Protein AF-A0A9P3ML69-F1 (afdb_monomer)

Nearest PDB structures (foldseek):
  6h2x-assembly1_A  TM=3.711E-01  e=1.209E-04  Escherichia coli K-12
  6djl-assembly1_C  TM=3.469E-01  e=1.994E-03  Homo sapiens
  6ixf-assembly1_A  TM=2.761E-01  e=2.997E-03  Homo sapiens
  8tv0-assembly1_E  TM=2.646E-01  e=7.063E-02  Xenorhabdus nematophila
  7a0g-assembly1_HHH  TM=3.533E-01  e=6.998E-01  Serratia marcescens

pLDDT: mean 70.95, std 18.81, range [30.45, 94.0]

Solvent-accessible surface area (backbone atoms only — not comparable to full-atom values): 25280 Å² total; per-residue (Å²): 119,69,79,66,54,59,57,53,55,55,52,52,64,60,63,71,68,77,84,81,87,86,68,91,73,86,44,58,65,56,49,49,53,52,52,37,51,50,30,50,49,54,27,52,53,38,48,52,52,44,51,52,52,48,50,58,46,52,56,50,49,52,50,40,53,51,46,50,48,54,37,51,54,27,49,50,52,24,53,51,32,50,51,52,37,50,55,47,48,50,54,35,51,53,23,52,67,49,26,58,58,30,45,51,49,25,53,48,31,49,49,51,35,52,54,47,46,53,54,44,54,52,48,52,51,52,54,50,51,57,51,51,49,54,54,51,53,52,49,53,44,52,57,37,47,52,53,31,53,52,39,51,51,54,44,55,52,41,55,47,55,40,49,50,31,47,52,48,22,55,49,30,45,52,47,17,70,73,69,65,44,71,67,39,45,50,51,21,52,51,29,44,50,52,30,54,50,43,52,51,53,44,53,54,46,51,53,51,33,51,60,35,49,53,53,36,53,50,54,53,50,53,50,57,48,53,54,47,54,54,50,52,52,49,52,50,45,54,50,44,52,52,52,40,54,49,34,47,50,55,22,52,55,28,45,52,52,24,52,48,24,51,48,46,47,64,50,39,59,56,53,43,51,52,33,49,50,53,27,52,52,26,51,45,53,35,58,66,45,53,57,58,42,55,49,41,54,54,51,47,56,53,48,54,53,50,47,53,54,44,50,56,51,30,51,53,35,47,52,51,28,53,48,50,49,50,53,46,55,51,47,51,69,72,63,58,73,86,86,70,97,67,94,76,92,78,92,78,90,76,92,84,85,81,91,83,83,90,85,90,85,90,88,79,89,82,82,89,79,91,85,85,87,89,82,83,91,80,90,86,79,90,84,89,84,87,84,88,82,81,89,77,91,86,86,92,87,84,92,86,89,82,86,89,80,92,83,89,80,89,81,84,90,84,92,77,89,84,81,88,76,84,83,78,87,78,89,82,82,90,73,86,81,137

Radius of gyration: 67.6 Å; Cα contacts (8 Å, |Δi|>4): 191; chains: 1; bounding box: 136×62×213 Å

Secondary structure (DSSP, 8-state):
-THHHHHHHHHHHHHTTSS-SS--STTHHHHHHHHHHHHHHHHHHHHHHHHHHHHHHHHHHHHHHHHHHHHHHHHHHHHHHHHHHHHHHHHHHHHHHHHHHHHHHHHHHHHHHHHHHHHHHHHHHHHHHHHHHHHHHHHHHHHHHHHHHHHHHHHHHHHHHHHHHHHHHHHHHHHHHHH--HHHHHHHHHHHHHHHHHHHHHHHHHHHHHHHHHHHHHHHHHHHHHHHHHHHHHHHHHHHHHHHHHHHHHHHHHHHHHHHHHHHHHHHHHHHHHHHHHHHHHHHHHHHHHHHHHHHHHHHHHHHHHHHHHHHHHHHHHHHHHHHHHHHHHHHHHHS--------------------------------------------------------------------------------------------------

Structure (mmCIF, N/CA/C/O backbone):
data_AF-A0A9P3ML69-F1
#
_entry.id   AF-A0A9P3ML69-F1
#
loop_
_atom_site.group_PDB
_atom_site.id
_atom_site.type_symbol
_atom_site.label_atom_id
_atom_site.label_alt_id
_atom_site.label_comp_id
_atom_site.label_asym_id
_atom_site.label_entity_id
_atom_site.label_seq_id
_atom_site.pdbx_PDB_ins_code
_atom_site.Cartn_x
_atom_site.Cartn_y
_atom_site.Cartn_z
_atom_site.occupancy
_atom_site.B_iso_or_equiv
_atom_site.auth_seq_id
_atom_site.auth_comp_id
_atom_site.auth_asym_id
_atom_site.auth_atom_id
_atom_site.pdbx_PDB_model_num
ATOM 1 N N . MET A 1 1 ? 60.985 1.554 -56.947 1.00 46.16 1 MET A N 1
ATOM 2 C CA . MET A 1 1 ? 60.871 0.682 -58.143 1.00 46.16 1 MET A CA 1
ATOM 3 C C . MET A 1 1 ? 60.254 1.366 -59.368 1.00 46.16 1 MET A C 1
ATOM 5 O O . MET A 1 1 ? 60.600 0.967 -60.468 1.00 46.16 1 MET A O 1
ATOM 9 N N . THR A 1 2 ? 59.396 2.387 -59.243 1.00 47.28 2 THR A N 1
ATOM 10 C CA . THR A 1 2 ? 58.790 3.086 -60.402 1.00 47.28 2 THR A CA 1
ATOM 11 C C . THR A 1 2 ? 59.806 3.783 -61.320 1.00 47.28 2 THR A C 1
ATOM 13 O O . THR A 1 2 ? 59.795 3.512 -62.515 1.00 47.28 2 THR A O 1
ATOM 16 N N . GLN A 1 3 ? 60.763 4.552 -60.779 1.00 46.44 3 GLN A N 1
ATOM 17 C CA . GLN A 1 3 ? 61.800 5.246 -61.578 1.00 46.44 3 GLN A CA 1
ATOM 18 C C . GLN A 1 3 ? 62.678 4.332 -62.464 1.00 46.44 3 GLN A C 1
ATOM 20 O O . GLN A 1 3 ? 63.307 4.811 -63.404 1.00 46.44 3 GLN A O 1
ATOM 25 N N . LEU A 1 4 ? 62.727 3.021 -62.197 1.00 46.94 4 LEU A N 1
ATOM 26 C CA . LEU A 1 4 ? 63.491 2.062 -63.005 1.00 46.94 4 LEU A CA 1
ATOM 27 C C . LEU A 1 4 ? 62.713 1.527 -64.221 1.00 46.94 4 LEU A C 1
ATOM 29 O O . LEU A 1 4 ? 63.342 1.036 -65.153 1.00 46.94 4 LEU A O 1
ATOM 33 N N . ARG A 1 5 ? 61.373 1.643 -64.257 1.00 53.84 5 ARG A N 1
ATOM 34 C CA . ARG A 1 5 ? 60.573 1.250 -65.437 1.00 53.84 5 ARG A CA 1
ATOM 35 C C . ARG A 1 5 ? 60.522 2.356 -66.491 1.00 53.84 5 ARG A C 1
ATOM 37 O O . ARG A 1 5 ? 60.661 2.054 -67.673 1.00 53.84 5 ARG A O 1
ATOM 44 N N . ASP A 1 6 ? 60.398 3.614 -66.076 1.00 49.62 6 ASP A N 1
ATOM 45 C CA . ASP A 1 6 ? 60.282 4.741 -67.014 1.00 49.62 6 ASP A CA 1
ATOM 46 C C . ASP A 1 6 ? 61.586 4.963 -67.807 1.00 49.62 6 ASP A C 1
ATOM 48 O O . ASP A 1 6 ? 61.551 5.157 -69.023 1.00 49.62 6 ASP A O 1
ATOM 52 N N . SER A 1 7 ? 62.746 4.789 -67.160 1.00 53.75 7 SER A N 1
ATOM 53 C CA . SER A 1 7 ? 64.062 4.805 -67.822 1.00 53.75 7 SER A CA 1
ATOM 54 C C . SER A 1 7 ? 64.237 3.683 -68.858 1.00 53.75 7 SER A C 1
ATOM 56 O O . SER A 1 7 ? 64.913 3.876 -69.866 1.00 53.75 7 SER A O 1
ATOM 58 N N . PHE A 1 8 ? 63.610 2.519 -68.652 1.00 53.31 8 PHE A N 1
ATOM 59 C CA . PHE A 1 8 ? 63.706 1.387 -69.583 1.00 53.31 8 PHE A CA 1
ATOM 60 C C . PHE A 1 8 ? 62.854 1.596 -70.846 1.00 53.31 8 PHE A C 1
ATOM 62 O O . PHE A 1 8 ? 63.264 1.217 -71.941 1.00 53.31 8 PHE A O 1
ATOM 69 N N . ILE A 1 9 ? 61.694 2.250 -70.717 1.00 54.41 9 ILE A N 1
ATOM 70 C CA . ILE A 1 9 ? 60.827 2.592 -71.858 1.00 54.41 9 ILE A CA 1
ATOM 71 C C . ILE A 1 9 ? 61.471 3.693 -72.718 1.00 54.41 9 ILE A C 1
ATOM 73 O O . ILE A 1 9 ? 61.438 3.607 -73.947 1.00 54.41 9 ILE A O 1
ATOM 77 N N . ALA A 1 10 ? 62.121 4.681 -72.094 1.00 51.16 10 ALA A N 1
ATOM 78 C CA . ALA A 1 10 ? 62.884 5.703 -72.814 1.00 51.16 10 ALA A CA 1
ATOM 79 C C . ALA A 1 10 ? 64.051 5.102 -73.627 1.00 51.16 10 ALA A C 1
ATOM 81 O O . ALA A 1 10 ? 64.275 5.499 -74.770 1.00 51.16 10 ALA A O 1
ATOM 82 N N . LEU A 1 11 ? 64.757 4.104 -73.081 1.00 46.38 11 LEU A N 1
ATOM 83 C CA . LEU A 1 11 ? 65.900 3.473 -73.752 1.00 46.38 11 LEU A CA 1
ATOM 84 C C . LEU A 1 11 ? 65.496 2.646 -74.991 1.00 46.38 11 LEU A C 1
ATOM 86 O O . LEU A 1 11 ? 66.215 2.646 -75.994 1.00 46.38 11 LEU A O 1
ATOM 90 N N . ILE A 1 12 ? 64.332 1.986 -74.958 1.00 52.53 12 ILE A N 1
ATOM 91 C CA . ILE A 1 12 ? 63.802 1.206 -76.093 1.00 52.53 12 ILE A CA 1
ATOM 92 C C . ILE A 1 12 ? 63.329 2.126 -77.233 1.00 52.53 12 ILE A C 1
ATOM 94 O O . ILE A 1 12 ? 63.582 1.837 -78.402 1.00 52.53 12 ILE A O 1
ATOM 98 N N . LEU A 1 13 ? 62.706 3.269 -76.918 1.00 49.97 13 LEU A N 1
ATOM 99 C CA . LEU A 1 13 ? 62.273 4.238 -77.936 1.00 49.97 13 LEU A CA 1
ATOM 100 C C . LEU A 1 13 ? 63.442 4.922 -78.663 1.00 49.97 13 LEU A C 1
ATOM 102 O O . LEU A 1 13 ? 63.314 5.242 -79.842 1.00 49.97 13 LEU A O 1
ATOM 106 N N . VAL A 1 14 ? 64.584 5.117 -77.995 1.00 49.22 14 VAL A N 1
ATOM 107 C CA . VAL A 1 14 ? 65.777 5.730 -78.611 1.00 49.22 14 VAL A CA 1
ATOM 108 C C . VAL A 1 14 ? 66.589 4.719 -79.431 1.00 49.22 14 VAL A C 1
ATOM 110 O O . VAL A 1 14 ? 67.092 5.064 -80.498 1.00 49.22 14 VAL A O 1
ATOM 113 N N . THR A 1 15 ? 66.684 3.457 -78.999 1.00 47.66 15 THR A N 1
ATOM 114 C CA . THR A 1 15 ? 67.438 2.427 -79.745 1.00 47.66 15 THR A CA 1
ATOM 115 C C . THR A 1 15 ? 66.706 1.900 -80.983 1.00 47.66 15 THR A C 1
ATOM 117 O O . THR A 1 15 ? 67.360 1.521 -81.953 1.00 47.66 15 THR A O 1
ATOM 120 N N . GLY A 1 16 ? 65.370 1.959 -81.020 1.00 48.19 16 GLY A N 1
ATOM 121 C CA . GLY A 1 16 ? 64.585 1.600 -82.207 1.00 48.19 16 GLY A CA 1
ATOM 122 C C . GLY A 1 16 ? 64.703 2.568 -83.396 1.00 48.19 16 GLY A C 1
ATOM 123 O O . GLY A 1 16 ? 64.290 2.216 -84.499 1.00 48.19 16 GLY A O 1
ATOM 124 N N . LEU A 1 17 ? 65.257 3.775 -83.207 1.00 47.94 17 LEU A N 1
ATOM 125 C CA . LEU A 1 17 ? 65.237 4.837 -84.225 1.00 47.94 17 LEU A CA 1
ATOM 126 C C . LEU A 1 17 ? 66.494 4.912 -85.117 1.00 47.94 17 LEU A C 1
ATOM 128 O O . LEU A 1 17 ? 66.504 5.664 -86.087 1.00 47.94 17 LEU A O 1
ATOM 132 N N . VAL A 1 18 ? 67.563 4.169 -84.801 1.00 48.00 18 VAL A N 1
ATOM 133 C CA . VAL A 1 18 ? 68.909 4.395 -85.382 1.00 48.00 18 VAL A CA 1
ATOM 134 C C . VAL A 1 18 ? 69.277 3.401 -86.504 1.00 48.00 18 VAL A C 1
ATOM 136 O O . VAL A 1 18 ? 70.306 3.556 -87.152 1.00 48.00 18 VAL A O 1
ATOM 139 N N . PHE A 1 19 ? 68.434 2.402 -86.802 1.00 48.47 19 PHE A N 1
ATOM 140 C CA . PHE A 1 19 ? 68.786 1.281 -87.697 1.00 48.47 19 PHE A CA 1
ATOM 141 C C . PHE A 1 19 ? 67.966 1.195 -89.005 1.00 48.47 19 PHE A C 1
ATOM 143 O O . PHE A 1 19 ? 67.611 0.106 -89.456 1.00 48.47 19 PHE A O 1
ATOM 150 N N . SER A 1 20 ? 67.609 2.323 -89.634 1.00 48.47 20 SER A N 1
ATOM 151 C CA . SER A 1 20 ? 66.810 2.318 -90.882 1.00 48.47 20 SER A CA 1
ATOM 152 C C . SER A 1 20 ? 67.094 3.486 -91.836 1.00 48.47 20 SER A C 1
ATOM 154 O O . SER A 1 20 ? 66.243 4.340 -92.061 1.00 48.47 20 SER A O 1
ATOM 156 N N . THR A 1 21 ? 68.279 3.495 -92.455 1.00 49.25 21 THR A N 1
ATOM 157 C CA . THR A 1 21 ? 68.613 4.424 -93.560 1.00 49.25 21 THR A CA 1
ATOM 158 C C . THR A 1 21 ? 69.218 3.762 -94.807 1.00 49.25 21 THR A C 1
ATOM 160 O O . THR A 1 21 ? 69.564 4.472 -95.745 1.00 49.25 21 THR A O 1
ATOM 163 N N . LEU A 1 22 ? 69.307 2.422 -94.883 1.00 45.91 22 LEU A N 1
ATOM 164 C CA . LEU A 1 22 ? 69.960 1.720 -96.004 1.00 45.91 22 LEU A CA 1
ATOM 165 C C . LEU A 1 22 ? 69.154 0.516 -96.555 1.00 45.91 22 LEU A C 1
ATOM 167 O O . LEU A 1 22 ? 69.558 -0.632 -96.415 1.00 45.91 22 LEU A O 1
ATOM 171 N N . SER A 1 23 ? 67.990 0.784 -97.165 1.00 45.09 23 SER A N 1
ATOM 172 C CA . SER A 1 23 ? 67.295 -0.053 -98.179 1.00 45.09 23 SER A CA 1
ATOM 173 C C . SER A 1 23 ? 65.901 0.543 -98.435 1.00 45.09 23 SER A C 1
ATOM 175 O O . SER A 1 23 ? 64.986 0.355 -97.634 1.00 45.09 23 SER A O 1
ATOM 177 N N . ALA A 1 24 ? 65.750 1.322 -99.511 1.00 53.72 24 ALA A N 1
ATOM 178 C CA . ALA A 1 24 ? 64.659 2.301 -99.652 1.00 53.72 24 ALA A CA 1
ATOM 179 C C . ALA A 1 24 ? 63.490 1.897 -100.582 1.00 53.72 24 ALA A C 1
ATOM 181 O O . ALA A 1 24 ? 62.628 2.726 -100.848 1.00 53.72 24 ALA A O 1
ATOM 182 N N . GLY A 1 25 ? 63.454 0.658 -101.090 1.00 48.31 25 GLY A N 1
ATOM 183 C CA . GLY A 1 25 ? 62.413 0.192 -102.027 1.00 48.31 25 GLY A CA 1
ATOM 184 C C . GLY A 1 25 ? 61.399 -0.769 -101.400 1.00 48.31 25 GLY A C 1
ATOM 185 O O . GLY A 1 25 ? 60.231 -0.440 -101.237 1.00 48.31 25 GLY A O 1
ATOM 186 N N . ALA A 1 26 ? 61.854 -1.962 -101.007 1.00 49.50 26 ALA A N 1
ATOM 187 C CA . ALA A 1 26 ? 60.982 -3.049 -100.541 1.00 49.50 26 ALA A CA 1
ATOM 188 C C . ALA A 1 26 ? 60.635 -3.009 -99.035 1.00 49.50 26 ALA A C 1
ATOM 190 O O . ALA A 1 26 ? 59.900 -3.864 -98.552 1.00 49.50 26 ALA A O 1
ATOM 191 N N . ASN A 1 27 ? 61.164 -2.044 -98.272 1.00 54.62 27 ASN A N 1
ATOM 192 C CA . ASN A 1 27 ? 61.007 -1.989 -96.811 1.00 54.62 27 ASN A CA 1
ATOM 193 C C . ASN A 1 27 ? 59.915 -1.028 -96.309 1.00 54.62 27 ASN A C 1
ATOM 195 O O . ASN A 1 27 ? 59.600 -1.057 -95.120 1.00 54.62 27 ASN A O 1
ATOM 199 N N . ALA A 1 28 ? 59.321 -0.194 -97.170 1.00 59.56 28 ALA A N 1
ATOM 200 C CA . ALA A 1 28 ? 58.309 0.781 -96.750 1.00 59.56 28 ALA A CA 1
ATOM 201 C C . ALA A 1 28 ? 57.015 0.103 -96.255 1.00 59.56 28 ALA A C 1
ATOM 203 O O . ALA A 1 28 ? 56.563 0.384 -95.144 1.00 59.56 28 ALA A O 1
ATOM 204 N N . GLN A 1 29 ? 56.478 -0.859 -97.017 1.00 63.78 29 GLN A N 1
ATOM 205 C CA . GLN A 1 29 ? 55.334 -1.681 -96.591 1.00 63.78 29 GLN A CA 1
ATOM 206 C C . GLN A 1 29 ? 55.654 -2.491 -95.326 1.00 63.78 29 GLN A C 1
ATOM 208 O O . GLN A 1 29 ? 54.862 -2.503 -94.387 1.00 63.78 29 GLN A O 1
ATOM 213 N N . SER A 1 30 ? 56.843 -3.102 -95.253 1.00 69.56 30 SER A N 1
ATOM 214 C CA . SER A 1 30 ? 57.323 -3.833 -94.071 1.00 69.56 30 SER A CA 1
ATOM 215 C C . SER A 1 30 ? 57.299 -2.956 -92.815 1.00 69.56 30 SER A C 1
ATOM 217 O O . SER A 1 30 ? 56.811 -3.373 -91.765 1.00 69.56 30 SER A O 1
ATOM 219 N N . TYR A 1 31 ? 57.776 -1.714 -92.929 1.00 73.81 31 TYR A N 1
ATOM 220 C CA . TYR A 1 31 ? 57.803 -0.743 -91.839 1.00 73.81 31 TYR A CA 1
ATOM 221 C C . TYR A 1 31 ? 56.395 -0.286 -91.425 1.00 73.81 31 TYR A C 1
ATOM 223 O O . TYR A 1 31 ? 56.095 -0.247 -90.230 1.00 73.81 31 TYR A O 1
ATOM 231 N N . LEU A 1 32 ? 55.504 -0.003 -92.385 1.00 72.75 32 LEU A N 1
ATOM 232 C CA . LEU A 1 32 ? 54.105 0.353 -92.109 1.00 72.75 32 LEU A CA 1
ATOM 233 C C . LEU A 1 32 ? 53.346 -0.797 -91.427 1.00 72.75 32 LEU A C 1
ATOM 235 O O . LEU A 1 32 ? 52.686 -0.571 -90.413 1.00 72.75 32 LEU A O 1
ATOM 239 N N . ALA A 1 33 ? 53.516 -2.037 -91.894 1.00 73.81 33 ALA A N 1
ATOM 240 C CA . ALA A 1 33 ? 52.910 -3.221 -91.287 1.00 73.81 33 ALA A CA 1
ATOM 241 C C . ALA A 1 33 ? 53.426 -3.480 -89.857 1.00 73.81 33 ALA A C 1
ATOM 243 O O . ALA A 1 33 ? 52.638 -3.782 -88.956 1.00 73.81 33 ALA A O 1
ATOM 244 N N . ILE A 1 34 ? 54.732 -3.306 -89.612 1.00 77.38 34 ILE A N 1
ATOM 245 C CA . ILE A 1 34 ? 55.321 -3.385 -88.264 1.00 77.38 34 ILE A CA 1
ATOM 246 C C . ILE A 1 34 ? 54.756 -2.277 -87.363 1.00 77.38 34 ILE A C 1
ATOM 248 O O . ILE A 1 34 ? 54.361 -2.559 -86.230 1.00 77.38 34 ILE A O 1
ATOM 252 N N . LYS A 1 35 ? 54.646 -1.040 -87.863 1.00 77.25 35 LYS A N 1
ATOM 253 C CA . LYS A 1 35 ? 54.091 0.106 -87.125 1.00 77.25 35 LYS A CA 1
ATOM 254 C C . LYS A 1 35 ? 52.609 -0.096 -86.781 1.00 77.25 35 LYS A C 1
ATOM 256 O O . LYS A 1 35 ? 52.221 0.139 -85.638 1.00 77.25 35 LYS A O 1
ATOM 261 N N . ALA A 1 36 ? 51.803 -0.604 -87.713 1.00 75.00 36 ALA A N 1
ATOM 262 C CA . ALA A 1 36 ? 50.398 -0.942 -87.482 1.00 75.00 36 ALA A CA 1
ATOM 263 C C . ALA A 1 36 ? 50.239 -2.093 -86.471 1.00 75.00 36 ALA A C 1
ATOM 265 O O . ALA A 1 36 ? 49.416 -2.010 -85.558 1.00 75.00 36 ALA A O 1
ATOM 266 N N . LYS A 1 37 ? 51.070 -3.143 -86.561 1.00 79.06 37 LYS A N 1
ATOM 267 C CA . LYS A 1 37 ? 51.081 -4.249 -85.589 1.00 79.06 37 LYS A CA 1
ATOM 268 C C . LYS A 1 37 ? 51.493 -3.779 -84.189 1.00 79.06 37 LYS A C 1
ATOM 270 O O . LYS A 1 37 ? 50.860 -4.175 -83.214 1.00 79.06 37 LYS A O 1
ATOM 275 N N . ALA A 1 38 ? 52.494 -2.904 -84.087 1.00 77.81 38 ALA A N 1
ATOM 276 C CA . ALA A 1 38 ? 52.909 -2.293 -82.826 1.00 77.81 38 ALA A CA 1
ATOM 277 C C . ALA A 1 38 ? 51.810 -1.395 -82.228 1.00 77.81 38 ALA A C 1
ATOM 279 O O . ALA A 1 38 ? 51.556 -1.467 -81.029 1.00 77.81 38 ALA A O 1
ATOM 280 N N . ALA A 1 39 ? 51.107 -0.610 -83.052 1.00 74.75 39 ALA A N 1
ATOM 281 C CA . ALA A 1 39 ? 49.980 0.213 -82.608 1.00 74.75 39 ALA A CA 1
ATOM 282 C C . ALA A 1 39 ? 48.794 -0.636 -82.110 1.00 74.75 39 ALA A C 1
ATOM 284 O O . ALA A 1 39 ? 48.222 -0.334 -81.064 1.00 74.75 39 ALA A O 1
ATOM 285 N N . ARG A 1 40 ? 48.470 -1.741 -82.799 1.00 77.38 40 ARG A N 1
ATOM 286 C CA . ARG A 1 40 ? 47.454 -2.714 -82.353 1.00 77.38 40 ARG A CA 1
ATOM 287 C C . ARG A 1 40 ? 47.843 -3.401 -81.043 1.00 77.38 40 ARG A C 1
ATOM 289 O O . ARG A 1 40 ? 47.002 -3.512 -80.157 1.00 77.38 40 ARG A O 1
ATOM 296 N N . GLN A 1 41 ? 49.104 -3.810 -80.885 1.00 82.81 41 GLN A N 1
ATOM 297 C CA . GLN A 1 41 ? 49.580 -4.381 -79.621 1.00 82.81 41 GLN A CA 1
ATOM 298 C C . GLN A 1 41 ? 49.499 -3.353 -78.484 1.00 82.81 41 GLN A C 1
ATOM 300 O O . GLN A 1 41 ? 48.954 -3.664 -77.433 1.00 82.81 41 GLN A O 1
ATOM 305 N N . ALA A 1 42 ? 49.939 -2.111 -78.714 1.00 76.81 42 ALA A N 1
ATOM 306 C CA . ALA A 1 42 ? 49.851 -1.039 -77.723 1.00 76.81 42 ALA A CA 1
ATOM 307 C C . ALA A 1 42 ? 48.400 -0.701 -77.327 1.00 76.81 42 ALA A C 1
ATOM 309 O O . ALA A 1 42 ? 48.145 -0.392 -76.164 1.00 76.81 42 ALA A O 1
ATOM 310 N N . ALA A 1 43 ? 47.446 -0.789 -78.262 1.00 74.25 43 ALA A N 1
ATOM 311 C CA . ALA A 1 43 ? 46.021 -0.646 -77.966 1.00 74.25 43 ALA A CA 1
ATOM 312 C C . ALA A 1 43 ? 45.495 -1.811 -77.105 1.00 74.25 43 ALA A C 1
ATOM 314 O O . ALA A 1 43 ? 44.865 -1.564 -76.079 1.00 74.25 43 ALA A O 1
ATOM 315 N N . ASN A 1 44 ? 45.824 -3.059 -77.458 1.00 81.56 44 ASN A N 1
ATOM 316 C CA . ASN A 1 44 ? 45.442 -4.246 -76.683 1.00 81.56 44 ASN A CA 1
ATOM 317 C C . ASN A 1 44 ? 46.044 -4.235 -75.265 1.00 81.56 44 ASN A C 1
ATOM 319 O O . ASN A 1 44 ? 45.350 -4.538 -74.296 1.00 81.56 44 ASN A O 1
ATOM 323 N N . ASP A 1 45 ? 47.314 -3.844 -75.126 1.00 81.81 45 ASP A N 1
ATOM 324 C CA . ASP A 1 45 ? 47.992 -3.716 -73.832 1.00 81.81 45 ASP A CA 1
ATOM 325 C C . ASP A 1 45 ? 47.363 -2.591 -72.987 1.00 81.81 45 ASP A C 1
ATOM 327 O O . ASP A 1 45 ? 47.190 -2.739 -71.775 1.00 81.81 45 ASP A O 1
ATOM 331 N N . ALA A 1 46 ? 46.968 -1.475 -73.615 1.00 76.00 46 ALA A N 1
ATOM 332 C CA . ALA A 1 46 ? 46.251 -0.388 -72.948 1.00 76.00 46 ALA A CA 1
ATOM 333 C C . ALA A 1 46 ? 44.846 -0.812 -72.486 1.00 76.00 46 ALA A C 1
ATOM 335 O O . ALA A 1 46 ? 44.455 -0.475 -71.367 1.00 76.00 46 ALA A O 1
ATOM 336 N N . ASP A 1 47 ? 44.116 -1.585 -73.293 1.00 78.31 47 ASP A N 1
ATOM 337 C CA . ASP A 1 47 ? 42.812 -2.151 -72.930 1.00 78.31 47 ASP A CA 1
ATOM 338 C C . ASP A 1 47 ? 42.926 -3.187 -71.802 1.00 78.31 47 ASP A C 1
ATOM 340 O O . ASP A 1 47 ? 42.134 -3.159 -70.858 1.00 78.31 47 ASP A O 1
ATOM 344 N N . ALA A 1 48 ? 43.947 -4.050 -71.828 1.00 81.88 48 ALA A N 1
ATOM 345 C CA . ALA A 1 48 ? 44.221 -5.001 -70.751 1.00 81.88 48 ALA A CA 1
ATOM 346 C C . ALA A 1 48 ? 44.547 -4.284 -69.427 1.00 81.88 48 ALA A C 1
ATOM 348 O O . ALA A 1 48 ? 43.998 -4.633 -68.378 1.00 81.88 48 ALA A O 1
ATOM 349 N N . LEU A 1 49 ? 45.375 -3.233 -69.470 1.00 79.88 49 LEU A N 1
ATOM 350 C CA . LEU A 1 49 ? 45.673 -2.386 -68.309 1.00 79.88 49 LEU A CA 1
ATOM 351 C C . LEU A 1 49 ? 44.438 -1.620 -67.811 1.00 79.88 49 LEU A C 1
ATOM 353 O O . LEU A 1 49 ? 44.237 -1.514 -66.600 1.00 79.88 49 LEU A O 1
ATOM 357 N N . ALA A 1 50 ? 43.592 -1.116 -68.713 1.00 76.81 50 ALA A N 1
ATOM 358 C CA . ALA A 1 50 ? 42.342 -0.454 -68.352 1.00 76.81 50 ALA A CA 1
ATOM 359 C C . ALA A 1 50 ? 41.342 -1.433 -67.711 1.00 76.81 50 ALA A C 1
ATOM 361 O O . ALA A 1 50 ? 40.728 -1.096 -66.700 1.00 76.81 50 ALA A O 1
ATOM 362 N N . SER A 1 51 ? 41.223 -2.654 -68.240 1.00 79.50 51 SER A N 1
ATOM 363 C CA . SER A 1 51 ? 40.376 -3.717 -67.688 1.00 79.50 51 SER A CA 1
ATOM 364 C C . SER A 1 51 ? 40.850 -4.157 -66.299 1.00 79.50 51 SER A C 1
ATOM 366 O O . SER A 1 51 ? 40.049 -4.225 -65.367 1.00 79.50 51 SER A O 1
ATOM 368 N N . ALA A 1 52 ? 42.157 -4.374 -66.116 1.00 80.38 52 ALA A N 1
ATOM 369 C CA . ALA A 1 52 ? 42.735 -4.696 -64.810 1.00 80.38 52 ALA A CA 1
ATOM 370 C C . ALA A 1 52 ? 42.515 -3.567 -63.783 1.00 80.38 52 ALA A C 1
ATOM 372 O O . ALA A 1 52 ? 42.170 -3.835 -62.633 1.00 80.38 52 ALA A O 1
ATOM 373 N N . ALA A 1 53 ? 42.636 -2.301 -64.203 1.00 75.50 53 ALA A N 1
ATOM 374 C CA . ALA A 1 53 ? 42.337 -1.148 -63.354 1.00 75.50 53 ALA A CA 1
ATOM 375 C C . ALA A 1 53 ? 40.840 -1.030 -62.994 1.00 75.50 53 ALA A C 1
ATOM 377 O O . ALA A 1 53 ? 40.514 -0.568 -61.904 1.00 75.50 53 ALA A O 1
ATOM 378 N N . ILE A 1 54 ? 39.929 -1.459 -63.877 1.00 77.50 54 ILE A N 1
ATOM 379 C CA . ILE A 1 54 ? 38.483 -1.520 -63.599 1.00 77.50 54 ILE A CA 1
ATOM 380 C C . ILE A 1 54 ? 38.154 -2.658 -62.619 1.00 77.50 54 ILE A C 1
ATOM 382 O O . ILE A 1 54 ? 37.312 -2.474 -61.743 1.00 77.50 54 ILE A O 1
ATOM 386 N N . ALA A 1 55 ? 38.828 -3.808 -62.711 1.00 79.31 55 ALA A N 1
ATOM 387 C CA . ALA A 1 55 ? 38.661 -4.903 -61.753 1.00 79.31 55 ALA A CA 1
ATOM 388 C C . ALA A 1 55 ? 39.123 -4.499 -60.337 1.00 79.31 55 ALA A C 1
ATOM 390 O O . ALA A 1 55 ? 38.343 -4.589 -59.390 1.00 79.31 55 ALA A O 1
ATOM 391 N N . ASP A 1 56 ? 40.336 -3.947 -60.214 1.00 78.00 56 ASP A N 1
ATOM 392 C CA . ASP A 1 56 ? 40.880 -3.402 -58.957 1.00 78.00 56 ASP A CA 1
ATOM 393 C C . ASP A 1 56 ? 39.989 -2.288 -58.368 1.00 78.00 56 ASP A C 1
ATOM 395 O O . ASP A 1 56 ? 39.768 -2.231 -57.157 1.00 78.00 56 ASP A O 1
ATOM 399 N N . TYR A 1 57 ? 39.409 -1.436 -59.221 1.00 76.88 57 TYR A N 1
ATOM 400 C CA . TYR A 1 57 ? 38.406 -0.447 -58.820 1.00 76.88 57 TYR A CA 1
ATOM 401 C C . TYR A 1 57 ? 37.127 -1.096 -58.263 1.00 76.88 57 TYR A C 1
ATOM 403 O O . TYR A 1 57 ? 36.655 -0.690 -57.202 1.00 76.88 57 TYR A O 1
ATOM 411 N N . ASN A 1 58 ? 36.577 -2.109 -58.939 1.00 78.94 58 ASN A N 1
ATOM 412 C CA . ASN A 1 58 ? 35.335 -2.770 -58.528 1.00 78.94 58 ASN A CA 1
ATOM 413 C C . ASN A 1 58 ? 35.473 -3.489 -57.179 1.00 78.94 58 ASN A C 1
ATOM 415 O O . ASN A 1 58 ? 34.548 -3.454 -56.368 1.00 78.94 58 ASN A O 1
ATOM 419 N N . ASP A 1 59 ? 36.618 -4.115 -56.907 1.00 79.50 59 ASP A N 1
ATOM 420 C CA . ASP A 1 59 ? 36.851 -4.774 -55.619 1.00 79.50 59 ASP A CA 1
ATOM 421 C C . ASP A 1 59 ? 37.083 -3.759 -54.487 1.00 79.50 59 ASP A C 1
ATOM 423 O O . ASP A 1 59 ? 36.569 -3.939 -53.380 1.00 79.50 59 ASP A O 1
ATOM 427 N N . LYS A 1 60 ? 37.730 -2.621 -54.774 1.00 76.31 60 LYS A N 1
ATOM 428 C CA . LYS A 1 60 ? 37.821 -1.488 -53.832 1.00 76.31 60 LYS A CA 1
ATOM 429 C C . LYS A 1 60 ? 36.468 -0.827 -53.565 1.00 76.31 60 LYS A C 1
ATOM 431 O O . LYS A 1 60 ? 36.202 -0.457 -52.426 1.00 76.31 60 LYS A O 1
ATOM 436 N N . PHE A 1 61 ? 35.594 -0.736 -54.565 1.00 78.12 61 PHE A N 1
ATOM 437 C CA . PHE A 1 61 ? 34.223 -0.244 -54.403 1.00 78.12 61 PHE A CA 1
ATOM 438 C C . PHE A 1 61 ? 33.386 -1.157 -53.490 1.00 78.12 61 PHE A C 1
ATOM 440 O O . PHE A 1 61 ? 32.682 -0.666 -52.610 1.00 78.12 61 PHE A O 1
ATOM 447 N N . LYS A 1 62 ? 33.515 -2.488 -53.617 1.00 83.06 62 LYS A N 1
ATOM 448 C CA . LYS A 1 62 ? 32.889 -3.436 -52.671 1.00 83.06 62 LYS A CA 1
ATOM 449 C C . LYS A 1 62 ? 33.410 -3.243 -51.242 1.00 83.06 62 LYS A C 1
ATOM 451 O O . LYS A 1 62 ? 32.622 -3.303 -50.303 1.00 83.06 62 LYS A O 1
ATOM 456 N N . ALA A 1 63 ? 34.712 -2.994 -51.073 1.00 78.31 63 ALA A N 1
ATOM 457 C CA . ALA A 1 63 ? 35.307 -2.729 -49.763 1.00 78.31 63 ALA A CA 1
ATOM 458 C C . ALA A 1 63 ? 34.830 -1.394 -49.153 1.00 78.31 63 ALA A C 1
ATOM 460 O O . ALA A 1 63 ? 34.515 -1.351 -47.966 1.00 78.31 63 ALA A O 1
ATOM 461 N N . GLU A 1 64 ? 34.709 -0.330 -49.955 1.00 79.31 64 GLU A N 1
ATOM 462 C CA . GLU A 1 64 ? 34.114 0.951 -49.537 1.00 79.31 64 GLU A CA 1
ATOM 463 C C . GLU A 1 64 ? 32.654 0.763 -49.090 1.00 79.31 64 GLU A C 1
ATOM 465 O O . GLU A 1 64 ? 32.289 1.191 -47.997 1.00 79.31 64 GLU A O 1
ATOM 470 N N . ALA A 1 65 ? 31.839 0.054 -49.878 1.00 82.50 65 ALA A N 1
ATOM 471 C CA . ALA A 1 65 ? 30.445 -0.235 -49.540 1.00 82.50 65 ALA A CA 1
ATOM 472 C C . ALA A 1 65 ? 30.304 -1.090 -48.264 1.00 82.50 65 ALA A C 1
ATOM 474 O O . ALA A 1 65 ? 29.409 -0.849 -47.453 1.00 82.50 65 ALA A O 1
ATOM 475 N N . ALA A 1 66 ? 31.202 -2.057 -48.047 1.00 82.75 66 ALA A N 1
ATOM 476 C CA . ALA A 1 66 ? 31.239 -2.849 -46.818 1.00 82.75 66 ALA A CA 1
ATOM 477 C C . ALA A 1 66 ? 31.615 -1.997 -45.590 1.00 82.75 66 ALA A C 1
ATOM 479 O O . ALA A 1 66 ? 30.964 -2.111 -44.553 1.00 82.75 66 ALA A O 1
ATOM 480 N N . LEU A 1 67 ? 32.611 -1.110 -45.710 1.00 79.56 67 LEU A N 1
ATOM 481 C CA . LEU A 1 67 ? 32.992 -0.171 -44.646 1.00 79.56 67 LEU A CA 1
ATOM 482 C C . LEU A 1 67 ? 31.877 0.835 -44.334 1.00 79.56 67 LEU A C 1
ATOM 484 O O . LEU A 1 67 ? 31.629 1.115 -43.162 1.00 79.56 67 LEU A O 1
ATOM 488 N N . GLN A 1 68 ? 31.182 1.341 -45.357 1.00 83.25 68 GLN A N 1
ATOM 489 C CA . GLN A 1 68 ? 30.022 2.217 -45.185 1.00 83.25 68 GLN A CA 1
ATOM 490 C C . GLN A 1 68 ? 28.912 1.497 -44.408 1.00 83.25 68 GLN A C 1
ATOM 492 O O . GLN A 1 68 ? 28.450 2.021 -43.400 1.00 83.25 68 GLN A O 1
ATOM 497 N N . LYS A 1 69 ? 28.568 0.258 -44.792 1.00 87.00 69 LYS A N 1
ATOM 498 C CA . LYS A 1 69 ? 27.575 -0.547 -44.067 1.00 87.00 69 LYS A CA 1
ATOM 499 C C . LYS A 1 69 ? 27.964 -0.764 -42.600 1.00 87.00 69 LYS A C 1
ATOM 501 O O . LYS A 1 69 ? 27.131 -0.578 -41.724 1.00 87.00 69 LYS A O 1
ATOM 506 N N . ILE A 1 70 ? 29.224 -1.113 -42.322 1.00 81.75 70 ILE A N 1
ATOM 507 C CA . ILE A 1 70 ? 29.729 -1.287 -40.946 1.00 81.75 70 ILE A CA 1
ATOM 508 C C . ILE A 1 70 ? 29.617 0.020 -40.144 1.00 81.75 70 ILE A C 1
ATOM 510 O O . ILE A 1 70 ? 29.280 -0.014 -38.961 1.00 81.75 70 ILE A O 1
ATOM 514 N N . LEU A 1 71 ? 29.883 1.171 -40.769 1.00 79.94 71 LEU A N 1
ATOM 515 C CA . LEU A 1 71 ? 29.745 2.478 -40.127 1.00 79.94 71 LEU A CA 1
ATOM 516 C C . LEU A 1 71 ? 28.275 2.817 -39.829 1.00 79.94 71 LEU A C 1
ATOM 518 O O . LEU A 1 71 ? 27.984 3.334 -38.752 1.00 79.94 71 LEU A O 1
ATOM 522 N N . ASP A 1 72 ? 27.359 2.512 -40.747 1.00 85.81 72 ASP A N 1
ATOM 523 C CA . ASP A 1 72 ? 25.920 2.741 -40.576 1.00 85.81 72 ASP A CA 1
ATOM 524 C C . ASP A 1 72 ? 25.319 1.821 -39.501 1.00 85.81 72 ASP A C 1
ATOM 526 O O . ASP A 1 72 ? 24.632 2.307 -38.600 1.00 85.81 72 ASP A O 1
ATOM 530 N N . ASP A 1 73 ? 25.666 0.528 -39.521 1.00 82.94 73 ASP A N 1
ATOM 531 C CA . ASP A 1 73 ? 25.296 -0.450 -38.489 1.00 82.94 73 ASP A CA 1
ATOM 532 C C . ASP A 1 73 ? 25.816 0.009 -37.102 1.00 82.94 73 ASP A C 1
ATOM 534 O O . ASP A 1 73 ? 25.061 0.055 -36.129 1.00 82.94 73 ASP A O 1
ATOM 538 N N . ALA A 1 74 ? 27.078 0.459 -37.008 1.00 76.69 74 ALA A N 1
ATOM 539 C CA . ALA A 1 74 ? 27.666 0.955 -35.757 1.00 76.69 74 ALA A CA 1
ATOM 540 C C . ALA A 1 74 ? 27.044 2.277 -35.258 1.00 76.69 74 ALA A C 1
ATOM 542 O O . ALA A 1 74 ? 26.943 2.497 -34.047 1.00 76.69 74 ALA A O 1
ATOM 543 N N . ASN A 1 75 ? 26.607 3.160 -36.164 1.00 78.12 75 ASN A N 1
ATOM 544 C CA . ASN A 1 75 ? 25.863 4.372 -35.808 1.00 78.12 75 ASN A CA 1
ATOM 545 C C . ASN A 1 75 ? 24.465 4.034 -35.265 1.00 78.12 75 ASN A C 1
ATOM 547 O O . ASN A 1 75 ? 24.027 4.649 -34.288 1.00 78.12 75 ASN A O 1
ATOM 551 N N . ALA A 1 76 ? 23.780 3.050 -35.857 1.00 84.38 76 ALA A N 1
ATOM 552 C CA . ALA A 1 76 ? 22.485 2.572 -35.377 1.00 84.38 76 ALA A CA 1
ATOM 553 C C . ALA A 1 76 ? 22.600 1.936 -33.979 1.00 84.38 76 ALA A C 1
ATOM 555 O O . ALA A 1 76 ? 21.838 2.295 -33.076 1.00 84.38 76 ALA A O 1
ATOM 556 N N . ASP A 1 77 ? 23.605 1.081 -33.763 1.00 79.31 77 ASP A N 1
ATOM 557 C CA . ASP A 1 77 ? 23.905 0.485 -32.454 1.00 79.31 77 ASP A CA 1
ATOM 558 C C . ASP A 1 77 ? 24.229 1.541 -31.386 1.00 79.31 77 ASP A C 1
ATOM 560 O O . ASP A 1 77 ? 23.773 1.435 -30.242 1.00 79.31 77 ASP A O 1
ATOM 564 N N . LEU A 1 78 ? 24.982 2.589 -31.746 1.00 83.94 78 LEU A N 1
ATOM 565 C CA . LEU A 1 78 ? 25.278 3.704 -30.847 1.00 83.94 78 LEU A CA 1
ATOM 566 C C . LEU A 1 78 ? 24.009 4.479 -30.462 1.00 83.94 78 LEU A C 1
ATOM 568 O O . LEU A 1 78 ? 23.815 4.777 -29.282 1.00 83.94 78 LEU A O 1
ATOM 572 N N . ALA A 1 79 ? 23.140 4.788 -31.427 1.00 83.94 79 ALA A N 1
ATOM 573 C CA . ALA A 1 79 ? 21.885 5.499 -31.180 1.00 83.94 79 ALA A CA 1
ATOM 574 C C . ALA A 1 79 ? 20.928 4.688 -30.284 1.00 83.94 79 ALA A C 1
ATOM 576 O O . ALA A 1 79 ? 20.353 5.228 -29.330 1.00 83.94 79 ALA A O 1
ATOM 577 N N . ALA A 1 80 ? 20.813 3.379 -30.531 1.00 83.31 80 ALA A N 1
ATOM 578 C CA . ALA A 1 80 ? 20.045 2.465 -29.688 1.00 83.31 80 ALA A CA 1
ATOM 579 C C . ALA A 1 80 ? 20.614 2.408 -28.258 1.00 83.31 80 ALA A C 1
ATOM 581 O O . ALA A 1 80 ? 19.883 2.629 -27.291 1.00 83.31 80 ALA A O 1
ATOM 582 N N . ALA A 1 81 ? 21.932 2.222 -28.109 1.00 75.88 81 ALA A N 1
ATOM 583 C CA . ALA A 1 81 ? 22.589 2.179 -26.801 1.00 75.88 81 ALA A CA 1
ATOM 584 C C . ALA A 1 81 ? 22.457 3.498 -26.014 1.00 75.88 81 ALA A C 1
ATOM 586 O O . ALA A 1 81 ? 22.310 3.471 -24.791 1.00 75.88 81 ALA A O 1
ATOM 587 N N . GLN A 1 82 ? 22.476 4.653 -26.689 1.00 83.50 82 GLN A N 1
ATOM 588 C CA . GLN A 1 82 ? 22.236 5.957 -26.060 1.00 83.50 82 GLN A CA 1
ATOM 589 C C . GLN A 1 82 ? 20.785 6.119 -25.588 1.00 83.50 82 GLN A C 1
ATOM 591 O O . GLN A 1 82 ? 20.561 6.615 -24.482 1.00 83.50 82 GLN A O 1
ATOM 596 N N . THR A 1 83 ? 19.814 5.658 -26.381 1.00 87.19 83 THR A N 1
ATOM 597 C CA . THR A 1 83 ? 18.387 5.676 -26.018 1.00 87.19 83 THR A CA 1
ATOM 598 C C . THR A 1 83 ? 18.114 4.785 -24.803 1.00 87.19 83 THR A C 1
ATOM 600 O O . THR A 1 83 ? 17.512 5.235 -23.826 1.00 87.19 83 THR A O 1
ATOM 603 N N . ASP A 1 84 ? 18.637 3.555 -24.800 1.00 80.62 84 ASP A N 1
ATOM 604 C CA . ASP A 1 84 ? 18.531 2.633 -23.662 1.00 80.62 84 ASP A CA 1
ATOM 605 C C . ASP A 1 84 ? 19.200 3.191 -22.402 1.00 80.62 84 ASP A C 1
ATOM 607 O O . ASP A 1 84 ? 18.637 3.117 -21.306 1.00 80.62 84 ASP A O 1
ATOM 611 N N . LEU A 1 85 ? 20.383 3.800 -22.544 1.00 83.06 85 LEU A N 1
ATOM 612 C CA . LEU A 1 85 ? 21.097 4.436 -21.439 1.00 83.06 85 LEU A CA 1
ATOM 613 C C . LEU A 1 85 ? 20.304 5.611 -20.847 1.00 83.06 85 LEU A C 1
ATOM 615 O O . LEU A 1 85 ? 20.259 5.752 -19.624 1.00 83.06 85 LEU A O 1
ATOM 619 N N . ALA A 1 86 ? 19.673 6.441 -21.683 1.00 86.38 86 ALA A N 1
ATOM 620 C CA . ALA A 1 86 ? 18.820 7.541 -21.235 1.00 86.38 86 ALA A CA 1
ATOM 621 C C . ALA A 1 86 ? 17.577 7.023 -20.492 1.00 86.38 86 ALA A C 1
ATOM 623 O O . ALA A 1 86 ? 17.300 7.461 -19.374 1.00 86.38 86 ALA A O 1
ATOM 624 N N . ASN A 1 87 ? 16.893 6.021 -21.054 1.00 87.19 87 ASN A N 1
ATOM 625 C CA . ASN A 1 87 ? 15.737 5.373 -20.432 1.00 87.19 87 ASN A CA 1
ATOM 626 C C . ASN A 1 87 ? 16.093 4.732 -19.079 1.00 87.19 87 ASN A C 1
ATOM 628 O O . ASN A 1 87 ? 15.361 4.898 -18.102 1.00 87.19 87 ASN A O 1
ATOM 632 N N . LYS A 1 88 ? 17.237 4.039 -18.982 1.00 84.06 88 LYS A N 1
ATOM 633 C CA . LYS A 1 88 ? 17.691 3.401 -17.734 1.00 84.06 88 LYS A CA 1
ATOM 634 C C . LYS A 1 88 ? 18.183 4.394 -16.684 1.00 84.06 88 LYS A C 1
ATOM 636 O O . LYS A 1 88 ? 17.962 4.151 -15.499 1.00 84.06 88 LYS A O 1
ATOM 641 N N . LYS A 1 89 ? 18.790 5.516 -17.086 1.00 84.12 89 LYS A N 1
ATOM 642 C CA . LYS A 1 89 ? 19.096 6.628 -16.169 1.00 84.12 89 LYS A CA 1
ATOM 643 C C . LYS A 1 89 ? 17.818 7.243 -15.608 1.00 84.12 89 LYS A C 1
ATOM 645 O O . LYS A 1 89 ? 17.696 7.321 -14.393 1.00 84.12 89 LYS A O 1
ATOM 650 N N . LYS A 1 90 ? 16.833 7.543 -16.463 1.00 89.31 90 LYS A N 1
ATOM 651 C CA . LYS A 1 90 ? 15.525 8.037 -16.015 1.00 89.31 90 LYS A CA 1
ATOM 652 C C . LYS A 1 90 ? 14.871 7.080 -15.009 1.00 89.31 90 LYS A C 1
ATOM 654 O O . LYS A 1 90 ? 14.485 7.519 -13.938 1.00 89.31 90 LYS A O 1
ATOM 659 N N . GLN A 1 91 ? 14.839 5.773 -15.293 1.00 81.75 91 GLN A N 1
ATOM 660 C CA . GLN A 1 91 ? 14.315 4.771 -14.348 1.00 81.75 91 GLN A CA 1
ATOM 661 C C . GLN A 1 91 ? 15.056 4.763 -12.999 1.00 81.75 91 GLN A C 1
ATOM 663 O O . GLN A 1 91 ? 14.428 4.563 -11.963 1.00 81.75 91 GLN A O 1
ATOM 668 N N . LEU A 1 92 ? 16.377 4.982 -12.990 1.00 84.00 92 LEU A N 1
ATOM 669 C CA . LEU A 1 92 ? 17.169 5.063 -11.758 1.00 84.00 92 LEU A CA 1
ATOM 670 C C . LEU A 1 92 ? 16.859 6.338 -10.963 1.00 84.00 92 LEU A C 1
ATOM 672 O O . LEU A 1 92 ? 16.760 6.281 -9.737 1.00 84.00 92 LEU A O 1
ATOM 676 N N . ASP A 1 93 ? 16.705 7.470 -11.642 1.00 85.19 93 ASP A N 1
ATOM 677 C CA . ASP A 1 93 ? 16.391 8.749 -11.006 1.00 85.19 93 ASP A CA 1
ATOM 678 C C . ASP A 1 93 ? 14.940 8.771 -10.492 1.00 85.19 93 ASP A C 1
ATOM 680 O O . ASP A 1 93 ? 14.717 9.158 -9.346 1.00 85.19 93 ASP A O 1
ATOM 684 N N . ASP A 1 94 ? 13.983 8.224 -11.252 1.00 82.62 94 ASP A N 1
ATOM 685 C CA . ASP A 1 94 ? 12.597 7.997 -10.819 1.00 82.62 94 ASP A CA 1
ATOM 686 C C . ASP A 1 94 ? 12.550 7.062 -9.589 1.00 82.62 94 ASP A C 1
ATOM 688 O O . ASP A 1 94 ? 11.864 7.353 -8.607 1.00 82.62 94 ASP A O 1
ATOM 692 N N . ALA A 1 95 ? 13.307 5.955 -9.582 1.00 79.06 95 ALA A N 1
ATOM 693 C CA . ALA A 1 95 ? 13.371 5.048 -8.429 1.00 79.06 95 ALA A CA 1
ATOM 694 C C . ALA A 1 95 ? 13.966 5.729 -7.183 1.00 79.06 95 ALA A C 1
ATOM 696 O O . ALA A 1 95 ? 13.467 5.537 -6.075 1.00 79.06 95 ALA A O 1
ATOM 697 N N . ARG A 1 96 ? 14.999 6.566 -7.349 1.00 84.38 96 ARG A N 1
ATOM 698 C CA . ARG A 1 96 ? 15.598 7.350 -6.255 1.00 84.38 96 ARG A CA 1
ATOM 699 C C . ARG A 1 96 ? 14.651 8.418 -5.714 1.00 84.38 96 ARG A C 1
ATOM 701 O O . ARG A 1 96 ? 14.545 8.554 -4.499 1.00 84.38 96 ARG A O 1
ATOM 708 N N . ALA A 1 97 ? 13.963 9.141 -6.595 1.00 85.19 97 ALA A N 1
ATOM 709 C CA . ALA A 1 97 ? 13.009 10.180 -6.220 1.00 85.19 97 ALA A CA 1
ATOM 710 C C . ALA A 1 97 ? 11.817 9.612 -5.433 1.00 85.19 97 ALA A C 1
ATOM 712 O O . ALA A 1 97 ? 11.366 10.238 -4.478 1.00 85.19 97 ALA A O 1
ATOM 713 N N . ASN A 1 98 ? 11.347 8.410 -5.788 1.00 84.44 98 ASN A N 1
ATOM 714 C CA . ASN A 1 98 ? 10.215 7.757 -5.125 1.00 84.44 98 ASN A CA 1
ATOM 715 C C . ASN A 1 98 ? 10.594 6.951 -3.865 1.00 84.44 98 ASN A C 1
ATOM 717 O O . ASN A 1 98 ? 9.728 6.699 -3.026 1.00 84.44 98 ASN A O 1
ATOM 721 N N . ALA A 1 99 ? 11.866 6.572 -3.686 1.00 80.00 99 ALA A N 1
ATOM 722 C CA . ALA A 1 99 ? 12.301 5.768 -2.541 1.00 80.00 99 ALA A CA 1
ATOM 723 C C . ALA A 1 99 ? 12.142 6.481 -1.184 1.00 80.00 99 ALA A C 1
ATOM 725 O O . ALA A 1 99 ? 11.688 5.858 -0.226 1.00 80.00 99 ALA A O 1
ATOM 726 N N . GLU A 1 100 ? 12.497 7.766 -1.074 1.00 83.94 100 GLU A N 1
ATOM 727 C CA . GLU A 1 100 ? 12.415 8.489 0.208 1.00 83.94 100 GLU A CA 1
ATOM 728 C C . GLU A 1 100 ? 10.966 8.852 0.609 1.00 83.94 100 GLU A C 1
ATOM 730 O O . GLU A 1 100 ? 10.621 8.620 1.768 1.00 83.94 100 GLU A O 1
ATOM 735 N N . PRO A 1 101 ? 10.064 9.301 -0.294 1.00 81.38 101 PRO A N 1
ATOM 736 C CA . PRO A 1 101 ? 8.634 9.400 0.009 1.00 81.38 101 PRO A CA 1
ATOM 737 C C . PRO A 1 101 ? 8.032 8.064 0.469 1.00 81.38 101 PRO A C 1
ATOM 739 O O . PRO A 1 101 ? 7.434 8.007 1.542 1.00 81.38 101 PRO A O 1
ATOM 742 N N . ALA A 1 102 ? 8.285 6.966 -0.259 1.00 77.38 102 ALA A N 1
ATOM 743 C CA . ALA A 1 102 ? 7.798 5.635 0.123 1.00 77.38 102 ALA A CA 1
ATOM 744 C C . ALA A 1 102 ? 8.327 5.185 1.499 1.00 77.38 102 ALA A C 1
ATOM 746 O O . ALA A 1 102 ? 7.604 4.562 2.276 1.00 77.38 102 ALA A O 1
ATOM 747 N N . ARG A 1 103 ? 9.571 5.545 1.842 1.00 83.75 103 ARG A N 1
ATOM 748 C CA . ARG A 1 103 ? 10.147 5.315 3.172 1.00 83.75 103 ARG A CA 1
ATOM 749 C C . ARG A 1 103 ? 9.438 6.122 4.259 1.00 83.75 103 ARG A C 1
ATOM 751 O O . ARG A 1 103 ? 9.191 5.585 5.337 1.00 83.75 103 ARG A O 1
ATOM 758 N N . GLN A 1 104 ? 9.128 7.395 4.007 1.00 86.00 104 GLN A N 1
ATOM 759 C CA . GLN A 1 104 ? 8.391 8.222 4.964 1.00 86.00 104 GLN A CA 1
ATOM 760 C C . GLN A 1 104 ? 6.976 7.693 5.183 1.00 86.00 104 GLN A C 1
ATOM 762 O O . GLN A 1 104 ? 6.528 7.644 6.325 1.00 86.00 104 GLN A O 1
ATOM 767 N N . ASP A 1 105 ? 6.298 7.253 4.127 1.00 76.38 105 ASP A N 1
ATOM 768 C CA . ASP A 1 105 ? 4.954 6.690 4.238 1.00 76.38 105 ASP A CA 1
ATOM 769 C C . ASP A 1 105 ? 4.972 5.337 4.963 1.00 76.38 105 ASP A C 1
ATOM 771 O O . ASP A 1 105 ? 4.190 5.146 5.887 1.00 76.38 105 ASP A O 1
ATOM 775 N N . MET A 1 106 ? 5.954 4.466 4.696 1.00 85.56 106 MET A N 1
ATOM 776 C CA . MET A 1 106 ? 6.200 3.256 5.497 1.00 85.56 106 MET A CA 1
ATOM 777 C C . MET A 1 106 ? 6.413 3.575 6.993 1.00 85.56 106 MET A C 1
ATOM 779 O O . MET A 1 106 ? 5.867 2.888 7.857 1.00 85.56 106 MET A O 1
ATOM 783 N N . ILE A 1 107 ? 7.182 4.622 7.325 1.00 85.62 107 ILE A N 1
ATOM 784 C CA . ILE A 1 107 ? 7.401 5.052 8.719 1.00 85.62 107 ILE A CA 1
ATOM 785 C C . ILE A 1 107 ? 6.099 5.569 9.353 1.00 85.62 107 ILE A C 1
ATOM 787 O O . ILE A 1 107 ? 5.801 5.202 10.490 1.00 85.62 107 ILE A O 1
ATOM 791 N N . LYS A 1 108 ? 5.310 6.379 8.631 1.00 83.75 108 LYS A N 1
ATOM 792 C CA . LYS A 1 108 ? 4.007 6.880 9.103 1.00 83.75 108 LYS A CA 1
ATOM 793 C C . LYS A 1 108 ? 3.028 5.731 9.336 1.00 83.75 108 LYS A C 1
ATOM 795 O O . LYS A 1 108 ? 2.529 5.608 10.448 1.00 83.75 108 LYS A O 1
ATOM 800 N N . SER A 1 109 ? 2.821 4.854 8.349 1.00 78.31 109 SER A N 1
ATOM 801 C CA . SER A 1 109 ? 1.913 3.706 8.464 1.00 78.31 109 SER A CA 1
ATOM 802 C C . SER A 1 109 ? 2.312 2.782 9.613 1.00 78.31 109 SER A C 1
ATOM 804 O O . SER A 1 109 ? 1.451 2.343 10.368 1.00 78.31 109 SER A O 1
ATOM 806 N N . ARG A 1 110 ? 3.616 2.547 9.829 1.00 81.56 110 ARG A N 1
ATOM 807 C CA . ARG A 1 110 ? 4.096 1.768 10.982 1.00 81.56 110 ARG A CA 1
ATOM 808 C C . ARG A 1 110 ? 3.846 2.466 12.325 1.00 81.56 110 ARG A C 1
ATOM 810 O O . ARG A 1 110 ? 3.541 1.781 13.297 1.00 81.56 110 ARG A O 1
ATOM 817 N N . LYS A 1 111 ? 3.957 3.798 12.394 1.00 88.94 111 LYS A N 1
ATOM 818 C CA . LYS A 1 111 ? 3.619 4.574 13.601 1.00 88.94 111 LYS A CA 1
ATOM 819 C C . LYS A 1 111 ? 2.119 4.515 13.891 1.00 88.94 111 LYS A C 1
ATOM 821 O O . LYS A 1 111 ? 1.748 4.202 15.012 1.00 88.94 111 LYS A O 1
ATOM 826 N N . THR A 1 112 ? 1.273 4.722 12.883 1.00 81.00 112 THR A N 1
ATOM 827 C CA . THR A 1 112 ? -0.187 4.600 13.019 1.00 81.00 112 THR A CA 1
ATOM 828 C C . THR A 1 112 ? -0.602 3.182 13.408 1.00 81.00 112 THR A C 1
ATOM 830 O O . THR A 1 112 ? -1.444 3.023 14.282 1.00 81.00 112 THR A O 1
ATOM 833 N N . LEU A 1 113 ? 0.030 2.146 12.843 1.00 82.19 113 LEU A N 1
ATOM 834 C CA . LEU A 1 113 ? -0.183 0.758 13.260 1.00 82.19 113 LEU A CA 1
ATOM 835 C C . LEU A 1 113 ? 0.141 0.555 14.749 1.00 82.19 113 LEU A C 1
ATOM 837 O O . LEU A 1 113 ? -0.633 -0.083 15.450 1.00 82.19 113 LEU A O 1
ATOM 841 N N . GLN A 1 114 ? 1.249 1.122 15.240 1.00 88.81 114 GLN A N 1
ATOM 842 C CA . GLN A 1 114 ? 1.623 1.052 16.655 1.00 88.81 114 GLN A CA 1
ATOM 843 C C . GLN A 1 114 ? 0.642 1.819 17.561 1.00 88.81 114 GLN A C 1
ATOM 845 O O . GLN A 1 114 ? 0.317 1.338 18.640 1.00 88.81 114 GLN A O 1
ATOM 850 N N . GLU A 1 115 ? 0.158 2.987 17.133 1.00 86.38 115 GLU A N 1
ATOM 851 C CA . GLU A 1 115 ? -0.827 3.788 17.879 1.00 86.38 115 GLU A CA 1
ATOM 852 C C . GLU A 1 115 ? -2.187 3.083 17.977 1.00 86.38 115 GLU A C 1
ATOM 854 O O . GLU A 1 115 ? -2.754 3.004 19.064 1.00 86.38 115 GLU A O 1
ATOM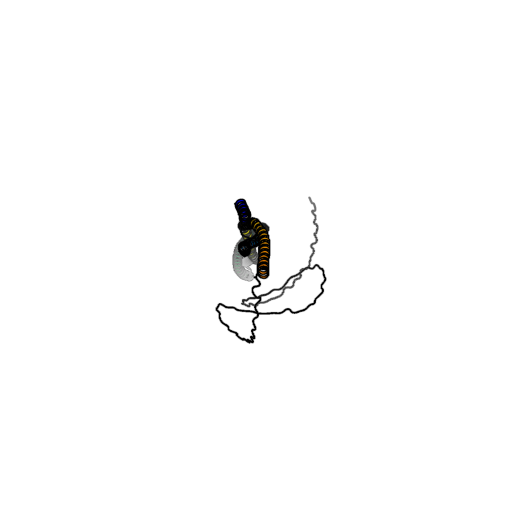 859 N N . VAL A 1 116 ? -2.677 2.514 16.871 1.00 81.88 116 VAL A N 1
ATOM 860 C CA . VAL A 1 116 ? -3.917 1.718 16.853 1.00 81.88 116 VAL A CA 1
ATOM 861 C C . VAL A 1 116 ? -3.755 0.430 17.661 1.00 81.88 116 VAL A C 1
ATOM 863 O O . VAL A 1 116 ? -4.696 0.018 18.332 1.00 81.88 116 VAL A O 1
ATOM 866 N N . GLN A 1 117 ? -2.574 -0.198 17.641 1.00 83.00 117 GLN A N 1
ATOM 867 C CA . GLN A 1 117 ? -2.320 -1.395 18.443 1.00 83.00 117 GLN A CA 1
ATOM 868 C C . GLN A 1 117 ? -2.376 -1.089 19.944 1.00 83.00 117 GLN A C 1
ATOM 870 O O . GLN A 1 117 ? -3.111 -1.764 20.649 1.00 83.00 117 GLN A O 1
ATOM 875 N N . LEU A 1 118 ? -1.693 -0.037 20.412 1.00 89.62 118 LEU A N 1
ATOM 876 C CA . LEU A 1 118 ? -1.757 0.382 21.819 1.00 89.62 118 LEU A CA 1
ATOM 877 C C . LEU A 1 118 ? -3.198 0.682 22.259 1.00 89.62 118 LEU A C 1
ATOM 879 O O . LEU A 1 118 ? -3.630 0.204 23.298 1.00 89.62 118 LEU A O 1
ATOM 883 N N . PHE A 1 119 ? -3.966 1.401 21.434 1.00 85.38 119 PHE A N 1
ATOM 884 C CA . PHE A 1 119 ? -5.369 1.698 21.733 1.00 85.38 119 PHE A CA 1
ATOM 885 C C . PHE A 1 119 ? -6.268 0.445 21.738 1.00 85.38 119 PHE A C 1
ATOM 887 O O . PHE A 1 119 ? -7.207 0.358 22.525 1.00 85.38 119 PHE A O 1
ATOM 894 N N . SER A 1 120 ? -5.981 -0.542 20.882 1.00 80.56 120 SER A N 1
ATOM 895 C CA . SER A 1 120 ? -6.678 -1.833 20.886 1.00 80.56 120 SER A CA 1
ATOM 896 C C . SER A 1 120 ? -6.341 -2.669 22.123 1.00 80.56 120 SER A C 1
ATOM 898 O O . SER A 1 120 ? -7.233 -3.333 22.645 1.00 80.56 120 SER A O 1
ATOM 900 N N . ASP A 1 121 ? -5.083 -2.653 22.570 1.00 82.75 121 ASP A N 1
ATOM 901 C CA . ASP A 1 121 ? -4.624 -3.380 23.758 1.00 82.75 121 ASP A CA 1
ATOM 902 C C . ASP A 1 121 ? -5.240 -2.759 25.037 1.00 82.75 121 ASP A C 1
ATOM 904 O O . ASP A 1 121 ? -5.742 -3.488 25.896 1.00 82.75 121 ASP A O 1
ATOM 908 N N . ASP A 1 122 ? -5.298 -1.421 25.125 1.00 89.00 122 ASP A N 1
ATOM 909 C CA . ASP A 1 122 ? -5.955 -0.688 26.222 1.00 89.00 122 ASP A CA 1
ATOM 910 C C . ASP A 1 122 ? -7.466 -1.002 26.305 1.00 89.00 122 ASP A C 1
ATOM 912 O O . ASP A 1 122 ? -7.978 -1.308 27.384 1.00 89.00 122 ASP A O 1
ATOM 916 N N . LEU A 1 123 ? -8.182 -0.999 25.168 1.00 82.38 123 LEU A N 1
ATOM 917 C CA . LEU A 1 123 ? -9.610 -1.356 25.115 1.00 82.38 123 LEU A CA 1
ATOM 918 C C . LEU A 1 123 ? -9.882 -2.822 25.485 1.00 82.38 123 LEU A C 1
ATOM 920 O O . LEU A 1 123 ? -10.928 -3.126 26.059 1.00 82.38 123 LEU A O 1
ATOM 924 N N . GLU A 1 124 ? -8.982 -3.748 25.138 1.00 83.38 124 GLU A N 1
ATOM 925 C CA . GLU A 1 124 ? -9.132 -5.163 25.494 1.00 83.38 124 GLU A CA 1
ATOM 926 C C . GLU A 1 124 ? -8.955 -5.363 27.009 1.00 83.38 124 GLU A C 1
ATOM 928 O O . GLU A 1 124 ? -9.769 -6.049 27.628 1.00 83.38 124 GLU A O 1
ATOM 933 N N . MET A 1 125 ? -7.993 -4.665 27.626 1.00 89.50 125 MET A N 1
ATOM 934 C CA . MET A 1 125 ? -7.805 -4.624 29.082 1.00 89.50 125 MET A CA 1
ATOM 935 C C . MET A 1 125 ? -9.020 -4.030 29.819 1.00 89.50 125 MET A C 1
ATOM 937 O O . MET A 1 125 ? -9.524 -4.638 30.764 1.00 89.50 125 MET A O 1
ATOM 941 N N . GLU A 1 126 ? -9.543 -2.884 29.373 1.00 85.50 126 GLU A N 1
ATOM 942 C CA . GLU A 1 126 ? -10.715 -2.241 29.992 1.00 85.50 126 GLU A CA 1
ATOM 943 C C . GLU A 1 126 ? -11.994 -3.099 29.817 1.00 85.50 126 GLU A C 1
ATOM 945 O O . GLU A 1 126 ? -12.839 -3.188 30.713 1.00 85.50 126 GLU A O 1
ATOM 950 N N . ALA A 1 127 ? -12.115 -3.836 28.704 1.00 80.31 127 ALA A N 1
ATOM 951 C CA . ALA A 1 127 ? -13.193 -4.806 28.493 1.00 80.31 127 ALA A CA 1
ATOM 952 C C . ALA A 1 127 ? -13.070 -6.080 29.360 1.00 80.31 127 ALA A C 1
ATOM 954 O O . ALA A 1 127 ? -14.097 -6.704 29.670 1.00 80.31 127 ALA A O 1
ATOM 955 N N . GLU A 1 128 ? -11.854 -6.480 29.755 1.00 85.69 128 GLU A N 1
ATOM 956 C CA . GLU A 1 128 ? -11.615 -7.542 30.743 1.00 85.69 128 GLU A CA 1
ATOM 957 C C . GLU A 1 128 ? -11.946 -7.080 32.171 1.00 85.69 128 GLU A C 1
ATOM 959 O O . GLU A 1 128 ? -12.622 -7.814 32.899 1.00 85.69 128 GLU A O 1
ATOM 964 N N . GLU A 1 129 ? -11.570 -5.855 32.553 1.00 88.12 129 GLU A N 1
ATOM 965 C CA . GLU A 1 129 ? -11.922 -5.253 33.849 1.00 88.12 129 GLU A CA 1
ATOM 966 C C . GLU A 1 129 ? -13.450 -5.161 34.012 1.00 88.12 129 GLU A C 1
ATOM 968 O O . GLU A 1 129 ? -14.018 -5.763 34.928 1.00 88.12 129 GLU A O 1
ATOM 973 N N . ALA A 1 130 ? -14.151 -4.593 33.022 1.00 80.25 130 ALA A N 1
ATOM 974 C CA . ALA A 1 130 ? -15.616 -4.570 32.982 1.00 80.25 130 ALA A CA 1
ATOM 975 C C . ALA A 1 130 ? -16.259 -5.978 32.994 1.00 80.25 130 ALA A C 1
ATOM 977 O O . ALA A 1 130 ? -17.426 -6.151 33.364 1.00 80.25 130 ALA A O 1
ATOM 978 N N . ALA A 1 131 ? -15.529 -7.025 32.586 1.00 80.31 131 ALA A N 1
ATOM 979 C CA . ALA A 1 131 ? -15.988 -8.408 32.697 1.00 80.31 131 ALA A CA 1
ATOM 980 C C . ALA A 1 131 ? -15.790 -9.028 34.084 1.00 80.31 131 ALA A C 1
ATOM 982 O O . ALA A 1 131 ? -16.592 -9.890 34.463 1.00 80.31 131 ALA A O 1
ATOM 983 N N . SER A 1 132 ? -14.786 -8.581 34.836 1.00 88.25 132 SER A N 1
ATOM 984 C CA . SER A 1 132 ? -14.638 -8.895 36.257 1.00 88.25 132 SER A CA 1
ATOM 985 C C . SER A 1 132 ? -15.760 -8.242 37.071 1.00 88.25 132 SER A C 1
ATOM 987 O O . SER A 1 132 ? -16.471 -8.934 37.805 1.00 88.25 132 SER A O 1
ATOM 989 N N . ASP A 1 133 ? -16.009 -6.952 36.845 1.00 82.62 133 ASP A N 1
ATOM 990 C CA . ASP A 1 133 ? -17.026 -6.176 37.562 1.00 82.62 133 ASP A CA 1
ATOM 991 C C . ASP A 1 133 ? -18.444 -6.721 37.351 1.00 82.62 133 ASP A C 1
ATOM 993 O O . ASP A 1 133 ? -19.205 -6.877 38.309 1.00 82.62 133 ASP A O 1
ATOM 997 N N . GLU A 1 134 ? -18.803 -7.115 36.119 1.00 82.31 134 GLU A N 1
ATOM 998 C CA . GLU A 1 134 ? -20.101 -7.749 35.834 1.00 82.31 134 GLU A CA 1
ATOM 999 C C . GLU A 1 134 ? -20.314 -9.019 36.684 1.00 82.31 134 GLU A C 1
ATOM 1001 O O . GLU A 1 134 ? -21.432 -9.304 37.130 1.00 82.31 134 GLU A O 1
ATOM 1006 N N . LYS A 1 135 ? -19.243 -9.789 36.914 1.00 87.62 135 LYS A N 1
ATOM 1007 C CA . LYS A 1 135 ? -19.265 -11.047 37.669 1.00 87.62 135 LYS A CA 1
ATOM 1008 C C . LYS A 1 135 ? -19.380 -10.801 39.175 1.00 87.62 135 LYS A C 1
ATOM 1010 O O . LYS A 1 135 ? -20.104 -11.541 39.846 1.00 87.62 135 LYS A O 1
ATOM 1015 N N . GLU A 1 136 ? -18.716 -9.774 39.702 1.00 87.25 136 GLU A N 1
ATOM 1016 C CA . GLU A 1 136 ? -18.858 -9.365 41.103 1.00 87.25 136 GLU A CA 1
ATOM 1017 C C . GLU A 1 136 ? -20.246 -8.762 41.373 1.00 87.25 136 GLU A C 1
ATOM 1019 O O . GLU A 1 136 ? -20.940 -9.199 42.293 1.00 87.25 136 GLU A O 1
ATOM 1024 N N . ALA A 1 137 ? -20.731 -7.874 40.502 1.00 80.50 137 ALA A N 1
ATOM 1025 C CA . ALA A 1 137 ? -22.079 -7.316 40.586 1.00 80.50 137 ALA A CA 1
ATOM 1026 C C . ALA A 1 137 ? -23.173 -8.400 40.517 1.00 80.50 137 ALA A C 1
ATOM 1028 O O . ALA A 1 137 ? -24.126 -8.365 41.300 1.00 80.50 137 ALA A O 1
ATOM 1029 N N . ALA A 1 138 ? -23.029 -9.402 39.641 1.00 82.25 138 ALA A N 1
ATOM 1030 C CA . ALA A 1 138 ? -23.961 -10.530 39.561 1.00 82.25 138 ALA A CA 1
ATOM 1031 C C . ALA A 1 138 ? -23.986 -11.373 40.851 1.00 82.25 138 ALA A C 1
ATOM 1033 O O . ALA A 1 138 ? -25.059 -11.788 41.297 1.00 82.25 138 ALA A O 1
ATOM 1034 N N . LYS A 1 139 ? -22.822 -11.594 41.478 1.00 89.38 139 LYS A N 1
ATOM 1035 C CA . LYS A 1 139 ? -22.715 -12.278 42.775 1.00 89.38 139 LYS A CA 1
ATOM 1036 C C . LYS A 1 139 ? -23.396 -11.472 43.885 1.00 89.38 139 LYS A C 1
ATOM 1038 O O . LYS A 1 139 ? -24.199 -12.026 44.631 1.00 89.38 139 LYS A O 1
ATOM 1043 N N . ASP A 1 140 ? -23.142 -10.169 43.954 1.00 81.69 140 ASP A N 1
ATOM 1044 C CA . ASP A 1 140 ? -23.750 -9.286 44.953 1.00 81.69 140 ASP A CA 1
ATOM 1045 C C . ASP A 1 140 ? -25.278 -9.184 44.809 1.00 81.69 140 ASP A C 1
ATOM 1047 O O . ASP A 1 140 ? -25.992 -9.100 45.812 1.00 81.69 140 ASP A O 1
ATOM 1051 N N . ILE A 1 141 ? -25.803 -9.226 43.578 1.00 81.12 141 ILE A N 1
ATOM 1052 C CA . ILE A 1 141 ? -27.249 -9.319 43.323 1.00 81.12 141 ILE A CA 1
ATOM 1053 C C . ILE A 1 141 ? -27.801 -10.648 43.855 1.00 81.12 141 ILE A C 1
ATOM 1055 O O . ILE A 1 141 ? -28.826 -10.634 44.539 1.00 81.12 141 ILE A O 1
ATOM 1059 N N . ALA A 1 142 ? -27.129 -11.776 43.605 1.00 86.56 142 ALA A N 1
ATOM 1060 C CA . ALA A 1 142 ? -27.554 -13.084 44.108 1.00 86.56 142 ALA A CA 1
ATOM 1061 C C . ALA A 1 142 ? -27.554 -13.143 45.651 1.00 86.56 142 ALA A C 1
ATOM 1063 O O . ALA A 1 142 ? -28.545 -13.566 46.255 1.00 86.56 142 ALA A O 1
ATOM 1064 N N . ASP A 1 143 ? -26.504 -12.633 46.302 1.00 84.69 143 ASP A N 1
ATOM 1065 C CA . ASP A 1 143 ? -26.414 -12.544 47.766 1.00 84.69 143 ASP A CA 1
ATOM 1066 C C . ASP A 1 143 ? -27.501 -11.619 48.351 1.00 84.69 143 ASP A C 1
ATOM 1068 O O . ASP A 1 143 ? -28.095 -11.912 49.397 1.00 84.69 143 ASP A O 1
ATOM 1072 N N . ALA A 1 144 ? -27.812 -10.506 47.680 1.00 79.06 144 ALA A N 1
ATOM 1073 C CA . ALA A 1 144 ? -28.873 -9.592 48.097 1.00 79.06 144 ALA A CA 1
ATOM 1074 C C . ALA A 1 144 ? -30.281 -10.192 47.901 1.00 79.06 144 ALA A C 1
ATOM 1076 O O . ALA A 1 144 ? -31.144 -10.024 48.769 1.00 79.06 144 ALA A O 1
ATOM 1077 N N . GLN A 1 145 ? -30.506 -10.953 46.824 1.00 82.81 145 GLN A N 1
ATOM 1078 C CA . GLN A 1 145 ? -31.735 -11.720 46.596 1.00 82.81 145 GLN A CA 1
ATOM 1079 C C . GLN A 1 145 ? -31.922 -12.813 47.660 1.00 82.81 145 GLN A C 1
ATOM 1081 O O . GLN A 1 145 ? -33.008 -12.917 48.231 1.00 82.81 145 GLN A O 1
ATOM 1086 N N . ALA A 1 146 ? -30.868 -13.556 48.015 1.00 87.69 146 ALA A N 1
ATOM 1087 C CA . ALA A 1 146 ? -30.912 -14.554 49.087 1.00 87.69 146 ALA A CA 1
ATOM 1088 C C . ALA A 1 146 ? -31.284 -13.929 50.448 1.00 87.69 146 ALA A C 1
ATOM 1090 O O . ALA A 1 146 ? -32.154 -14.437 51.160 1.00 87.69 146 ALA A O 1
ATOM 1091 N N . ARG A 1 147 ? -30.705 -12.766 50.786 1.00 83.19 147 ARG A N 1
ATOM 1092 C CA . ARG A 1 147 ? -31.073 -11.999 51.996 1.00 83.19 147 ARG A CA 1
ATOM 1093 C C . ARG A 1 147 ? -32.513 -11.480 51.953 1.00 83.19 147 ARG A C 1
ATOM 1095 O O . ARG A 1 147 ? -33.179 -11.451 52.989 1.00 83.19 147 ARG A O 1
ATOM 1102 N N . SER A 1 148 ? -33.008 -11.078 50.780 1.00 81.25 148 SER A N 1
ATOM 1103 C CA . SER A 1 148 ? -34.404 -10.662 50.595 1.00 81.25 148 SER A CA 1
ATOM 1104 C C . SER A 1 148 ? -35.373 -11.833 50.805 1.00 81.25 148 SER A C 1
ATOM 1106 O O . SER A 1 148 ? -36.344 -11.688 51.548 1.00 81.25 148 SER A O 1
ATOM 1108 N N . A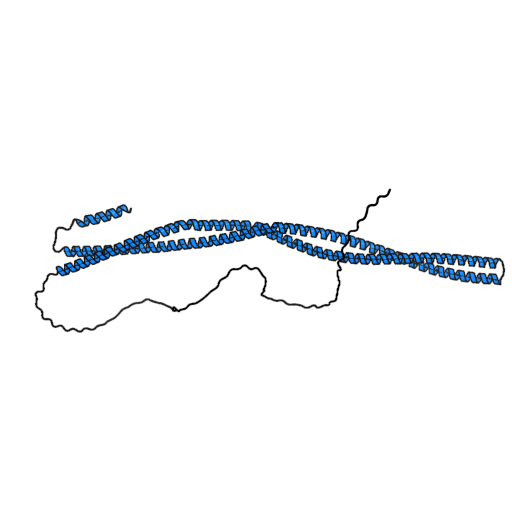LA A 1 149 ? -35.062 -13.015 50.261 1.00 84.56 149 ALA A N 1
ATOM 1109 C CA . ALA A 1 149 ? -35.844 -14.236 50.460 1.00 84.56 149 ALA A CA 1
ATOM 1110 C C . ALA A 1 149 ? -35.900 -14.662 51.940 1.00 84.56 149 ALA A C 1
ATOM 1112 O O . ALA A 1 149 ? -36.985 -14.931 52.457 1.00 84.56 149 ALA A O 1
ATOM 1113 N N . LEU A 1 150 ? -34.765 -14.630 52.650 1.00 89.12 150 LEU A N 1
ATOM 1114 C CA . LEU A 1 150 ? -34.715 -14.889 54.096 1.00 89.12 150 LEU A CA 1
ATOM 1115 C C . LEU A 1 150 ? -35.555 -13.870 54.889 1.00 89.12 150 LEU A C 1
ATOM 1117 O O . LEU A 1 150 ? -36.294 -14.239 55.799 1.00 89.12 150 LEU A O 1
ATOM 1121 N N . SER A 1 151 ? -35.499 -12.589 54.512 1.00 82.62 151 SER A N 1
ATOM 1122 C CA . SER A 1 151 ? -36.311 -11.535 55.143 1.00 82.62 151 SER A CA 1
ATOM 1123 C C . SER A 1 151 ? -37.814 -11.750 54.918 1.00 82.62 151 SER A C 1
ATOM 1125 O O . SER A 1 151 ? -38.618 -11.473 55.807 1.00 82.62 151 SER A O 1
ATOM 1127 N N . ALA A 1 152 ? -38.207 -12.273 53.751 1.00 81.00 152 ALA A N 1
ATOM 1128 C CA . ALA A 1 152 ? -39.593 -12.615 53.441 1.00 81.00 152 ALA A CA 1
ATOM 1129 C C . ALA A 1 152 ? -40.089 -13.846 54.225 1.00 81.00 152 ALA A C 1
ATOM 1131 O O . ALA A 1 152 ? -41.228 -13.842 54.694 1.00 81.00 152 ALA A O 1
ATOM 1132 N N . GLN A 1 153 ? -39.239 -14.861 54.427 1.00 89.62 153 GLN A N 1
ATOM 1133 C CA . GLN A 1 153 ? -39.536 -15.997 55.312 1.00 89.62 153 GLN A CA 1
ATOM 1134 C C . GLN A 1 153 ? -39.746 -15.530 56.757 1.00 89.62 153 GLN A C 1
ATOM 1136 O O . GLN A 1 153 ? -40.789 -15.804 57.347 1.00 89.62 153 GLN A O 1
ATOM 1141 N N . LEU A 1 154 ? -38.820 -14.727 57.288 1.00 88.12 154 LEU A N 1
ATOM 1142 C CA . LEU A 1 154 ? -38.901 -14.205 58.654 1.00 88.12 154 LEU A CA 1
ATOM 1143 C C . LEU A 1 154 ? -40.125 -13.289 58.850 1.00 88.12 154 LEU A C 1
ATOM 1145 O O . LEU A 1 154 ? -40.754 -13.299 59.907 1.00 88.12 154 LEU A O 1
ATOM 1149 N N . LEU A 1 155 ? -40.542 -12.553 57.813 1.00 86.38 155 LEU A N 1
ATOM 1150 C CA . LEU A 1 155 ? -41.807 -11.813 57.822 1.00 86.38 155 LEU A CA 1
ATOM 1151 C C . LEU A 1 155 ? -43.036 -12.742 57.858 1.00 86.38 155 LEU A C 1
ATOM 1153 O O . LEU A 1 155 ? -44.006 -12.434 58.548 1.00 86.38 155 LEU A O 1
ATOM 1157 N N . ALA A 1 156 ? -43.019 -13.873 57.146 1.00 87.38 156 ALA A N 1
ATOM 1158 C CA . ALA A 1 156 ? -44.103 -14.858 57.180 1.00 87.38 156 ALA A CA 1
ATOM 1159 C C . ALA A 1 156 ? -44.228 -15.548 58.555 1.00 87.38 156 ALA A C 1
ATOM 1161 O O . ALA A 1 156 ? -45.343 -15.753 59.044 1.00 87.38 156 ALA A O 1
ATOM 1162 N N . GLU A 1 157 ? -43.103 -15.821 59.218 1.00 91.06 157 GLU A N 1
ATOM 1163 C CA . GLU A 1 157 ? -43.064 -16.297 60.606 1.00 91.06 157 GLU A CA 1
ATOM 1164 C C . GLU A 1 157 ? -43.630 -15.244 61.573 1.00 91.06 157 GLU A C 1
ATOM 1166 O O . GLU A 1 157 ? -44.565 -15.532 62.323 1.00 91.06 157 GLU A O 1
ATOM 1171 N N . GLN A 1 158 ? -43.173 -13.988 61.491 1.00 88.06 158 GLN A N 1
ATOM 1172 C CA . GLN A 1 158 ? -43.700 -12.888 62.317 1.00 88.06 158 GLN A CA 1
ATOM 1173 C C . GLN A 1 158 ? -45.198 -12.632 62.082 1.00 88.06 158 GLN A C 1
ATOM 1175 O O . GLN A 1 158 ? -45.940 -12.389 63.033 1.00 88.06 158 GLN A O 1
ATOM 1180 N N . ASN A 1 159 ? -45.688 -12.759 60.844 1.00 88.00 159 ASN A N 1
ATOM 1181 C CA . ASN A 1 159 ? -47.122 -12.698 60.538 1.00 88.00 159 ASN A CA 1
ATOM 1182 C C . ASN A 1 159 ? -47.927 -13.789 61.268 1.00 88.00 159 ASN A C 1
ATOM 1184 O O . ASN A 1 159 ? -49.106 -13.583 61.559 1.00 88.00 159 ASN A O 1
ATOM 1188 N N . THR A 1 160 ? -47.318 -14.944 61.543 1.00 93.00 160 THR A N 1
ATOM 1189 C CA . THR A 1 160 ? -47.943 -16.053 62.276 1.00 93.00 160 THR A CA 1
ATOM 1190 C C . THR A 1 160 ? -47.964 -15.750 63.775 1.00 93.00 160 THR A C 1
ATOM 1192 O O . THR A 1 160 ? -49.042 -15.737 64.368 1.00 93.00 160 THR A O 1
ATOM 1195 N N . ILE A 1 161 ? -46.830 -15.323 64.343 1.00 89.19 161 ILE A N 1
ATOM 1196 C CA . ILE A 1 161 ? -46.718 -14.880 65.747 1.00 89.19 161 ILE A CA 1
ATOM 1197 C C . ILE A 1 161 ? -47.709 -13.742 66.061 1.00 89.19 161 ILE A C 1
ATOM 1199 O O . ILE A 1 161 ? -48.393 -13.762 67.083 1.00 89.19 161 ILE A O 1
ATOM 1203 N N . VAL A 1 162 ? -47.854 -12.753 65.170 1.00 88.88 162 VAL A N 1
ATOM 1204 C CA . VAL A 1 162 ? -48.806 -11.638 65.349 1.00 88.88 162 VAL A CA 1
ATOM 1205 C C . VAL A 1 162 ? -50.266 -12.107 65.295 1.00 88.88 162 VAL A C 1
ATOM 1207 O O . VAL A 1 162 ? -51.106 -11.557 66.017 1.00 88.88 162 VAL A O 1
ATOM 1210 N N . LYS A 1 163 ? -50.598 -13.122 64.482 1.00 91.56 163 LYS A N 1
ATOM 1211 C CA . LYS A 1 163 ? -51.941 -13.733 64.465 1.00 91.56 163 LYS A CA 1
ATOM 1212 C C . LYS A 1 163 ? -52.229 -14.461 65.777 1.00 91.56 163 LYS A C 1
ATOM 1214 O O . LYS A 1 163 ? -53.286 -14.226 66.358 1.00 91.56 163 LYS A O 1
ATOM 1219 N N . GLU A 1 164 ? -51.287 -15.265 66.262 1.00 92.38 164 GLU A N 1
ATOM 1220 C CA . GLU A 1 164 ? -51.389 -15.997 67.532 1.00 92.38 164 GLU A CA 1
ATOM 1221 C C . GLU A 1 164 ? -51.534 -15.032 68.717 1.00 92.38 164 GLU A C 1
ATOM 1223 O O . GLU A 1 164 ? -52.543 -15.068 69.418 1.00 92.38 164 GLU A O 1
ATOM 1228 N N . ALA A 1 165 ? -50.637 -14.049 68.853 1.00 86.75 165 ALA A N 1
ATOM 1229 C CA . ALA A 1 165 ? -50.725 -13.018 69.892 1.00 86.75 165 ALA A CA 1
ATOM 1230 C C . ALA A 1 165 ? -52.022 -12.181 69.809 1.00 86.75 165 ALA A C 1
ATOM 1232 O O . ALA A 1 165 ? -52.522 -11.680 70.819 1.00 86.75 165 ALA A O 1
ATOM 1233 N N . THR A 1 166 ? -52.605 -12.023 68.614 1.00 89.38 166 THR A N 1
ATOM 1234 C CA . THR A 1 166 ? -53.919 -11.381 68.437 1.00 89.38 166 THR A CA 1
ATOM 1235 C C . THR A 1 166 ? -55.069 -12.280 68.907 1.00 89.38 166 THR A C 1
ATOM 1237 O O . THR A 1 166 ? -56.003 -11.787 69.552 1.00 89.38 166 THR A O 1
ATOM 1240 N N . ALA A 1 167 ? -55.011 -13.584 68.627 1.00 91.44 167 ALA A N 1
ATOM 1241 C CA . ALA A 1 167 ? -55.978 -14.561 69.122 1.00 91.44 167 ALA A CA 1
ATOM 1242 C C . ALA A 1 167 ? -55.932 -14.653 70.658 1.00 91.44 167 ALA A C 1
ATOM 1244 O O . ALA A 1 167 ? -56.967 -14.499 71.309 1.00 91.44 167 ALA A O 1
ATOM 1245 N N . ASP A 1 168 ? -54.740 -14.753 71.246 1.00 88.50 168 ASP A N 1
ATOM 1246 C CA . ASP A 1 168 ? -54.547 -14.777 72.699 1.00 88.50 168 ASP A CA 1
ATOM 1247 C C . ASP A 1 168 ? -55.018 -13.480 73.363 1.00 88.50 168 ASP A C 1
ATOM 1249 O O . ASP A 1 168 ? -55.797 -13.511 74.316 1.00 88.50 168 ASP A O 1
ATOM 1253 N N . SER A 1 169 ? -54.625 -12.317 72.831 1.00 91.12 169 SER A N 1
ATOM 1254 C CA . SER A 1 169 ? -55.070 -11.015 73.346 1.00 91.12 169 SER A CA 1
ATOM 1255 C C . SER A 1 169 ? -56.599 -10.885 73.345 1.00 91.12 169 SER A C 1
ATOM 1257 O O . SER A 1 169 ? -57.182 -10.410 74.323 1.00 91.12 169 SER A O 1
ATOM 1259 N N . THR A 1 170 ? -57.276 -11.361 72.293 1.00 90.50 170 THR A N 1
ATOM 1260 C CA . THR A 1 170 ? -58.748 -11.342 72.237 1.00 90.50 170 THR A CA 1
ATOM 1261 C C . THR A 1 170 ? -59.401 -12.396 73.138 1.00 90.50 170 THR A C 1
ATOM 1263 O O . THR A 1 170 ? -60.459 -12.119 73.710 1.00 90.50 170 THR A O 1
ATOM 1266 N N . PHE A 1 171 ? -58.776 -13.558 73.346 1.00 94.00 171 PHE A N 1
ATOM 1267 C CA . PHE A 1 171 ? -59.219 -14.560 74.319 1.00 94.00 171 PHE A CA 1
ATOM 1268 C C . PHE A 1 171 ? -59.112 -14.045 75.764 1.00 94.00 171 PHE A C 1
ATOM 1270 O O . PHE A 1 171 ? -60.106 -14.055 76.498 1.00 94.00 171 PHE A O 1
ATOM 1277 N N . TYR A 1 172 ? -57.949 -13.522 76.166 1.00 88.44 172 TYR A N 1
ATOM 1278 C CA . TYR A 1 172 ? -57.735 -12.998 77.518 1.00 88.44 172 TYR A CA 1
ATOM 1279 C C . TYR A 1 172 ? -58.589 -11.759 77.810 1.00 88.44 172 TYR A C 1
ATOM 1281 O O . TYR A 1 172 ? -59.132 -11.651 78.909 1.00 88.44 172 TYR A O 1
ATOM 1289 N N . ALA A 1 173 ? -58.821 -10.879 76.830 1.00 87.06 173 ALA A N 1
ATOM 1290 C CA . ALA A 1 173 ? -59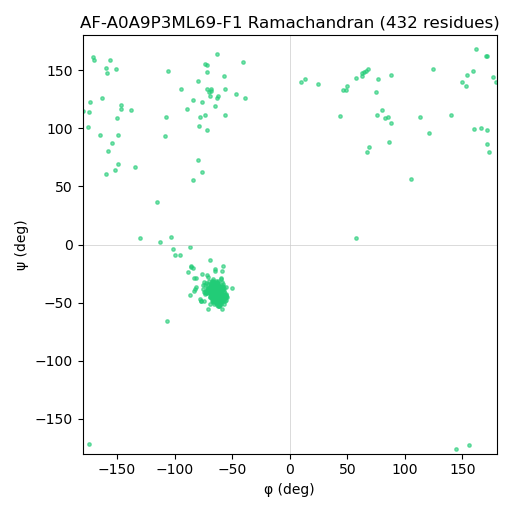.763 -9.767 76.984 1.00 87.06 173 ALA A CA 1
ATOM 1291 C C . ALA A 1 173 ? -61.202 -10.247 77.275 1.00 87.06 173 ALA A C 1
ATOM 1293 O O . ALA A 1 173 ? -61.877 -9.698 78.150 1.00 87.06 173 ALA A O 1
ATOM 1294 N N . ARG A 1 174 ? -61.668 -11.313 76.601 1.00 91.19 174 ARG A N 1
ATOM 1295 C CA . ARG A 1 174 ? -62.983 -11.930 76.871 1.00 91.19 174 ARG A CA 1
ATOM 1296 C C . ARG A 1 174 ? -63.036 -12.593 78.253 1.00 91.19 174 ARG A C 1
ATOM 1298 O O . ARG A 1 174 ? -64.027 -12.421 78.962 1.00 91.19 174 ARG A O 1
ATOM 1305 N N . GLN A 1 175 ? -61.978 -13.301 78.659 1.00 88.75 175 GLN A N 1
ATOM 1306 C CA . GLN A 1 175 ? -61.844 -13.869 80.011 1.00 88.75 175 GLN A CA 1
ATOM 1307 C C . GLN A 1 175 ? -61.911 -12.781 81.093 1.00 88.75 175 GLN A C 1
ATOM 1309 O O . GLN A 1 175 ? -62.686 -12.908 82.041 1.00 88.75 175 GLN A O 1
ATOM 1314 N N . ALA A 1 176 ? -61.169 -11.681 80.931 1.00 88.69 176 ALA A N 1
ATOM 1315 C CA . ALA A 1 176 ? -61.161 -10.553 81.864 1.00 88.69 176 ALA A CA 1
ATOM 1316 C C . ALA A 1 176 ? -62.548 -9.914 82.024 1.00 88.69 176 ALA A C 1
ATOM 1318 O O . ALA A 1 176 ? -62.983 -9.649 83.147 1.00 88.69 176 ALA A O 1
ATOM 1319 N N . ALA A 1 177 ? -63.271 -9.724 80.915 1.00 87.50 177 ALA A N 1
ATOM 1320 C CA . ALA A 1 177 ? -64.638 -9.207 80.930 1.00 87.50 177 ALA A CA 1
ATOM 1321 C C . ALA A 1 177 ? -65.628 -10.156 81.636 1.00 87.50 177 ALA A C 1
ATOM 1323 O O . ALA A 1 177 ? -66.529 -9.691 82.338 1.00 87.50 177 ALA A O 1
ATOM 1324 N N . LYS A 1 178 ? -65.450 -11.478 81.478 1.00 92.25 178 LYS A N 1
ATOM 1325 C CA . LYS A 1 178 ? -66.321 -12.510 82.062 1.00 92.25 178 LYS A CA 1
ATOM 1326 C C . LYS A 1 178 ? -66.067 -12.733 83.557 1.00 92.25 178 LYS A C 1
ATOM 1328 O O . LYS A 1 178 ? -67.020 -12.759 84.329 1.00 92.25 178 LYS A O 1
ATOM 1333 N N . LEU A 1 179 ? -64.805 -12.898 83.959 1.00 89.06 179 LEU A N 1
ATOM 1334 C CA . LEU A 1 179 ? -64.414 -13.233 85.336 1.00 89.06 179 LEU A CA 1
ATOM 1335 C C . LEU A 1 179 ? -64.335 -12.010 86.257 1.00 89.06 179 LEU A C 1
ATOM 1337 O O . LEU A 1 179 ? -64.526 -12.144 87.461 1.00 89.06 179 LEU A O 1
ATOM 1341 N N . LYS A 1 180 ? -64.035 -10.824 85.709 1.00 88.75 180 LYS A N 1
ATOM 1342 C CA . LYS A 1 180 ? -63.857 -9.551 86.436 1.00 88.75 180 LYS A CA 1
ATOM 1343 C C . LYS A 1 180 ? -62.774 -9.547 87.536 1.00 88.75 180 LYS A C 1
ATOM 1345 O O . LYS A 1 180 ? -62.621 -8.517 88.194 1.00 88.75 180 LYS A O 1
ATOM 1350 N N . THR A 1 181 ? -61.995 -10.619 87.704 1.00 88.75 181 THR A N 1
ATOM 1351 C CA . THR A 1 181 ? -60.903 -10.705 88.690 1.00 88.75 181 THR A CA 1
ATOM 1352 C C . THR A 1 181 ? -59.696 -9.835 88.299 1.00 88.75 181 THR A C 1
ATOM 1354 O O . THR A 1 181 ? -59.489 -9.579 87.107 1.00 88.75 181 THR A O 1
ATOM 1357 N N . PRO A 1 182 ? -58.868 -9.385 89.266 1.00 87.81 182 PRO A N 1
ATOM 1358 C CA . PRO A 1 182 ? -57.654 -8.617 88.974 1.00 87.81 182 PRO A CA 1
ATOM 1359 C C . PRO A 1 182 ? -56.675 -9.380 88.073 1.00 87.81 182 PRO A C 1
ATOM 1361 O O . PRO A 1 182 ? -56.214 -8.844 87.073 1.00 87.81 182 PRO A O 1
ATOM 1364 N N . GLU A 1 183 ? -56.437 -10.659 88.364 1.00 88.25 183 GLU A N 1
ATOM 1365 C CA . GLU A 1 183 ? -55.498 -11.526 87.634 1.00 88.25 183 GLU A CA 1
ATOM 1366 C C . GLU A 1 183 ? -55.871 -11.678 86.154 1.00 88.25 183 GLU A C 1
ATOM 1368 O O . GLU A 1 183 ? -55.005 -11.654 85.280 1.00 88.25 183 GLU A O 1
ATOM 1373 N N . ALA A 1 184 ? -57.171 -11.798 85.855 1.00 84.12 184 ALA A N 1
ATOM 1374 C CA . ALA A 1 184 ? -57.648 -11.881 84.482 1.00 84.12 184 ALA A CA 1
ATOM 1375 C C . ALA A 1 184 ? -57.432 -10.557 83.728 1.00 84.12 184 ALA A C 1
ATOM 1377 O O . ALA A 1 184 ? -57.106 -10.584 82.542 1.00 84.12 184 ALA A O 1
ATOM 1378 N N . ARG A 1 185 ? -57.543 -9.403 84.411 1.00 87.44 185 ARG A N 1
ATOM 1379 C CA . ARG A 1 185 ? -57.185 -8.096 83.830 1.00 87.44 185 ARG A CA 1
ATOM 1380 C C . ARG A 1 185 ? -55.685 -7.992 83.563 1.00 87.44 185 ARG A C 1
ATOM 1382 O O . ARG A 1 185 ? -55.327 -7.566 82.471 1.00 87.44 185 ARG A O 1
ATOM 1389 N N . THR A 1 186 ? -54.829 -8.419 84.496 1.00 90.75 186 THR A N 1
ATOM 1390 C CA . THR A 1 186 ? -53.367 -8.421 84.304 1.00 90.75 186 THR A CA 1
ATOM 1391 C C . THR A 1 186 ? -52.981 -9.238 83.072 1.00 90.75 186 THR A C 1
ATOM 1393 O O . THR A 1 186 ? -52.388 -8.687 82.150 1.00 90.75 186 THR A O 1
ATOM 1396 N N . ARG A 1 187 ? -53.459 -10.488 82.956 1.00 88.81 187 ARG A N 1
ATOM 1397 C CA . ARG A 1 187 ? -53.196 -11.335 81.774 1.00 88.81 187 ARG A CA 1
ATOM 1398 C C . ARG A 1 187 ? -53.675 -10.713 80.457 1.00 88.81 187 ARG A C 1
ATOM 1400 O O . ARG A 1 187 ? -53.039 -10.901 79.425 1.00 88.81 187 ARG A O 1
ATOM 1407 N N . ALA A 1 188 ? -54.782 -9.965 80.469 1.00 84.31 188 ALA A N 1
ATOM 1408 C CA . ALA A 1 188 ? -55.255 -9.253 79.282 1.00 84.31 188 ALA A CA 1
ATOM 1409 C C . ALA A 1 188 ? -54.339 -8.076 78.888 1.00 84.31 188 ALA A C 1
ATOM 1411 O O . ALA A 1 188 ? -54.128 -7.853 77.694 1.00 84.31 188 ALA A O 1
ATOM 1412 N N . VAL A 1 189 ? -53.768 -7.357 79.862 1.00 91.19 189 VAL A N 1
ATOM 1413 C CA . VAL A 1 189 ? -52.777 -6.287 79.634 1.00 91.19 189 VAL A CA 1
ATOM 1414 C C . VAL A 1 189 ? -51.442 -6.861 79.150 1.00 91.19 189 VAL A C 1
ATOM 1416 O O . VAL A 1 189 ? -50.869 -6.340 78.191 1.00 91.19 189 VAL A O 1
ATOM 1419 N N . ASP A 1 190 ? -50.982 -7.970 79.731 1.00 89.69 190 ASP A N 1
ATOM 1420 C CA . ASP A 1 190 ? -49.761 -8.661 79.298 1.00 89.69 190 ASP A CA 1
ATOM 1421 C C . ASP A 1 190 ? -49.898 -9.139 77.844 1.00 89.69 190 ASP A C 1
ATOM 1423 O O . ASP A 1 190 ? -49.056 -8.834 77.000 1.00 89.69 190 ASP A O 1
ATOM 1427 N N . ALA A 1 191 ? -51.018 -9.788 77.502 1.00 85.94 191 ALA A N 1
ATOM 1428 C CA . ALA A 1 191 ? -51.294 -10.238 76.137 1.00 85.94 191 ALA A CA 1
ATOM 1429 C C . ALA A 1 191 ? -51.433 -9.071 75.134 1.00 85.94 191 ALA A C 1
ATOM 1431 O O . ALA A 1 191 ? -50.991 -9.184 73.989 1.00 85.94 191 ALA A O 1
ATOM 1432 N N . GLN A 1 192 ? -51.998 -7.924 75.539 1.00 86.50 192 GLN A N 1
ATOM 1433 C CA . GLN A 1 192 ? -51.971 -6.704 74.717 1.00 86.50 192 GLN A CA 1
ATOM 1434 C C . GLN A 1 192 ? -50.548 -6.162 74.521 1.00 86.50 192 GLN A C 1
ATOM 1436 O O . GLN A 1 192 ? -50.216 -5.714 73.423 1.00 86.50 192 GLN A O 1
ATOM 1441 N N . THR A 1 193 ? -49.702 -6.230 75.550 1.00 91.44 193 THR A N 1
ATOM 1442 C CA . THR A 1 193 ? -48.307 -5.768 75.496 1.00 91.44 193 THR A CA 1
ATOM 1443 C C . THR A 1 193 ? -47.469 -6.644 74.564 1.00 91.44 193 THR A C 1
ATOM 1445 O O . THR A 1 193 ? -46.784 -6.113 73.690 1.00 91.44 193 THR A O 1
ATOM 1448 N N . ILE A 1 194 ? -47.600 -7.972 74.667 1.00 89.44 194 ILE A N 1
ATOM 1449 C CA . ILE A 1 194 ? -46.972 -8.946 73.757 1.00 89.44 194 ILE A CA 1
ATOM 1450 C C . ILE A 1 194 ? -47.413 -8.685 72.311 1.00 89.44 194 ILE A C 1
ATOM 1452 O O . ILE A 1 194 ? -46.576 -8.563 71.417 1.00 89.44 194 ILE A O 1
ATOM 1456 N N . ARG A 1 195 ? -48.720 -8.501 72.071 1.00 88.06 195 ARG A N 1
ATOM 1457 C CA . ARG A 1 195 ? -49.250 -8.167 70.740 1.00 88.06 195 ARG A CA 1
ATOM 1458 C C . ARG A 1 195 ? -48.664 -6.859 70.193 1.00 88.06 195 ARG A C 1
ATOM 1460 O O . ARG A 1 195 ? -48.296 -6.799 69.022 1.00 88.06 195 ARG A O 1
ATOM 1467 N N . ALA A 1 196 ? -48.552 -5.819 71.020 1.00 88.94 196 ALA A N 1
ATOM 1468 C CA . ALA A 1 196 ? -47.972 -4.538 70.617 1.00 88.94 196 ALA A CA 1
ATOM 1469 C C . ALA A 1 196 ? -46.468 -4.644 70.299 1.00 88.94 196 ALA A C 1
ATOM 1471 O O . ALA A 1 196 ? -45.997 -3.997 69.363 1.00 88.94 196 ALA A O 1
ATOM 1472 N N . GLN A 1 197 ? -45.719 -5.471 71.035 1.00 91.38 197 GLN A N 1
ATOM 1473 C CA . GLN A 1 197 ? -44.315 -5.773 70.736 1.00 91.38 197 GLN A CA 1
ATOM 1474 C C . GLN A 1 197 ? -44.173 -6.546 69.418 1.00 91.38 197 GLN A C 1
ATOM 1476 O O . GLN A 1 197 ? -43.384 -6.137 68.569 1.00 91.38 197 GLN A O 1
ATOM 1481 N N . ALA A 1 198 ? -44.981 -7.588 69.201 1.00 84.88 198 ALA A N 1
ATOM 1482 C CA . ALA A 1 198 ? -44.963 -8.378 67.969 1.00 84.88 198 ALA A CA 1
ATOM 1483 C C . ALA A 1 198 ? -45.246 -7.515 66.722 1.00 84.88 198 ALA A C 1
ATOM 1485 O O . ALA A 1 198 ? -44.526 -7.607 65.731 1.00 84.88 198 ALA A O 1
ATOM 1486 N N . VAL A 1 199 ? -46.218 -6.594 66.790 1.00 88.62 199 VAL A N 1
ATOM 1487 C CA . VAL A 1 199 ? -46.512 -5.646 65.693 1.00 88.62 199 VAL A CA 1
ATOM 1488 C C . VAL A 1 199 ? -45.352 -4.671 65.433 1.00 88.62 199 VAL A C 1
ATOM 1490 O O . VAL A 1 199 ? -45.089 -4.335 64.279 1.00 88.62 199 VAL A O 1
ATOM 1493 N N . ARG A 1 200 ? -44.618 -4.229 66.467 1.00 90.44 200 ARG A N 1
ATOM 1494 C CA . ARG A 1 200 ? -43.415 -3.390 66.282 1.00 90.44 200 ARG A CA 1
ATOM 1495 C C . ARG A 1 200 ? -42.295 -4.161 65.582 1.00 90.44 200 ARG A C 1
ATOM 1497 O O . ARG A 1 200 ? -41.756 -3.667 64.598 1.00 90.44 200 ARG A O 1
ATOM 1504 N N . ILE A 1 201 ? -42.008 -5.384 66.037 1.00 86.25 201 ILE A N 1
ATOM 1505 C CA . ILE A 1 201 ? -41.004 -6.270 65.424 1.00 86.25 201 ILE A CA 1
ATOM 1506 C C . ILE A 1 201 ? -41.361 -6.538 63.955 1.00 86.25 201 ILE A C 1
ATOM 1508 O O . ILE A 1 201 ? -40.517 -6.380 63.076 1.00 86.25 201 ILE A O 1
ATOM 1512 N N . GLN A 1 202 ? -42.626 -6.859 63.669 1.00 84.06 202 GLN A N 1
ATOM 1513 C CA . GLN A 1 202 ? -43.134 -7.042 62.309 1.00 84.06 202 GLN A CA 1
ATOM 1514 C C . GLN A 1 202 ? -42.900 -5.795 61.434 1.00 84.06 202 GLN A C 1
ATOM 1516 O O . GLN A 1 202 ? -42.417 -5.923 60.310 1.00 84.06 202 GLN A O 1
ATOM 1521 N N . ALA A 1 203 ? -43.192 -4.591 61.939 1.00 85.00 203 ALA A N 1
ATOM 1522 C CA . ALA A 1 203 ? -42.982 -3.343 61.203 1.00 85.00 203 ALA A CA 1
ATOM 1523 C C . ALA A 1 203 ? -41.495 -3.075 60.891 1.00 85.00 203 ALA A C 1
ATOM 1525 O O . ALA A 1 203 ? -41.166 -2.664 59.774 1.00 85.00 203 ALA A O 1
ATOM 1526 N N . ASP A 1 204 ? -40.592 -3.356 61.834 1.00 87.69 204 ASP A N 1
ATOM 1527 C CA . ASP A 1 204 ? -39.148 -3.239 61.608 1.00 87.69 204 ASP A CA 1
ATOM 1528 C C . ASP A 1 204 ? -38.641 -4.268 60.583 1.00 87.69 204 ASP A C 1
ATOM 1530 O O . ASP A 1 204 ? -37.849 -3.914 59.707 1.00 87.69 204 ASP A O 1
ATOM 1534 N N . VAL A 1 205 ? -39.149 -5.508 60.611 1.00 82.81 205 VAL A N 1
ATOM 1535 C CA . VAL A 1 205 ? -38.833 -6.544 59.607 1.00 82.81 205 VAL A CA 1
ATOM 1536 C C . VAL A 1 205 ? -39.320 -6.137 58.211 1.00 82.81 205 VAL A C 1
ATOM 1538 O O . VAL A 1 205 ? -38.547 -6.231 57.257 1.00 82.81 205 VAL A O 1
ATOM 1541 N N . VAL A 1 206 ? -40.542 -5.601 58.068 1.00 83.38 206 VAL A N 1
ATOM 1542 C CA . VAL A 1 206 ? -41.035 -5.053 56.784 1.00 83.38 206 VAL A CA 1
ATOM 1543 C C . VAL A 1 206 ? -40.103 -3.954 56.268 1.00 83.38 206 VAL A C 1
ATOM 1545 O O . VAL A 1 206 ? -39.710 -3.969 55.101 1.00 83.38 206 VAL A O 1
ATOM 1548 N N . LYS A 1 207 ? -39.697 -3.023 57.136 1.00 88.19 207 LYS A N 1
ATOM 1549 C CA . LYS A 1 207 ? -38.814 -1.905 56.776 1.00 88.19 207 LYS A CA 1
ATOM 1550 C C . LYS A 1 207 ? -37.409 -2.369 56.375 1.00 88.19 207 LYS A C 1
ATOM 1552 O O . LYS A 1 207 ? -36.802 -1.786 55.474 1.00 88.19 207 LYS A O 1
ATOM 1557 N N . GLN A 1 208 ? -36.884 -3.417 57.012 1.00 81.62 208 GLN A N 1
ATOM 1558 C CA . GLN A 1 208 ? -35.624 -4.051 56.613 1.00 81.62 208 GLN A CA 1
ATOM 1559 C C . GLN A 1 208 ? -35.752 -4.771 55.262 1.00 81.62 208 GLN A C 1
ATOM 1561 O O . GLN A 1 208 ? -34.883 -4.593 54.407 1.00 81.62 208 GLN A O 1
ATOM 1566 N N . ALA A 1 209 ? -36.846 -5.505 55.033 1.00 78.81 209 ALA A N 1
ATOM 1567 C CA . ALA A 1 209 ? -37.116 -6.193 53.772 1.00 78.81 209 ALA A CA 1
ATOM 1568 C C . ALA A 1 209 ? -37.257 -5.210 52.593 1.00 78.81 209 ALA A C 1
ATOM 1570 O O . ALA A 1 209 ? -36.634 -5.416 51.552 1.00 78.81 209 ALA A O 1
ATOM 1571 N N . GLN A 1 210 ? -37.979 -4.097 52.774 1.00 86.44 210 GLN A N 1
ATOM 1572 C CA . GLN A 1 210 ? -38.094 -3.025 51.772 1.00 86.44 210 GLN A CA 1
ATOM 1573 C C . GLN A 1 210 ? -36.719 -2.449 51.396 1.00 86.44 210 GLN A C 1
ATOM 1575 O O . GLN A 1 210 ? -36.368 -2.413 50.219 1.00 86.44 210 GLN A O 1
ATOM 1580 N N . ARG A 1 211 ? -35.887 -2.105 52.389 1.00 86.06 211 ARG A N 1
ATOM 1581 C CA . ARG A 1 211 ? -34.501 -1.637 52.176 1.00 86.06 211 ARG A CA 1
ATOM 1582 C C . ARG A 1 211 ? -33.574 -2.693 51.566 1.00 86.06 211 ARG A C 1
ATOM 1584 O O . ARG A 1 211 ? -32.502 -2.355 51.065 1.00 86.06 211 ARG A O 1
ATOM 1591 N N . ALA A 1 212 ? -33.901 -3.980 51.671 1.00 78.81 212 ALA A N 1
ATOM 1592 C CA . ALA A 1 212 ? -33.177 -5.039 50.971 1.00 78.81 212 ALA A CA 1
ATOM 1593 C C . ALA A 1 212 ? -33.594 -5.091 49.492 1.00 78.81 212 ALA A C 1
ATOM 1595 O O . ALA A 1 212 ? -32.723 -5.083 48.628 1.00 78.81 212 ALA A O 1
ATOM 1596 N N . MET A 1 213 ? -34.899 -5.053 49.204 1.00 79.88 213 MET A N 1
ATOM 1597 C CA . MET A 1 213 ? -35.436 -5.034 47.836 1.00 79.88 213 MET A CA 1
ATOM 1598 C C . MET A 1 213 ? -34.992 -3.797 47.045 1.00 79.88 213 MET A C 1
ATOM 1600 O O . MET A 1 213 ? -34.584 -3.930 45.897 1.00 79.88 213 MET A O 1
ATOM 1604 N N . GLU A 1 214 ? -34.986 -2.614 47.663 1.00 88.12 214 GLU A N 1
ATOM 1605 C CA . GLU A 1 214 ? -34.497 -1.370 47.050 1.00 88.12 214 GLU A CA 1
ATOM 1606 C C . GLU A 1 214 ? -33.015 -1.471 46.643 1.00 88.12 214 GLU A C 1
ATOM 1608 O O . GLU A 1 214 ? -32.636 -1.090 45.538 1.00 88.12 214 GLU A O 1
ATOM 1613 N N . ARG A 1 215 ? -32.172 -2.085 47.488 1.00 81.81 215 ARG A N 1
ATOM 1614 C CA . ARG A 1 215 ? -30.756 -2.335 47.161 1.00 81.81 215 ARG A CA 1
ATOM 1615 C C . ARG A 1 215 ? -30.567 -3.365 46.045 1.00 81.81 215 ARG A C 1
ATOM 1617 O O . ARG A 1 215 ? -29.639 -3.205 45.258 1.00 81.81 215 ARG A O 1
ATOM 1624 N N . VAL A 1 216 ? -31.427 -4.386 45.957 1.00 81.25 216 VAL A N 1
ATOM 1625 C CA . VAL A 1 216 ? -31.443 -5.322 44.815 1.00 81.25 216 VAL A CA 1
ATOM 1626 C C . VAL A 1 216 ? -31.819 -4.578 43.534 1.00 81.25 216 VAL A C 1
ATOM 1628 O O . VAL A 1 216 ? -31.109 -4.701 42.543 1.00 81.25 216 VAL A O 1
ATOM 1631 N N . ALA A 1 217 ? -32.888 -3.776 43.561 1.00 84.44 217 ALA A N 1
ATOM 1632 C CA . ALA A 1 217 ? -33.371 -3.034 42.398 1.00 84.44 217 ALA A CA 1
ATOM 1633 C C . ALA A 1 217 ? -32.322 -2.048 41.857 1.00 84.44 217 ALA A C 1
ATOM 1635 O O . ALA A 1 217 ? -32.059 -2.047 40.655 1.00 84.44 217 ALA A O 1
ATOM 1636 N N . ASN A 1 218 ? -31.672 -1.279 42.738 1.00 85.50 218 ASN A N 1
ATOM 1637 C CA . ASN A 1 218 ? -30.625 -0.335 42.343 1.00 85.50 218 ASN A CA 1
ATOM 1638 C C . ASN A 1 218 ? -29.419 -1.067 41.729 1.00 85.50 218 ASN A C 1
ATOM 1640 O O . ASN A 1 218 ? -29.081 -0.803 40.580 1.00 85.50 218 ASN A O 1
ATOM 1644 N N . ARG A 1 219 ? -28.861 -2.085 42.409 1.00 82.00 219 ARG A N 1
ATOM 1645 C CA . ARG A 1 219 ? -27.748 -2.885 41.855 1.00 82.00 219 ARG A CA 1
ATOM 1646 C C . ARG A 1 219 ? -28.098 -3.560 40.528 1.00 82.00 219 ARG A C 1
ATOM 1648 O O . ARG A 1 219 ? -27.241 -3.687 39.661 1.00 82.00 219 ARG A O 1
ATOM 1655 N N . GLN A 1 220 ? -29.341 -4.009 40.363 1.00 84.88 220 GLN A N 1
ATOM 1656 C CA . GLN A 1 220 ? -29.793 -4.632 39.123 1.00 84.88 220 GLN A CA 1
ATOM 1657 C C . GLN A 1 220 ? -29.930 -3.606 37.986 1.00 84.88 220 GLN A C 1
ATOM 1659 O O . GLN A 1 220 ? -29.613 -3.940 36.846 1.00 84.88 220 GLN A O 1
ATOM 1664 N N . SER A 1 221 ? -30.315 -2.360 38.287 1.00 86.19 221 SER A N 1
ATOM 1665 C CA . SER A 1 221 ? -30.237 -1.239 37.342 1.00 86.19 221 SER A CA 1
ATOM 1666 C C . SER A 1 221 ? -28.788 -0.982 36.917 1.00 86.19 221 SER A C 1
ATOM 1668 O O . SER A 1 221 ? -28.496 -1.027 35.720 1.00 86.19 221 SER A O 1
ATOM 1670 N N . ASP A 1 222 ? -27.876 -0.816 37.879 1.00 82.81 222 ASP A N 1
ATOM 1671 C CA . ASP A 1 222 ? -26.451 -0.544 37.634 1.00 82.81 222 ASP A CA 1
ATOM 1672 C C . ASP A 1 222 ? -25.801 -1.650 36.778 1.00 82.81 222 ASP A C 1
ATOM 1674 O O . ASP A 1 222 ? -25.127 -1.373 35.787 1.00 82.81 222 ASP A O 1
ATOM 1678 N N . TRP A 1 223 ? -26.098 -2.919 37.077 1.00 82.06 223 TRP A N 1
ATOM 1679 C CA . TRP A 1 223 ? -25.648 -4.069 36.284 1.00 82.06 223 TRP A CA 1
ATOM 1680 C C . TRP A 1 223 ? -26.194 -4.065 34.848 1.00 82.06 223 TRP A C 1
ATOM 1682 O O . TRP A 1 223 ? -25.478 -4.425 33.914 1.00 82.06 223 TRP A O 1
ATOM 1692 N N . THR A 1 224 ? -27.445 -3.636 34.629 1.00 83.94 224 THR A N 1
ATOM 1693 C CA . THR A 1 224 ? -27.974 -3.495 33.258 1.00 83.94 224 THR A CA 1
ATOM 1694 C C . THR A 1 224 ? -27.382 -2.315 32.488 1.00 83.94 224 THR A C 1
ATOM 1696 O O . THR A 1 224 ? -27.345 -2.387 31.260 1.00 83.94 224 THR A O 1
ATOM 1699 N N . ALA A 1 225 ? -26.911 -1.266 33.171 1.00 82.94 225 ALA A N 1
ATOM 1700 C CA . ALA A 1 225 ? -26.160 -0.176 32.548 1.00 82.94 225 ALA A CA 1
ATOM 1701 C C . ALA A 1 225 ? -24.762 -0.660 32.132 1.00 82.94 225 ALA A C 1
ATOM 1703 O O . ALA A 1 225 ? -24.479 -0.701 30.938 1.00 82.94 225 ALA A O 1
ATOM 1704 N N . SER A 1 226 ? -23.990 -1.205 33.080 1.00 80.81 226 SER A N 1
ATOM 1705 C CA . SER A 1 226 ? -22.664 -1.805 32.844 1.00 80.81 226 SER A CA 1
ATOM 1706 C C . SER A 1 226 ? -22.664 -2.828 31.694 1.00 80.81 226 SER A C 1
ATOM 1708 O O . SER A 1 226 ? -21.749 -2.862 30.871 1.00 80.81 226 SER A O 1
ATOM 1710 N N . LYS A 1 227 ? -23.735 -3.624 31.556 1.00 80.00 227 LYS A N 1
ATOM 1711 C CA . LYS A 1 227 ? -23.908 -4.546 30.421 1.00 80.00 227 LYS A CA 1
ATOM 1712 C C . LYS A 1 227 ? -24.024 -3.888 29.048 1.00 80.00 227 LYS A C 1
ATOM 1714 O O . LYS A 1 227 ? -23.629 -4.520 28.069 1.00 80.00 227 LYS A O 1
ATOM 1719 N N . ARG A 1 228 ? -24.611 -2.692 28.953 1.00 85.12 228 ARG A N 1
ATOM 1720 C CA . ARG A 1 228 ? -24.674 -1.929 27.696 1.00 85.12 228 ARG A CA 1
ATOM 1721 C C . ARG A 1 228 ? -23.316 -1.331 27.387 1.00 85.12 228 ARG A C 1
ATOM 1723 O O . ARG A 1 228 ? -22.804 -1.586 26.306 1.00 85.12 228 ARG A O 1
ATOM 1730 N N . ASP A 1 229 ? -22.705 -0.681 28.371 1.00 81.19 229 ASP A N 1
ATOM 1731 C CA . ASP A 1 229 ? -21.386 -0.060 28.232 1.00 81.19 229 ASP A CA 1
ATOM 1732 C C . ASP A 1 229 ? -20.356 -1.099 27.746 1.00 81.19 229 ASP A C 1
ATOM 1734 O O . ASP A 1 229 ? -19.646 -0.880 26.771 1.00 81.19 229 ASP A O 1
ATOM 1738 N N . LYS A 1 230 ? -20.379 -2.313 28.313 1.00 79.69 230 LYS A N 1
ATOM 1739 C CA . LYS A 1 230 ? -19.562 -3.455 27.869 1.00 79.69 230 LYS A CA 1
ATOM 1740 C C . LYS A 1 230 ? -19.870 -3.957 26.449 1.00 79.69 230 LYS A C 1
ATOM 1742 O O . LYS A 1 230 ? -18.982 -4.493 25.784 1.00 79.69 230 LYS A O 1
ATOM 1747 N N . ALA A 1 231 ? -21.115 -3.859 25.986 1.00 81.25 231 ALA A N 1
ATOM 1748 C CA . ALA A 1 231 ? -21.476 -4.226 24.616 1.00 81.25 231 ALA A CA 1
ATOM 1749 C C . ALA A 1 231 ? -20.956 -3.183 23.613 1.00 81.25 231 ALA A C 1
ATOM 1751 O O . ALA A 1 231 ? -20.385 -3.563 22.590 1.00 81.25 231 ALA A O 1
ATOM 1752 N N . ASP A 1 232 ? -21.070 -1.899 23.953 1.00 83.88 232 ASP A N 1
ATOM 1753 C CA . ASP A 1 232 ? -20.564 -0.787 23.148 1.00 83.88 232 ASP A CA 1
ATOM 1754 C C . ASP A 1 232 ? -19.024 -0.806 23.095 1.00 83.88 232 ASP A C 1
ATOM 1756 O O . ASP A 1 232 ? -18.442 -0.724 22.014 1.00 83.88 232 ASP A O 1
ATOM 1760 N N . MET A 1 233 ? -18.358 -1.057 24.228 1.00 78.38 233 MET A N 1
ATOM 1761 C CA . MET A 1 233 ? -16.908 -1.290 24.331 1.00 78.38 233 MET A CA 1
ATOM 1762 C C . MET A 1 233 ? -16.421 -2.416 23.409 1.00 78.38 233 MET A C 1
ATOM 1764 O O . MET A 1 233 ? -15.425 -2.268 22.703 1.00 78.38 233 MET A O 1
ATOM 1768 N N . ARG A 1 234 ? -17.143 -3.545 23.366 1.00 80.44 234 ARG A N 1
ATOM 1769 C CA . ARG A 1 234 ? -16.824 -4.659 22.457 1.00 80.44 234 ARG A CA 1
ATOM 1770 C C . ARG A 1 234 ? -16.996 -4.276 20.991 1.00 80.44 234 ARG A C 1
ATOM 1772 O O . ARG A 1 234 ? -16.144 -4.632 20.185 1.00 80.44 234 ARG A O 1
ATOM 1779 N N . ALA A 1 235 ? -18.048 -3.531 20.654 1.00 84.12 235 ALA A N 1
ATOM 1780 C CA . ALA A 1 235 ? -18.245 -3.032 19.297 1.00 84.12 235 ALA A CA 1
ATOM 1781 C C . ALA A 1 235 ? -17.112 -2.077 18.872 1.00 84.12 235 ALA A C 1
ATOM 1783 O O . ALA A 1 235 ? -16.604 -2.201 17.759 1.00 84.12 235 ALA A O 1
ATOM 1784 N N . MET A 1 236 ? -16.656 -1.195 19.771 1.00 79.00 236 MET A N 1
ATOM 1785 C CA . MET A 1 236 ? -15.483 -0.344 19.529 1.00 79.00 236 MET A CA 1
ATOM 1786 C C . MET A 1 236 ? -14.203 -1.171 19.355 1.00 79.00 236 MET A C 1
ATOM 1788 O O . MET A 1 236 ? -13.440 -0.909 18.428 1.00 79.00 236 MET A O 1
ATOM 1792 N N . ALA A 1 237 ? -13.971 -2.193 20.184 1.00 78.56 237 ALA A N 1
ATOM 1793 C CA . ALA A 1 237 ? -12.806 -3.072 20.056 1.00 78.56 237 ALA A CA 1
ATOM 1794 C C . ALA A 1 237 ? -12.800 -3.856 18.726 1.00 78.56 237 ALA A C 1
ATOM 1796 O O . ALA A 1 237 ? -11.755 -3.972 18.084 1.00 78.56 237 ALA A O 1
ATOM 1797 N N . ASP A 1 238 ? -13.955 -4.348 18.268 1.00 81.44 238 ASP A N 1
ATOM 1798 C CA . ASP A 1 238 ? -14.084 -5.019 16.967 1.00 81.44 238 ASP A CA 1
ATOM 1799 C C . ASP A 1 238 ? -13.874 -4.043 15.789 1.00 81.44 238 ASP A C 1
ATOM 1801 O O . ASP A 1 238 ? -13.213 -4.391 14.803 1.00 81.44 238 ASP A O 1
ATOM 1805 N N . GLU A 1 239 ? -14.349 -2.795 15.898 1.00 82.81 239 GLU A N 1
ATOM 1806 C CA . GLU A 1 239 ? -14.053 -1.735 14.924 1.00 82.81 239 GLU A CA 1
ATOM 1807 C C . GLU A 1 239 ? -12.548 -1.406 14.892 1.00 82.81 239 GLU A C 1
ATOM 1809 O O . GLU A 1 239 ? -11.953 -1.348 13.813 1.00 82.81 239 GLU A O 1
ATOM 1814 N N . GLN A 1 240 ? -11.889 -1.288 16.051 1.00 81.38 240 GLN A N 1
ATOM 1815 C CA . GLN A 1 240 ? -10.438 -1.076 16.120 1.00 81.38 240 GLN A CA 1
ATOM 1816 C C . GLN A 1 240 ? -9.645 -2.260 15.555 1.00 81.38 240 GLN A C 1
ATOM 1818 O O . GLN A 1 240 ? -8.664 -2.042 14.846 1.00 81.38 240 GLN A O 1
ATOM 1823 N N . LYS A 1 241 ? -10.091 -3.509 15.751 1.00 81.56 241 LYS A N 1
ATOM 1824 C CA . LYS A 1 241 ? -9.483 -4.694 15.113 1.00 81.56 241 LYS A CA 1
ATOM 1825 C C . LYS A 1 241 ? -9.569 -4.627 13.580 1.00 81.56 241 LYS A C 1
ATOM 1827 O O . LYS A 1 241 ? -8.607 -4.996 12.895 1.00 81.56 241 LYS A O 1
ATOM 1832 N N . LEU A 1 242 ? -10.658 -4.092 13.020 1.00 87.62 242 LEU A N 1
ATOM 1833 C CA . LEU A 1 242 ? -10.779 -3.833 11.579 1.00 87.62 242 LEU A CA 1
ATOM 1834 C C . LEU A 1 242 ? -9.841 -2.702 11.111 1.00 87.62 242 LEU A C 1
ATOM 1836 O O . LEU A 1 242 ? -9.165 -2.850 10.088 1.00 87.62 242 LEU A O 1
ATOM 1840 N N . VAL A 1 243 ? -9.752 -1.601 11.867 1.00 82.94 243 VAL A N 1
ATOM 1841 C CA . VAL A 1 243 ? -8.819 -0.490 11.593 1.00 82.94 243 VAL A CA 1
ATOM 1842 C C . VAL A 1 243 ? -7.365 -0.973 11.639 1.00 82.94 243 VAL A C 1
ATOM 1844 O O . VAL A 1 243 ? -6.599 -0.668 10.725 1.00 82.94 243 VAL A O 1
ATOM 1847 N N . LEU A 1 244 ? -6.997 -1.793 12.628 1.00 81.12 244 LEU A N 1
ATOM 1848 C CA . LEU A 1 244 ? -5.673 -2.401 12.774 1.00 81.12 244 LEU A CA 1
ATOM 1849 C C . LEU A 1 244 ? -5.334 -3.313 11.587 1.00 81.12 244 LEU A C 1
ATOM 1851 O O . LEU A 1 244 ? -4.235 -3.235 11.036 1.00 81.12 244 LEU A O 1
ATOM 1855 N N . SER A 1 245 ? -6.286 -4.145 11.149 1.00 87.62 245 SER A N 1
ATOM 1856 C CA . SER A 1 245 ? -6.129 -5.009 9.971 1.00 87.62 245 SER A CA 1
ATOM 1857 C C . SER A 1 245 ? -5.838 -4.196 8.704 1.00 87.62 245 SER A C 1
ATOM 1859 O O . SER A 1 245 ? -4.911 -4.514 7.952 1.00 87.62 245 SER A O 1
ATOM 1861 N N . LYS A 1 246 ? -6.573 -3.094 8.504 1.00 84.75 246 LYS A N 1
ATOM 1862 C CA . LYS A 1 246 ? -6.355 -2.174 7.384 1.00 84.75 246 LYS A CA 1
ATOM 1863 C C . LYS A 1 246 ? -5.006 -1.454 7.487 1.00 84.75 246 LYS A C 1
ATOM 1865 O O . LYS A 1 246 ? -4.237 -1.496 6.534 1.00 84.75 246 LYS A O 1
ATOM 1870 N N . ALA A 1 247 ? -4.684 -0.872 8.643 1.00 77.56 247 ALA A N 1
ATOM 1871 C CA . ALA A 1 247 ? -3.416 -0.178 8.880 1.00 77.56 247 ALA A CA 1
ATOM 1872 C C . ALA A 1 247 ? -2.202 -1.100 8.678 1.00 77.56 247 ALA A C 1
ATOM 1874 O O . ALA A 1 247 ? -1.177 -0.671 8.146 1.00 77.56 247 ALA A O 1
ATOM 1875 N N . LYS A 1 248 ? -2.325 -2.383 9.045 1.00 85.88 248 LYS A N 1
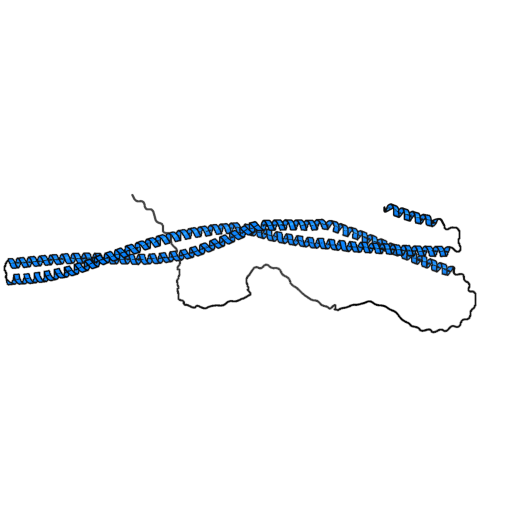ATOM 1876 C CA . LYS A 1 248 ? -1.296 -3.396 8.793 1.00 85.88 248 LYS A CA 1
ATOM 1877 C C . LYS A 1 248 ? -1.094 -3.624 7.297 1.00 85.88 248 LYS A C 1
ATOM 1879 O O . LYS A 1 248 ? 0.042 -3.580 6.838 1.00 85.88 248 LYS A O 1
ATOM 1884 N N . LYS A 1 249 ? -2.180 -3.802 6.537 1.00 89.38 249 LYS A N 1
ATOM 1885 C CA . LYS A 1 249 ? -2.107 -3.940 5.078 1.00 89.38 249 LYS A CA 1
ATOM 1886 C C . LYS A 1 249 ? -1.479 -2.704 4.425 1.00 89.38 249 LYS A C 1
ATOM 1888 O O . LYS A 1 249 ? -0.566 -2.848 3.621 1.00 89.38 249 LYS A O 1
ATOM 1893 N N . ASP A 1 250 ? -1.913 -1.507 4.813 1.00 76.88 250 ASP A N 1
ATOM 1894 C CA . ASP A 1 250 ? -1.383 -0.246 4.281 1.00 76.88 250 ASP A CA 1
ATOM 1895 C C . ASP A 1 250 ? 0.125 -0.084 4.606 1.00 76.88 250 ASP A C 1
ATOM 1897 O O . ASP A 1 250 ? 0.890 0.456 3.802 1.00 76.88 250 ASP A O 1
ATOM 1901 N N . ALA A 1 251 ? 0.588 -0.591 5.758 1.00 76.31 251 ALA A N 1
ATOM 1902 C CA . ALA A 1 251 ? 2.007 -0.647 6.115 1.00 76.31 251 ALA A CA 1
ATOM 1903 C C . ALA A 1 251 ? 2.796 -1.709 5.320 1.00 76.31 251 ALA A C 1
ATOM 1905 O O . ALA A 1 251 ? 3.926 -1.434 4.903 1.00 76.31 251 ALA A O 1
ATOM 1906 N N . ASP A 1 252 ? 2.224 -2.892 5.081 1.00 85.38 252 ASP A N 1
ATOM 1907 C CA . ASP A 1 252 ? 2.826 -3.956 4.265 1.00 85.38 252 ASP A CA 1
ATOM 1908 C C . ASP A 1 252 ? 2.961 -3.516 2.789 1.00 85.38 252 ASP A C 1
ATOM 1910 O O . ASP A 1 252 ? 4.037 -3.657 2.198 1.00 85.38 252 ASP A O 1
ATOM 1914 N N . ASP A 1 253 ? 1.928 -2.885 2.217 1.00 83.19 253 ASP A N 1
ATOM 1915 C CA . ASP A 1 253 ? 1.930 -2.344 0.848 1.00 83.19 253 ASP A CA 1
ATOM 1916 C C . ASP A 1 253 ? 2.979 -1.216 0.693 1.00 83.19 253 ASP A C 1
ATOM 1918 O O . ASP A 1 253 ? 3.780 -1.224 -0.252 1.00 83.19 253 ASP A O 1
ATOM 1922 N N . ALA A 1 254 ? 3.063 -0.286 1.656 1.00 78.06 254 ALA A N 1
ATOM 1923 C CA . ALA A 1 254 ? 4.099 0.757 1.679 1.00 78.06 254 ALA A CA 1
ATOM 1924 C C . ALA A 1 254 ? 5.524 0.176 1.805 1.00 78.06 254 ALA A C 1
ATOM 1926 O O . ALA A 1 254 ? 6.453 0.622 1.122 1.00 78.06 254 ALA A O 1
ATOM 1927 N N . THR A 1 255 ? 5.694 -0.862 2.629 1.00 81.06 255 THR A N 1
ATOM 1928 C CA . THR A 1 255 ? 6.961 -1.592 2.786 1.00 81.06 255 THR A CA 1
ATOM 1929 C C . THR A 1 255 ? 7.374 -2.275 1.476 1.00 81.06 255 THR A C 1
ATOM 1931 O O . THR A 1 255 ? 8.535 -2.179 1.068 1.00 81.06 255 THR A O 1
ATOM 1934 N N . GLY A 1 256 ? 6.431 -2.911 0.772 1.00 85.88 256 GLY A N 1
ATOM 1935 C CA . GLY A 1 256 ? 6.666 -3.535 -0.532 1.00 85.88 256 GLY A CA 1
ATOM 1936 C C . GLY A 1 256 ? 7.101 -2.534 -1.608 1.00 85.88 256 GLY A C 1
ATOM 1937 O O . GLY A 1 256 ? 8.073 -2.784 -2.329 1.00 85.88 256 GLY A O 1
ATOM 1938 N N . LEU A 1 257 ? 6.447 -1.369 -1.679 1.00 79.94 257 LEU A N 1
ATOM 1939 C CA . LEU A 1 257 ? 6.833 -0.284 -2.591 1.00 79.94 257 LEU A CA 1
ATOM 1940 C C . LEU A 1 257 ? 8.241 0.248 -2.296 1.00 79.94 257 LEU A C 1
ATOM 1942 O O . LEU A 1 257 ? 9.047 0.387 -3.219 1.00 79.94 257 LEU A O 1
ATOM 1946 N N . TYR A 1 258 ? 8.572 0.489 -1.023 1.00 84.81 258 TYR A N 1
ATOM 1947 C CA . TYR A 1 258 ? 9.913 0.923 -0.627 1.00 84.81 258 TYR A CA 1
ATOM 1948 C C . TYR A 1 258 ? 10.990 -0.098 -1.032 1.00 84.81 258 TYR A C 1
ATOM 1950 O O . TYR A 1 258 ? 11.981 0.269 -1.670 1.00 84.81 258 TYR A O 1
ATOM 1958 N N . PHE A 1 259 ? 10.788 -1.389 -0.740 1.00 85.69 259 PHE A N 1
ATOM 1959 C CA . PHE A 1 259 ? 11.747 -2.429 -1.126 1.00 85.69 259 PHE A CA 1
ATOM 1960 C C . PHE A 1 259 ? 11.916 -2.556 -2.641 1.00 85.69 259 PHE A C 1
ATOM 1962 O O . PHE A 1 259 ? 13.046 -2.746 -3.097 1.00 85.69 259 PHE A O 1
ATOM 1969 N N . LYS A 1 260 ? 10.839 -2.395 -3.421 1.00 88.12 260 LYS A N 1
ATOM 1970 C CA . LYS A 1 260 ? 10.910 -2.353 -4.885 1.00 88.12 260 LYS A CA 1
ATOM 1971 C C . LYS A 1 260 ? 11.823 -1.219 -5.361 1.00 88.12 260 LYS A C 1
ATOM 1973 O O . LYS A 1 260 ? 12.814 -1.497 -6.033 1.00 88.12 260 LYS A O 1
ATOM 1978 N N . TYR A 1 261 ? 11.564 0.026 -4.949 1.00 81.62 261 TYR A N 1
ATOM 1979 C CA . TYR A 1 261 ? 12.381 1.175 -5.363 1.00 81.62 261 TYR A CA 1
ATOM 1980 C C . TYR A 1 261 ? 13.844 1.060 -4.914 1.00 81.62 261 TYR A C 1
ATOM 1982 O O . TYR A 1 261 ? 14.750 1.391 -5.677 1.00 81.62 261 TYR A O 1
ATOM 1990 N N . VAL A 1 262 ? 14.104 0.535 -3.711 1.00 81.44 262 VAL A N 1
ATOM 1991 C CA . VAL A 1 262 ? 15.473 0.275 -3.233 1.00 81.44 262 VAL A CA 1
ATOM 1992 C C . VAL A 1 262 ? 16.169 -0.813 -4.056 1.00 81.44 262 VAL A C 1
ATOM 1994 O O . VAL A 1 262 ? 17.366 -0.699 -4.320 1.00 81.44 262 VAL A O 1
ATOM 1997 N N . ASN A 1 263 ? 15.461 -1.866 -4.470 1.00 85.88 263 ASN A N 1
ATOM 1998 C CA . ASN A 1 263 ? 16.038 -2.926 -5.295 1.00 85.88 263 ASN A CA 1
ATOM 1999 C C . ASN A 1 263 ? 16.309 -2.453 -6.733 1.00 85.88 263 ASN A C 1
ATOM 2001 O O . ASN A 1 263 ? 17.388 -2.705 -7.274 1.00 85.88 263 ASN A O 1
ATOM 2005 N N . ASP A 1 264 ? 15.389 -1.685 -7.317 1.00 77.69 264 ASP A N 1
ATOM 2006 C CA . ASP A 1 264 ? 15.581 -1.026 -8.611 1.00 77.69 264 ASP A CA 1
ATOM 2007 C C . ASP A 1 264 ? 16.798 -0.080 -8.545 1.00 77.69 264 ASP A C 1
ATOM 2009 O O . ASP A 1 264 ? 17.723 -0.185 -9.353 1.00 77.69 264 ASP A O 1
ATOM 2013 N N . ALA A 1 265 ? 16.896 0.756 -7.504 1.00 76.94 265 ALA A N 1
ATOM 2014 C CA . ALA A 1 265 ? 18.030 1.658 -7.291 1.00 76.94 265 ALA A CA 1
ATOM 2015 C C . ALA A 1 265 ? 19.374 0.946 -7.016 1.00 76.94 265 ALA A C 1
ATOM 2017 O O . ALA A 1 265 ? 20.430 1.536 -7.259 1.00 76.94 265 ALA A O 1
ATOM 2018 N N . LYS A 1 266 ? 19.364 -0.309 -6.539 1.00 84.50 266 LYS A N 1
ATOM 2019 C CA . LYS A 1 266 ? 20.564 -1.158 -6.380 1.00 84.50 266 LYS A CA 1
ATOM 2020 C C . LYS A 1 266 ? 20.983 -1.851 -7.677 1.00 84.50 266 LYS A C 1
ATOM 2022 O O . LYS A 1 266 ? 22.177 -1.986 -7.933 1.00 84.50 266 LYS A O 1
ATOM 2027 N N . THR A 1 267 ? 20.027 -2.301 -8.486 1.00 82.50 267 THR A N 1
ATOM 2028 C CA . THR A 1 267 ? 20.290 -3.111 -9.689 1.00 82.50 267 THR A CA 1
ATOM 2029 C C . THR A 1 267 ? 20.571 -2.252 -10.924 1.00 82.50 267 THR A C 1
ATOM 2031 O O . THR A 1 267 ? 21.545 -2.507 -11.644 1.00 82.50 267 THR A O 1
ATOM 2034 N N . LEU A 1 268 ? 19.798 -1.180 -11.136 1.00 81.19 268 LEU A N 1
ATOM 2035 C CA . LEU A 1 268 ? 19.910 -0.279 -12.291 1.00 81.19 268 LEU A CA 1
ATOM 2036 C C . LEU A 1 268 ? 21.306 0.346 -12.497 1.00 81.19 268 LEU A C 1
ATOM 2038 O O . LEU A 1 268 ? 21.716 0.429 -13.656 1.00 81.19 268 LEU A O 1
ATOM 2042 N N . PRO A 1 269 ? 22.096 0.728 -11.468 1.00 81.62 269 PRO A N 1
ATOM 2043 C CA . PRO A 1 269 ? 23.450 1.250 -11.676 1.00 81.62 269 PRO A CA 1
ATOM 2044 C C . PRO A 1 269 ? 24.385 0.279 -12.409 1.00 81.62 269 PRO A C 1
ATOM 2046 O O . PRO A 1 269 ? 25.239 0.718 -13.180 1.00 81.62 269 PRO A O 1
ATOM 2049 N N . SER A 1 270 ? 24.216 -1.035 -12.219 1.00 83.62 270 SER A N 1
ATOM 2050 C CA . SER A 1 270 ? 25.024 -2.037 -12.927 1.00 83.62 270 SER A CA 1
ATOM 2051 C C . SER A 1 270 ? 24.648 -2.124 -14.412 1.00 83.62 270 SER A C 1
ATOM 2053 O O . SER A 1 270 ? 25.535 -2.115 -15.266 1.00 83.62 270 SER A O 1
ATOM 2055 N N . ALA A 1 271 ? 23.349 -2.075 -14.730 1.00 79.31 271 ALA A N 1
ATOM 2056 C CA . ALA A 1 271 ? 22.843 -2.001 -16.101 1.00 79.31 271 ALA A CA 1
ATOM 2057 C C . ALA A 1 271 ? 23.260 -0.693 -16.802 1.00 79.31 271 ALA A C 1
ATOM 2059 O O . ALA A 1 271 ? 23.732 -0.722 -17.936 1.00 79.31 271 ALA A O 1
ATOM 2060 N N . VAL A 1 272 ? 23.181 0.452 -16.111 1.00 82.25 272 VAL A N 1
ATOM 2061 C CA . VAL A 1 272 ? 23.675 1.750 -16.609 1.00 82.25 272 VAL A CA 1
ATOM 2062 C C . VAL A 1 272 ? 25.178 1.688 -16.903 1.00 82.25 272 VAL A C 1
ATOM 2064 O O . VAL A 1 272 ? 25.617 2.204 -17.931 1.00 82.25 272 VAL A O 1
ATOM 2067 N N . LYS A 1 273 ? 25.978 1.019 -16.059 1.00 85.12 273 LYS A N 1
ATOM 2068 C CA . LYS A 1 273 ? 27.416 0.818 -16.304 1.00 85.12 273 LYS A CA 1
ATOM 2069 C C . LYS A 1 273 ? 27.669 -0.047 -17.546 1.00 85.12 273 LYS A C 1
ATOM 2071 O O . LYS A 1 273 ? 28.482 0.344 -18.377 1.00 85.12 273 LYS A O 1
ATOM 2076 N N . GLN A 1 274 ? 26.956 -1.164 -17.709 1.00 82.12 274 GLN A N 1
ATOM 2077 C CA . GLN A 1 274 ? 27.068 -2.030 -18.895 1.00 82.12 274 GLN A CA 1
ATOM 2078 C C . GLN A 1 274 ? 26.671 -1.299 -20.188 1.00 82.12 274 GLN A C 1
ATOM 2080 O O . GLN A 1 274 ? 27.418 -1.329 -21.163 1.00 82.12 274 GLN A O 1
ATOM 2085 N N . LEU A 1 275 ? 25.549 -0.570 -20.183 1.00 80.56 275 LEU A N 1
ATOM 2086 C CA . LEU A 1 275 ? 25.112 0.241 -21.326 1.00 80.56 275 LEU A CA 1
ATOM 2087 C C . LEU A 1 275 ? 26.084 1.385 -21.641 1.00 80.56 275 LEU A C 1
ATOM 2089 O O . LEU A 1 275 ? 26.303 1.692 -22.808 1.00 80.56 275 LEU A O 1
ATOM 2093 N N . THR A 1 276 ? 26.714 1.979 -20.622 1.00 81.38 276 THR A N 1
ATOM 2094 C CA . THR A 1 276 ? 27.770 2.984 -20.825 1.00 81.38 276 THR A CA 1
ATOM 2095 C C . THR A 1 276 ? 28.973 2.372 -21.544 1.00 81.38 276 THR A C 1
ATOM 2097 O O . THR A 1 276 ? 29.457 2.971 -22.500 1.00 81.38 276 THR A O 1
ATOM 2100 N N . VAL A 1 277 ? 29.415 1.169 -21.150 1.00 87.38 277 VAL A N 1
ATOM 2101 C CA . VAL A 1 277 ? 30.495 0.444 -21.847 1.00 87.38 277 VAL A CA 1
ATOM 2102 C C . VAL A 1 277 ? 30.102 0.159 -23.301 1.00 87.38 277 VAL A C 1
ATOM 2104 O O . VAL A 1 277 ? 30.816 0.601 -24.201 1.00 87.38 277 VAL A O 1
ATOM 2107 N N . LYS A 1 278 ? 28.924 -0.439 -23.544 1.00 77.44 278 LYS A N 1
ATOM 2108 C CA . LYS A 1 278 ? 28.420 -0.722 -24.903 1.00 77.44 278 LYS A CA 1
ATOM 2109 C C . LYS A 1 278 ? 28.370 0.541 -25.777 1.00 77.44 278 LYS A C 1
ATOM 2111 O O . LYS A 1 278 ? 28.816 0.521 -26.920 1.00 77.44 278 LYS A O 1
ATOM 2116 N N . ALA A 1 279 ? 27.884 1.661 -25.236 1.00 78.19 279 ALA A N 1
ATOM 2117 C CA . ALA A 1 279 ? 27.854 2.937 -25.949 1.00 78.19 279 ALA A CA 1
ATOM 2118 C C . ALA A 1 279 ? 29.268 3.475 -26.252 1.00 78.19 279 ALA A C 1
ATOM 2120 O O . ALA A 1 279 ? 29.498 4.004 -27.339 1.00 78.19 279 ALA A O 1
ATOM 2121 N N . THR A 1 280 ? 30.237 3.321 -25.339 1.00 82.88 280 THR A N 1
ATOM 2122 C CA . THR A 1 280 ? 31.634 3.710 -25.615 1.00 82.88 280 THR A CA 1
ATOM 2123 C C . THR A 1 280 ? 32.317 2.811 -26.646 1.00 82.88 280 THR A C 1
ATOM 2125 O O . THR A 1 280 ? 33.100 3.313 -27.451 1.00 82.88 280 THR A O 1
ATOM 2128 N N . GLU A 1 281 ? 31.998 1.516 -26.677 1.00 83.69 281 GLU A N 1
ATOM 2129 C CA . GLU A 1 281 ? 32.510 0.565 -27.671 1.00 83.69 281 GLU A CA 1
ATOM 2130 C C . GLU A 1 281 ? 31.936 0.850 -29.066 1.00 83.69 281 GLU A C 1
ATOM 2132 O O . GLU A 1 281 ? 32.702 0.960 -30.024 1.00 83.69 281 GLU A O 1
ATOM 2137 N N . ALA A 1 282 ? 30.625 1.093 -29.177 1.00 76.00 282 ALA A N 1
ATOM 2138 C CA . ALA A 1 282 ? 29.991 1.505 -30.432 1.00 76.00 282 ALA A CA 1
ATOM 2139 C C . ALA A 1 282 ? 30.544 2.854 -30.937 1.00 76.00 282 ALA A C 1
ATOM 2141 O O . ALA A 1 282 ? 30.928 2.979 -32.100 1.00 76.00 282 ALA A O 1
ATOM 2142 N N . ALA A 1 283 ? 30.698 3.852 -30.056 1.00 78.62 283 ALA A N 1
ATOM 2143 C CA . ALA A 1 283 ? 31.307 5.137 -30.413 1.00 78.62 283 ALA A CA 1
ATOM 2144 C C . ALA A 1 283 ? 32.773 5.002 -30.863 1.00 78.62 283 ALA A C 1
ATOM 2146 O O . ALA A 1 283 ? 33.223 5.738 -31.748 1.00 78.62 283 ALA A O 1
ATOM 2147 N N . LYS A 1 284 ? 33.521 4.051 -30.288 1.00 83.81 284 LYS A N 1
ATOM 2148 C CA . LYS A 1 284 ? 34.867 3.704 -30.749 1.00 83.81 284 LYS A CA 1
ATOM 2149 C C . LYS A 1 284 ? 34.823 3.063 -32.141 1.00 83.81 284 LYS A C 1
ATOM 2151 O O . LYS A 1 284 ? 35.553 3.519 -33.012 1.00 83.81 284 LYS A O 1
ATOM 2156 N N . ALA A 1 285 ? 33.936 2.099 -32.388 1.00 77.62 285 ALA A N 1
ATOM 2157 C CA . ALA A 1 285 ? 33.779 1.475 -33.706 1.00 77.62 285 ALA A CA 1
ATOM 2158 C C . ALA A 1 285 ? 33.425 2.498 -34.806 1.00 77.62 285 ALA A C 1
ATOM 2160 O O . ALA A 1 285 ? 33.992 2.449 -35.898 1.00 77.62 285 ALA A O 1
ATOM 2161 N N . VAL A 1 286 ? 32.561 3.476 -34.509 1.00 80.00 286 VAL A N 1
ATOM 2162 C CA . VAL A 1 286 ? 32.251 4.597 -35.418 1.00 80.00 286 VAL A CA 1
ATOM 2163 C C . VAL A 1 286 ? 33.494 5.451 -35.705 1.00 80.00 286 VAL A C 1
ATOM 2165 O O . VAL A 1 286 ? 33.763 5.791 -36.859 1.00 80.00 286 VAL A O 1
ATOM 2168 N N . ARG A 1 287 ? 34.290 5.789 -34.678 1.00 83.31 287 ARG A N 1
ATOM 2169 C CA . ARG A 1 287 ? 35.545 6.545 -34.847 1.00 83.31 287 ARG A CA 1
ATOM 2170 C C . ARG A 1 287 ? 36.559 5.777 -35.698 1.00 83.31 287 ARG A C 1
ATOM 2172 O O . ARG A 1 287 ? 37.123 6.360 -36.624 1.00 83.31 287 ARG A O 1
ATOM 2179 N N . ASP A 1 288 ? 36.771 4.503 -35.388 1.00 82.06 288 ASP A N 1
ATOM 2180 C CA . ASP A 1 288 ? 37.820 3.678 -35.988 1.00 82.06 288 ASP A CA 1
ATOM 2181 C C . ASP A 1 288 ? 37.521 3.365 -37.470 1.00 82.06 288 ASP A C 1
ATOM 2183 O O . ASP A 1 288 ? 38.448 3.327 -38.276 1.00 82.06 288 ASP A O 1
ATOM 2187 N N . ASN A 1 289 ? 36.244 3.250 -37.869 1.00 78.62 289 ASN A N 1
ATOM 2188 C CA . ASN A 1 289 ? 35.844 3.026 -39.269 1.00 78.62 289 ASN A CA 1
ATOM 2189 C C . ASN A 1 289 ? 35.752 4.307 -40.125 1.00 78.62 289 ASN A C 1
ATOM 2191 O O . ASN A 1 289 ? 35.854 4.242 -41.352 1.00 78.62 289 ASN A O 1
ATOM 2195 N N . LYS A 1 290 ? 35.616 5.494 -39.518 1.00 81.81 290 LYS A N 1
ATOM 2196 C CA . LYS A 1 290 ? 35.475 6.758 -40.267 1.00 81.81 290 LYS A CA 1
ATOM 2197 C C . LYS A 1 290 ? 36.735 7.147 -41.053 1.00 81.81 290 LYS A C 1
ATOM 2199 O O . LYS A 1 290 ? 36.634 7.678 -42.158 1.00 81.81 290 LYS A O 1
ATOM 2204 N N . ALA A 1 291 ? 37.920 6.882 -40.502 1.00 82.12 291 ALA A N 1
ATOM 2205 C CA . ALA A 1 291 ? 39.197 7.157 -41.163 1.00 82.12 291 ALA A CA 1
ATOM 2206 C C . ALA A 1 291 ? 39.480 6.253 -42.388 1.00 82.12 291 ALA A C 1
ATOM 2208 O O . ALA A 1 291 ? 39.772 6.807 -43.452 1.00 82.12 291 ALA A O 1
ATOM 2209 N N . PRO A 1 292 ? 39.379 4.906 -42.313 1.00 79.62 292 PRO A N 1
ATOM 2210 C CA . PRO A 1 292 ? 39.586 4.043 -43.476 1.00 79.62 292 PRO A CA 1
ATOM 2211 C C . PRO A 1 292 ? 38.528 4.257 -44.565 1.00 79.62 292 PRO A C 1
ATOM 2213 O O . PRO A 1 292 ? 38.879 4.205 -45.739 1.00 79.62 292 PRO A O 1
ATOM 2216 N N . LEU A 1 293 ? 37.277 4.589 -44.217 1.00 78.38 293 LEU A N 1
ATOM 2217 C CA . LEU A 1 293 ? 36.259 4.970 -45.204 1.00 78.38 293 LEU A CA 1
ATOM 2218 C C . LEU A 1 293 ? 36.667 6.229 -45.994 1.00 78.38 293 LEU A C 1
ATOM 2220 O O . LEU A 1 293 ? 36.628 6.230 -47.223 1.00 78.38 293 LEU A O 1
ATOM 2224 N N . ALA A 1 294 ? 37.132 7.281 -45.310 1.00 80.44 294 ALA A N 1
ATOM 2225 C CA . ALA A 1 294 ? 37.617 8.495 -45.973 1.00 80.44 294 ALA A CA 1
ATOM 2226 C C . ALA A 1 294 ? 38.843 8.229 -46.871 1.00 80.44 294 ALA A C 1
ATOM 2228 O O . ALA A 1 294 ? 38.970 8.819 -47.945 1.00 80.44 294 ALA A O 1
ATOM 2229 N N . GLN A 1 295 ? 39.728 7.310 -46.466 1.00 82.06 295 GLN A N 1
ATOM 2230 C CA . GLN A 1 295 ? 40.844 6.863 -47.304 1.00 82.06 295 GLN A CA 1
ATOM 2231 C C . GLN A 1 295 ? 40.364 6.056 -48.519 1.00 82.06 295 GLN A C 1
ATOM 2233 O O . GLN A 1 295 ? 40.854 6.295 -49.621 1.00 82.06 295 GLN A O 1
ATOM 2238 N N . ALA A 1 296 ? 39.395 5.150 -48.356 1.00 76.50 296 ALA A N 1
ATOM 2239 C CA . ALA A 1 296 ? 38.813 4.372 -49.450 1.00 76.50 296 ALA A CA 1
ATOM 2240 C C . ALA A 1 296 ? 38.173 5.284 -50.512 1.00 76.50 296 ALA A C 1
ATOM 2242 O O . ALA A 1 296 ? 38.497 5.155 -51.694 1.00 76.50 296 ALA A O 1
ATOM 2243 N N . ALA A 1 297 ? 37.385 6.278 -50.091 1.00 78.31 297 ALA A N 1
ATOM 2244 C CA . ALA A 1 297 ? 36.800 7.286 -50.976 1.00 78.31 297 ALA A CA 1
ATOM 2245 C C . ALA A 1 297 ? 37.871 8.116 -51.719 1.00 78.31 297 ALA A C 1
ATOM 2247 O O . ALA A 1 297 ? 37.766 8.358 -52.925 1.00 78.31 297 ALA A O 1
ATOM 2248 N N . ALA A 1 298 ? 38.957 8.504 -51.038 1.00 82.50 298 ALA A N 1
ATOM 2249 C CA . ALA A 1 298 ? 40.075 9.210 -51.669 1.00 82.50 298 ALA A CA 1
ATOM 2250 C C . ALA A 1 298 ? 40.830 8.332 -52.689 1.00 82.50 298 ALA A C 1
ATOM 2252 O O . ALA A 1 298 ? 41.165 8.795 -53.784 1.00 82.50 298 ALA A O 1
ATOM 2253 N N . PHE A 1 299 ? 41.062 7.052 -52.375 1.00 78.00 299 PHE A N 1
ATOM 2254 C CA . PHE A 1 299 ? 41.641 6.084 -53.312 1.00 78.00 299 PHE A CA 1
ATOM 2255 C C . PHE A 1 299 ? 40.740 5.851 -54.524 1.00 78.00 299 PHE A C 1
ATOM 2257 O O . PHE A 1 299 ? 41.239 5.783 -55.649 1.00 78.00 299 PHE A O 1
ATOM 2264 N N . ARG A 1 300 ? 39.423 5.783 -54.315 1.00 76.69 300 ARG A N 1
ATOM 2265 C CA . ARG A 1 300 ? 38.430 5.668 -55.380 1.00 76.69 300 ARG A CA 1
ATOM 2266 C C . ARG A 1 300 ? 38.495 6.859 -56.333 1.00 76.69 300 ARG A C 1
ATOM 2268 O O . ARG A 1 300 ? 38.640 6.650 -57.534 1.00 76.69 300 ARG A O 1
ATOM 2275 N N . ALA A 1 301 ? 38.500 8.090 -55.819 1.00 80.69 301 ALA A N 1
ATOM 2276 C CA . ALA A 1 301 ? 38.637 9.294 -56.644 1.00 80.69 301 ALA A CA 1
ATOM 2277 C C . ALA A 1 301 ? 39.927 9.281 -57.497 1.00 80.69 301 ALA A C 1
ATOM 2279 O O . ALA A 1 301 ? 39.899 9.618 -58.683 1.00 80.69 301 ALA A O 1
ATOM 2280 N N . GLN A 1 302 ? 41.053 8.817 -56.935 1.00 82.56 302 GLN A N 1
ATOM 2281 C CA . GLN A 1 302 ? 42.298 8.634 -57.695 1.00 82.56 302 GLN A CA 1
ATOM 2282 C C . GLN A 1 302 ? 42.206 7.518 -58.751 1.00 82.56 302 GLN A C 1
ATOM 2284 O O . GLN A 1 302 ? 42.776 7.656 -59.836 1.00 82.56 302 GLN A O 1
ATOM 2289 N N . ALA A 1 303 ? 41.519 6.413 -58.454 1.00 75.81 303 ALA A N 1
ATOM 2290 C CA . ALA A 1 303 ? 41.329 5.302 -59.384 1.00 75.81 303 ALA A CA 1
ATOM 2291 C C . ALA A 1 303 ? 40.421 5.691 -60.565 1.00 75.81 303 ALA A C 1
ATOM 2293 O O . ALA A 1 303 ? 40.765 5.409 -61.713 1.00 75.81 303 ALA A O 1
ATOM 2294 N N . GLU A 1 304 ? 39.329 6.424 -60.318 1.00 80.06 304 GLU A N 1
ATOM 2295 C CA . GLU A 1 304 ? 38.458 6.965 -61.372 1.00 80.06 304 GLU A CA 1
ATOM 2296 C C . GLU A 1 304 ? 39.214 7.942 -62.280 1.00 80.06 304 GLU A C 1
ATOM 2298 O O . GLU A 1 304 ? 39.106 7.856 -63.505 1.00 80.06 304 GLU A O 1
ATOM 2303 N N . ALA A 1 305 ? 40.030 8.831 -61.701 1.00 83.81 305 ALA A N 1
ATOM 2304 C CA . ALA A 1 305 ? 40.880 9.742 -62.466 1.00 83.81 305 ALA A CA 1
ATOM 2305 C C . ALA A 1 305 ? 41.883 8.981 -63.355 1.00 83.81 305 ALA A C 1
ATOM 2307 O O . ALA A 1 305 ? 41.989 9.266 -64.549 1.00 83.81 305 ALA A O 1
ATOM 2308 N N . LYS A 1 306 ? 42.567 7.962 -62.815 1.00 81.69 306 LYS A N 1
ATOM 2309 C CA . LYS A 1 306 ? 43.489 7.108 -63.587 1.00 81.69 306 LYS A CA 1
ATOM 2310 C C . LYS A 1 306 ? 42.776 6.328 -64.694 1.00 81.69 306 LYS A C 1
ATOM 2312 O O . LYS A 1 306 ? 43.286 6.280 -65.809 1.00 81.69 306 LYS A O 1
ATOM 2317 N N . SER A 1 307 ? 41.596 5.765 -64.423 1.00 78.06 307 SER A N 1
ATOM 2318 C CA . SER A 1 307 ? 40.800 5.042 -65.425 1.00 78.06 307 SER A CA 1
ATOM 2319 C C . SER A 1 307 ? 40.394 5.954 -66.588 1.00 78.06 307 SER A C 1
ATOM 2321 O O . SER A 1 307 ? 40.561 5.574 -67.746 1.00 78.06 307 SER A O 1
ATOM 2323 N N . LYS A 1 308 ? 39.953 7.190 -66.304 1.00 82.62 308 LYS A N 1
ATOM 2324 C CA . LYS A 1 308 ? 39.637 8.199 -67.333 1.00 82.62 308 LYS A CA 1
ATOM 2325 C C . LYS A 1 308 ? 40.851 8.527 -68.212 1.00 82.62 308 LYS A C 1
ATOM 2327 O O . LYS A 1 308 ? 40.726 8.523 -69.433 1.00 82.62 308 LYS A O 1
ATOM 2332 N N . VAL A 1 309 ? 42.029 8.735 -67.614 1.00 86.19 309 VAL A N 1
ATOM 2333 C CA . VAL A 1 309 ? 43.278 8.996 -68.359 1.00 86.19 309 VAL A CA 1
ATOM 2334 C C . VAL A 1 309 ? 43.698 7.795 -69.216 1.00 86.19 309 VAL A C 1
ATOM 2336 O O . VAL A 1 309 ? 44.092 7.977 -70.366 1.00 86.19 309 VAL A O 1
ATOM 2339 N N . LEU A 1 310 ? 43.591 6.566 -68.696 1.00 79.12 310 LEU A N 1
ATOM 2340 C CA . LEU A 1 310 ? 43.917 5.354 -69.458 1.00 79.12 310 LEU A CA 1
ATOM 2341 C C . LEU A 1 310 ? 42.962 5.134 -70.638 1.00 79.12 310 LEU A C 1
ATOM 2343 O O . LEU A 1 310 ? 43.435 4.820 -71.726 1.00 79.12 310 LEU A O 1
ATOM 2347 N N . LYS A 1 311 ? 41.652 5.360 -70.459 1.00 79.12 311 LYS A N 1
ATOM 2348 C CA . LYS A 1 311 ? 40.661 5.277 -71.547 1.00 79.12 311 LYS A CA 1
ATOM 2349 C C . LYS A 1 311 ? 40.936 6.299 -72.649 1.00 79.12 311 LYS A C 1
ATOM 2351 O O . LYS A 1 311 ? 41.076 5.905 -73.802 1.00 79.12 311 LYS A O 1
ATOM 2356 N N . ALA A 1 312 ? 41.142 7.568 -72.289 1.00 83.62 312 ALA A N 1
ATOM 2357 C CA . ALA A 1 312 ? 41.503 8.610 -73.252 1.00 83.62 312 ALA A CA 1
ATOM 2358 C C . ALA A 1 312 ? 42.808 8.279 -74.008 1.00 83.62 312 ALA A C 1
ATOM 2360 O O . ALA A 1 312 ? 42.923 8.524 -75.206 1.00 83.62 312 ALA A O 1
ATOM 2361 N N . ARG A 1 313 ? 43.795 7.666 -73.336 1.00 80.94 313 ARG A N 1
ATOM 2362 C CA . ARG A 1 313 ? 45.038 7.212 -73.980 1.00 80.94 313 ARG A CA 1
ATOM 2363 C C . ARG A 1 313 ? 44.829 6.002 -74.902 1.00 80.94 313 ARG A C 1
ATOM 2365 O O . ARG A 1 313 ? 45.459 5.929 -75.952 1.00 80.94 313 ARG A O 1
ATOM 2372 N N . ALA A 1 314 ? 43.962 5.059 -74.541 1.00 76.38 314 ALA A N 1
ATOM 2373 C CA . ALA A 1 314 ? 43.602 3.943 -75.417 1.00 76.38 314 ALA A CA 1
ATOM 2374 C C . ALA A 1 314 ? 42.870 4.442 -76.678 1.00 76.38 314 ALA A C 1
ATOM 2376 O O . ALA A 1 314 ? 43.160 3.986 -77.782 1.00 76.38 314 ALA A O 1
ATOM 2377 N N . GLU A 1 315 ? 41.985 5.433 -76.538 1.00 83.00 315 GLU A N 1
ATOM 2378 C CA . GLU A 1 315 ? 41.309 6.099 -77.658 1.00 83.00 315 GLU A CA 1
ATOM 2379 C C . GLU A 1 315 ? 42.299 6.798 -78.604 1.00 83.00 315 GLU A C 1
ATOM 2381 O O . GLU A 1 315 ? 42.208 6.597 -79.816 1.00 83.00 315 GLU A O 1
ATOM 2386 N N . THR A 1 316 ? 43.302 7.528 -78.093 1.00 81.00 316 THR A N 1
ATOM 2387 C CA . THR A 1 316 ? 44.329 8.136 -78.964 1.00 81.00 316 THR A CA 1
ATOM 2388 C C . THR A 1 316 ? 45.196 7.098 -79.677 1.00 81.00 316 THR A C 1
ATOM 2390 O O . THR A 1 316 ? 45.522 7.293 -80.849 1.00 81.00 316 THR A O 1
ATOM 2393 N N . PHE A 1 317 ? 45.520 5.965 -79.041 1.00 77.31 317 PHE A N 1
ATOM 2394 C CA . PHE A 1 317 ? 46.217 4.866 -79.720 1.00 77.31 317 PHE A CA 1
ATOM 2395 C C . PHE A 1 317 ? 45.357 4.180 -80.788 1.00 77.31 317 PHE A C 1
ATOM 2397 O O . PHE A 1 317 ? 45.877 3.867 -81.859 1.00 77.31 317 PHE A O 1
ATOM 2404 N N . ARG A 1 318 ? 44.051 3.991 -80.555 1.00 78.50 318 ARG A N 1
ATOM 2405 C CA . ARG A 1 318 ? 43.125 3.472 -81.578 1.00 78.50 318 ARG A CA 1
ATOM 2406 C C . ARG A 1 318 ? 43.013 4.419 -82.770 1.00 78.50 318 ARG A C 1
ATOM 2408 O O . ARG A 1 318 ? 43.110 3.953 -83.900 1.00 78.50 318 ARG A O 1
ATOM 2415 N N . ALA A 1 319 ? 42.886 5.725 -82.533 1.00 81.31 319 ALA A N 1
ATOM 2416 C CA . ALA A 1 319 ? 42.863 6.728 -83.597 1.00 81.31 319 ALA A CA 1
ATOM 2417 C C . ALA A 1 319 ? 44.171 6.723 -84.413 1.00 81.31 319 ALA A C 1
ATOM 2419 O O . ALA A 1 319 ? 44.134 6.692 -85.640 1.00 81.31 319 ALA A O 1
ATOM 2420 N N . ALA A 1 320 ? 45.330 6.654 -83.748 1.00 77.38 320 ALA A N 1
ATOM 2421 C CA . ALA A 1 320 ? 46.628 6.555 -84.420 1.00 77.38 320 ALA A CA 1
ATOM 2422 C C . ALA A 1 320 ? 46.804 5.240 -85.207 1.00 77.38 320 ALA A C 1
ATOM 2424 O O . ALA A 1 320 ? 47.413 5.244 -86.276 1.00 77.38 320 ALA A O 1
ATOM 2425 N N . ALA A 1 321 ? 46.264 4.121 -84.710 1.00 75.25 321 ALA A N 1
ATOM 2426 C CA . ALA A 1 321 ? 46.264 2.843 -85.422 1.00 75.25 321 ALA A CA 1
ATOM 2427 C C . ALA A 1 321 ? 45.366 2.886 -86.670 1.00 75.25 321 ALA A C 1
ATOM 2429 O O . ALA A 1 321 ? 45.801 2.469 -87.740 1.00 75.25 321 ALA A O 1
ATOM 2430 N N . GLN A 1 322 ? 44.155 3.446 -86.551 1.00 82.38 322 GLN A N 1
ATOM 2431 C CA . GLN A 1 322 ? 43.237 3.662 -87.675 1.00 82.38 322 GLN A CA 1
ATOM 2432 C C . GLN A 1 322 ? 43.846 4.586 -88.735 1.00 82.38 322 GLN A C 1
ATOM 2434 O O . GLN A 1 322 ? 43.739 4.300 -89.924 1.00 82.38 322 GLN A O 1
ATOM 2439 N N . GLN A 1 323 ? 44.529 5.657 -88.318 1.00 80.81 323 GLN A N 1
ATOM 2440 C CA . GLN A 1 323 ? 45.223 6.553 -89.240 1.00 80.81 323 GLN A CA 1
ATOM 2441 C C . GLN A 1 323 ? 46.389 5.848 -89.948 1.00 80.81 323 GLN A C 1
ATOM 2443 O O . GLN A 1 323 ? 46.481 5.925 -91.165 1.00 80.81 323 GLN A O 1
ATOM 2448 N N . ALA A 1 324 ? 47.226 5.090 -89.230 1.00 75.31 324 ALA A N 1
ATOM 2449 C CA . ALA A 1 324 ? 48.318 4.331 -89.848 1.00 75.31 324 ALA A CA 1
ATOM 2450 C C . ALA A 1 324 ? 47.821 3.244 -90.825 1.00 75.31 324 ALA A C 1
ATOM 2452 O O . ALA A 1 324 ? 48.482 2.959 -91.823 1.00 75.31 324 ALA A O 1
ATOM 2453 N N . GLU A 1 325 ? 46.662 2.642 -90.553 1.00 76.25 325 GLU A N 1
ATOM 2454 C CA . GLU A 1 325 ? 46.010 1.680 -91.445 1.00 76.25 325 GLU A CA 1
ATOM 2455 C C . GLU A 1 325 ? 45.408 2.363 -92.686 1.00 76.25 325 GLU A C 1
ATOM 2457 O O . GLU A 1 325 ? 45.580 1.865 -93.798 1.00 76.25 325 GLU A O 1
ATOM 2462 N N . ALA A 1 326 ? 44.803 3.546 -92.526 1.00 79.50 326 ALA A N 1
ATOM 2463 C CA . ALA A 1 326 ? 44.345 4.377 -93.639 1.00 79.50 326 ALA A CA 1
ATOM 2464 C C . ALA A 1 326 ? 45.511 4.875 -94.516 1.00 79.50 326 ALA A C 1
ATOM 2466 O O . ALA A 1 326 ? 45.419 4.804 -95.741 1.00 79.50 326 ALA A O 1
ATOM 2467 N N . ASP A 1 327 ? 46.621 5.306 -93.910 1.00 78.06 327 ASP A N 1
ATOM 2468 C CA . ASP A 1 327 ? 47.840 5.729 -94.609 1.00 78.06 327 ASP A CA 1
ATOM 2469 C C . ASP A 1 327 ? 48.472 4.557 -95.385 1.00 78.06 327 ASP A C 1
ATOM 2471 O O . ASP A 1 327 ? 48.903 4.734 -96.524 1.00 78.06 327 ASP A O 1
ATOM 2475 N N . SER A 1 328 ? 48.482 3.343 -94.814 1.00 74.12 328 SER A N 1
ATOM 2476 C CA . SER A 1 328 ? 48.946 2.133 -95.512 1.00 74.12 328 SER A CA 1
ATOM 2477 C C . SER A 1 328 ? 48.043 1.781 -96.695 1.00 74.12 328 SER A C 1
ATOM 2479 O O . SER A 1 328 ? 48.542 1.555 -97.794 1.00 74.12 328 SER A O 1
ATOM 2481 N N . ALA A 1 329 ? 46.719 1.805 -96.513 1.00 77.25 329 ALA A N 1
ATOM 2482 C CA . ALA A 1 329 ? 45.769 1.548 -97.595 1.00 77.25 329 ALA A CA 1
ATOM 2483 C C . ALA A 1 329 ? 45.844 2.613 -98.709 1.00 77.25 329 ALA A C 1
ATOM 2485 O O . ALA A 1 329 ? 45.692 2.296 -99.890 1.00 77.25 329 ALA A O 1
ATOM 2486 N N . ALA A 1 330 ? 46.114 3.874 -98.356 1.00 78.75 330 ALA A N 1
ATOM 2487 C CA . ALA A 1 330 ? 46.362 4.946 -99.315 1.00 78.75 330 ALA A CA 1
ATOM 2488 C C . ALA A 1 330 ? 47.693 4.754 -100.064 1.00 78.75 330 ALA A C 1
ATOM 2490 O O . ALA A 1 330 ? 47.740 4.963 -101.278 1.00 78.75 330 ALA A O 1
ATOM 2491 N N . TYR A 1 331 ? 48.751 4.314 -99.373 1.00 73.81 331 TYR A N 1
ATOM 2492 C CA . TYR A 1 331 ? 50.039 3.985 -99.984 1.00 73.81 331 TYR A CA 1
ATOM 2493 C C . TYR A 1 331 ? 49.913 2.825 -100.977 1.00 73.81 331 TYR A C 1
ATOM 2495 O O . TYR A 1 331 ? 50.344 2.968 -102.121 1.00 73.81 331 TYR A O 1
ATOM 2503 N N . ASP A 1 332 ? 49.253 1.731 -100.587 1.00 68.94 332 ASP A N 1
ATOM 2504 C CA . ASP A 1 332 ? 49.021 0.562 -101.444 1.00 68.94 332 ASP A CA 1
ATOM 2505 C C . ASP A 1 332 ? 48.173 0.924 -102.673 1.00 68.94 332 ASP A C 1
ATOM 2507 O O . ASP A 1 332 ? 48.467 0.490 -103.786 1.00 68.94 332 ASP A O 1
ATOM 2511 N N . LYS A 1 333 ? 47.175 1.804 -102.515 1.00 71.38 333 LYS A N 1
ATOM 2512 C CA . LYS A 1 333 ? 46.386 2.337 -103.638 1.00 71.38 333 LYS A CA 1
ATOM 2513 C C . LYS A 1 333 ? 47.200 3.234 -104.582 1.00 71.38 333 LYS A C 1
ATOM 2515 O O . LYS A 1 333 ? 46.879 3.297 -105.765 1.00 71.38 333 LYS A O 1
ATOM 2520 N N . ALA A 1 334 ? 48.225 3.925 -104.082 1.00 65.88 334 ALA A N 1
ATOM 2521 C CA . ALA A 1 334 ? 49.096 4.798 -104.874 1.00 65.88 334 ALA A CA 1
ATOM 2522 C C . ALA A 1 334 ? 50.304 4.072 -105.502 1.00 65.88 334 ALA A C 1
ATOM 2524 O O . ALA A 1 334 ? 50.841 4.552 -106.497 1.00 65.88 334 ALA A O 1
ATOM 2525 N N . HIS A 1 335 ? 50.734 2.943 -104.928 1.00 61.75 335 HIS A N 1
ATOM 2526 C CA . HIS A 1 335 ? 51.904 2.165 -105.365 1.00 61.75 335 HIS A CA 1
ATOM 2527 C C . HIS A 1 335 ? 51.559 0.786 -105.944 1.00 61.75 335 HIS A C 1
ATOM 2529 O O . HIS A 1 335 ? 52.471 0.064 -106.345 1.00 61.75 335 HIS A O 1
ATOM 2535 N N . SER A 1 336 ? 50.276 0.423 -106.047 1.00 48.12 336 SER A N 1
ATOM 2536 C CA . SER A 1 336 ? 49.834 -0.681 -106.903 1.00 48.12 336 SER A CA 1
ATOM 2537 C C . SER A 1 336 ? 50.306 -0.403 -108.336 1.00 48.12 336 SER A C 1
ATOM 2539 O O . SER A 1 336 ? 49.818 0.548 -108.951 1.00 48.12 336 SER A O 1
ATOM 2541 N N . PRO A 1 337 ? 51.258 -1.178 -108.885 1.00 46.78 337 PRO A N 1
ATOM 2542 C CA . PRO A 1 337 ? 51.823 -0.875 -110.187 1.00 46.78 337 PRO A CA 1
ATOM 2543 C C . PRO A 1 337 ? 50.768 -1.146 -111.264 1.00 46.78 337 PRO A C 1
ATOM 2545 O O . PRO A 1 337 ? 50.140 -2.206 -111.271 1.00 46.78 337 PRO A O 1
ATOM 2548 N N . ASP A 1 338 ? 50.580 -0.187 -112.170 1.00 42.75 338 ASP A N 1
ATOM 2549 C CA . ASP A 1 338 ? 49.498 -0.168 -113.164 1.00 42.75 338 ASP A CA 1
ATOM 2550 C C . ASP A 1 338 ? 49.762 -1.142 -114.336 1.00 42.75 338 ASP A C 1
ATOM 2552 O O . ASP A 1 338 ? 49.938 -0.772 -115.498 1.00 42.75 338 ASP A O 1
ATOM 2556 N N . TRP A 1 339 ? 49.845 -2.435 -114.012 1.00 44.50 339 TRP A N 1
ATOM 2557 C CA . TRP A 1 339 ? 50.007 -3.547 -114.949 1.00 44.50 339 TRP A CA 1
ATOM 2558 C C . TRP A 1 339 ? 48.656 -4.001 -115.518 1.00 44.50 339 TRP A C 1
ATOM 2560 O O . TRP A 1 339 ? 48.316 -5.182 -115.441 1.00 44.50 339 TRP A O 1
ATOM 2570 N N . ASN A 1 340 ? 47.875 -3.095 -116.125 1.00 40.72 340 ASN A N 1
ATOM 2571 C CA . ASN A 1 340 ? 46.835 -3.551 -117.055 1.00 40.72 340 ASN A CA 1
ATOM 2572 C C . ASN A 1 340 ? 46.440 -2.582 -118.185 1.00 40.72 340 ASN A C 1
ATOM 2574 O O . ASN A 1 340 ? 45.278 -2.209 -118.353 1.00 40.72 340 ASN A O 1
ATOM 2578 N N . THR A 1 341 ? 47.386 -2.282 -119.075 1.00 41.31 341 THR A N 1
ATOM 2579 C CA . THR A 1 341 ? 47.052 -1.896 -120.459 1.00 41.31 341 THR A CA 1
ATOM 2580 C C . THR A 1 341 ? 46.750 -3.150 -121.300 1.00 41.31 341 THR A C 1
ATOM 2582 O O . THR A 1 341 ? 47.542 -3.558 -122.145 1.00 41.31 341 THR A O 1
ATOM 2585 N N . GLY A 1 342 ? 45.593 -3.789 -121.072 1.00 37.53 342 GLY A N 1
ATOM 2586 C CA . GLY A 1 342 ? 45.262 -5.094 -121.671 1.00 37.53 342 GLY A CA 1
ATOM 2587 C C . GLY A 1 342 ? 43.769 -5.325 -121.932 1.00 37.53 342 GLY A C 1
ATOM 2588 O O . GLY A 1 342 ? 43.038 -5.794 -121.068 1.00 37.53 342 GLY A O 1
ATOM 2589 N N . LYS A 1 343 ? 43.316 -5.031 -123.158 1.00 45.34 343 LYS A N 1
ATOM 2590 C CA . LYS A 1 343 ? 41.939 -5.255 -123.655 1.00 45.34 343 LYS A CA 1
ATOM 2591 C C . LYS A 1 343 ? 41.399 -6.662 -123.328 1.00 45.34 343 LYS A C 1
ATOM 2593 O O . LYS A 1 343 ? 42.004 -7.648 -123.739 1.00 45.34 343 LYS A O 1
ATOM 2598 N N . GLY A 1 344 ? 40.195 -6.752 -122.754 1.00 37.12 344 GLY A N 1
ATOM 2599 C CA . GLY A 1 344 ? 39.486 -8.022 -122.547 1.00 37.12 344 GLY A CA 1
ATOM 2600 C C . GLY A 1 344 ? 37.963 -7.866 -122.573 1.00 37.12 344 GLY A C 1
ATOM 2601 O O . GLY A 1 344 ? 37.375 -7.309 -121.654 1.00 37.12 344 GLY A O 1
ATOM 2602 N N . SER A 1 345 ? 37.321 -8.365 -123.633 1.00 47.34 345 SER A N 1
ATOM 2603 C CA . SER A 1 345 ? 35.859 -8.497 -123.723 1.00 47.34 345 SER A CA 1
ATOM 2604 C C . SER A 1 345 ? 35.356 -9.560 -122.739 1.00 47.34 345 SER A C 1
ATOM 2606 O O . SER A 1 345 ? 35.906 -10.658 -122.711 1.00 47.34 345 SER A O 1
ATOM 2608 N N . GLY A 1 346 ? 34.287 -9.277 -121.987 1.00 37.72 346 GLY A N 1
ATOM 2609 C CA . GLY A 1 346 ? 33.755 -10.192 -120.969 1.00 37.72 346 GLY A CA 1
ATOM 2610 C C . GLY A 1 346 ? 32.290 -9.927 -120.624 1.00 37.72 346 GLY A C 1
ATOM 2611 O O . GLY A 1 346 ? 31.986 -9.291 -119.621 1.00 37.72 346 GLY A O 1
ATOM 2612 N N . ASN A 1 347 ? 31.379 -10.415 -121.466 1.00 45.81 347 ASN A N 1
ATOM 2613 C CA . ASN A 1 347 ? 29.941 -10.437 -121.187 1.00 45.81 347 ASN A CA 1
ATOM 2614 C C . ASN A 1 347 ? 29.650 -11.433 -120.042 1.00 45.81 347 ASN A C 1
ATOM 2616 O O . ASN A 1 347 ? 30.149 -12.556 -120.092 1.00 45.81 347 ASN A O 1
ATOM 2620 N N . GLY A 1 348 ? 28.865 -11.053 -119.027 1.00 38.59 348 GLY A N 1
ATOM 2621 C CA . GLY A 1 348 ? 28.805 -11.811 -117.766 1.00 38.59 348 GLY A CA 1
ATOM 2622 C C . GLY A 1 348 ? 27.561 -11.565 -116.911 1.00 38.59 348 GLY A C 1
ATOM 2623 O O . GLY A 1 348 ? 27.663 -11.120 -115.773 1.00 38.59 348 GLY A O 1
ATOM 2624 N N . ASN A 1 349 ? 26.379 -11.870 -117.447 1.00 47.81 349 ASN A N 1
ATOM 2625 C CA . ASN A 1 349 ? 25.153 -11.977 -116.651 1.00 47.81 349 ASN A CA 1
ATOM 2626 C C . ASN A 1 349 ? 25.281 -13.133 -115.636 1.00 47.81 349 ASN A C 1
ATOM 2628 O O . ASN A 1 349 ? 25.558 -14.264 -116.036 1.00 47.81 349 ASN A O 1
ATOM 2632 N N . SER A 1 350 ? 25.065 -12.884 -114.343 1.00 45.44 350 SER A N 1
ATOM 2633 C CA . SER A 1 350 ? 24.989 -13.931 -113.309 1.00 45.44 350 SER A CA 1
ATOM 2634 C C . SER A 1 350 ? 24.143 -13.478 -112.123 1.00 45.44 350 SER A C 1
ATOM 2636 O O . SER A 1 350 ? 24.631 -12.954 -111.125 1.00 45.44 350 SER A O 1
ATOM 2638 N N . ASN A 1 351 ? 22.843 -13.716 -112.256 1.00 47.75 351 ASN A N 1
ATOM 2639 C CA . ASN A 1 351 ? 21.902 -13.769 -111.147 1.00 47.75 351 ASN A CA 1
ATOM 2640 C C . ASN A 1 351 ? 22.311 -14.924 -110.210 1.00 47.75 351 ASN A C 1
ATOM 2642 O O . ASN A 1 351 ? 22.468 -16.043 -110.698 1.00 47.75 351 ASN A O 1
ATOM 2646 N N . SER A 1 352 ? 22.470 -14.696 -108.902 1.00 43.56 352 SER A N 1
ATOM 2647 C CA . SER A 1 352 ? 22.683 -15.798 -107.954 1.00 43.56 352 SER A CA 1
ATOM 2648 C C . SER A 1 352 ? 22.062 -15.512 -106.590 1.00 43.56 352 SER A C 1
ATOM 2650 O O . SER A 1 352 ? 22.380 -14.529 -105.926 1.00 43.56 352 SER A O 1
ATOM 2652 N N . ASN A 1 353 ? 21.143 -16.396 -106.216 1.00 48.62 353 ASN A N 1
ATOM 2653 C CA . ASN A 1 353 ? 20.346 -16.388 -104.996 1.00 48.62 353 ASN A CA 1
ATOM 2654 C C . ASN A 1 353 ? 20.889 -17.484 -104.054 1.00 48.62 353 ASN A C 1
ATOM 2656 O O . ASN A 1 353 ? 21.358 -18.511 -104.542 1.00 48.62 353 ASN A O 1
ATOM 2660 N N . GLY A 1 354 ? 20.793 -17.306 -102.733 1.00 41.41 354 GLY A N 1
ATOM 2661 C CA . GLY A 1 354 ? 21.289 -18.266 -101.726 1.00 41.41 354 GLY A CA 1
ATOM 2662 C C . GLY A 1 354 ? 21.939 -17.530 -100.551 1.00 41.41 354 GLY A C 1
ATOM 2663 O O . GLY A 1 354 ? 22.946 -16.862 -100.750 1.00 41.41 354 GLY A O 1
ATOM 2664 N N . ASN A 1 355 ? 21.420 -17.501 -99.320 1.00 42.22 355 ASN A N 1
ATOM 2665 C CA . ASN A 1 355 ? 20.476 -18.365 -98.591 1.00 42.22 355 ASN A CA 1
ATOM 2666 C C . ASN A 1 355 ? 20.987 -19.772 -98.228 1.00 42.22 355 ASN A C 1
ATOM 2668 O O . ASN A 1 355 ? 20.659 -20.739 -98.911 1.00 42.22 355 ASN A O 1
ATOM 2672 N N . SER A 1 356 ? 21.711 -19.851 -97.106 1.00 41.50 356 SER A N 1
ATOM 2673 C CA . SER A 1 356 ? 21.766 -20.970 -96.139 1.00 41.50 356 SER A CA 1
ATOM 2674 C C . SER A 1 356 ? 22.742 -20.556 -95.018 1.00 41.50 356 SER A C 1
ATOM 2676 O O . SER A 1 356 ? 23.875 -20.208 -95.343 1.00 41.50 356 SER A O 1
ATOM 2678 N N . ASP A 1 357 ? 22.377 -20.361 -93.747 1.00 41.06 357 ASP A N 1
ATOM 2679 C CA . ASP A 1 357 ? 21.727 -21.243 -92.746 1.00 41.06 357 ASP A CA 1
ATOM 2680 C C . ASP A 1 357 ? 22.714 -22.102 -91.926 1.00 41.06 357 ASP A C 1
ATOM 2682 O O . ASP A 1 357 ? 23.705 -22.596 -92.457 1.00 41.06 357 ASP A O 1
ATOM 2686 N N . ASN A 1 358 ? 22.356 -22.334 -90.647 1.00 40.22 358 ASN A N 1
ATOM 2687 C CA . ASN A 1 358 ? 23.003 -23.195 -89.628 1.00 40.22 358 ASN A CA 1
ATOM 2688 C C . ASN A 1 358 ? 24.406 -22.781 -89.124 1.00 40.22 358 ASN A C 1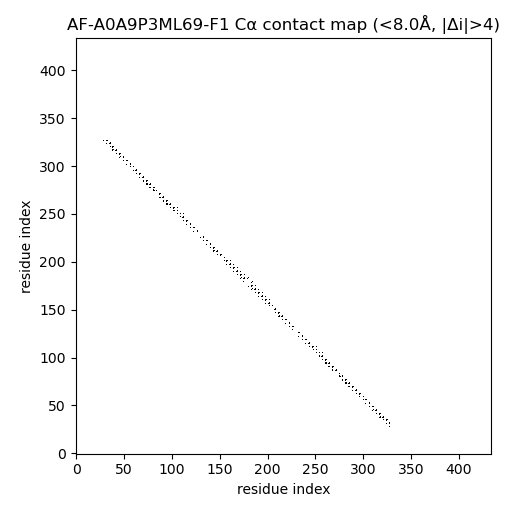
ATOM 2690 O O . ASN A 1 358 ? 25.217 -22.238 -89.859 1.00 40.22 358 ASN A O 1
ATOM 2694 N N . ASN A 1 359 ? 24.822 -23.063 -87.880 1.00 39.22 359 ASN A N 1
ATOM 2695 C CA . ASN A 1 359 ? 24.191 -23.510 -86.614 1.00 39.22 359 ASN A CA 1
ATOM 2696 C C . ASN A 1 359 ? 25.203 -23.090 -85.506 1.00 39.22 359 ASN A C 1
ATOM 2698 O O . ASN A 1 359 ? 26.397 -23.068 -85.783 1.00 39.22 359 ASN A O 1
ATOM 2702 N N . GLY A 1 360 ? 24.909 -22.714 -84.258 1.00 39.66 360 GLY A N 1
ATOM 2703 C CA . GLY A 1 360 ? 23.831 -23.098 -83.349 1.00 39.66 360 GLY A CA 1
ATOM 2704 C C . GLY A 1 360 ? 24.418 -23.875 -82.152 1.00 39.66 360 GLY A C 1
ATOM 2705 O O . GLY A 1 360 ? 24.850 -25.004 -82.360 1.00 39.66 360 GLY A O 1
ATOM 2706 N N . ASN A 1 361 ? 24.440 -23.305 -80.926 1.00 40.44 361 ASN A N 1
ATOM 2707 C CA . ASN A 1 361 ? 24.155 -24.055 -79.678 1.00 40.44 361 ASN A CA 1
ATOM 2708 C C . ASN A 1 361 ? 24.058 -23.223 -78.365 1.00 40.44 361 ASN A C 1
ATOM 2710 O O . ASN A 1 361 ? 25.022 -22.600 -77.934 1.00 40.44 361 ASN A O 1
ATOM 2714 N N . ASN A 1 362 ? 22.894 -23.339 -77.710 1.00 40.34 362 ASN A N 1
ATOM 2715 C CA . ASN A 1 362 ? 22.614 -23.556 -76.273 1.00 40.34 362 ASN A CA 1
ATOM 2716 C C . ASN A 1 362 ? 23.336 -22.821 -75.116 1.00 40.34 362 ASN A C 1
ATOM 2718 O O . ASN A 1 362 ? 24.435 -23.200 -74.716 1.00 40.34 362 ASN A O 1
ATOM 2722 N N . ASN A 1 363 ? 22.579 -21.945 -74.427 1.00 45.75 363 ASN A N 1
ATOM 2723 C CA . ASN A 1 363 ? 22.021 -22.087 -73.047 1.00 45.75 363 ASN A CA 1
ATOM 2724 C C . ASN A 1 363 ? 21.824 -20.684 -72.417 1.00 45.75 363 ASN A C 1
ATOM 2726 O O . ASN A 1 363 ? 22.728 -19.865 -72.506 1.00 45.75 363 ASN A O 1
ATOM 2730 N N . GLY A 1 364 ? 20.740 -20.316 -71.719 1.00 38.59 364 GLY A N 1
ATOM 2731 C CA . GLY A 1 364 ? 19.455 -20.955 -71.376 1.00 38.59 364 GLY A CA 1
ATOM 2732 C C . GLY A 1 364 ? 18.692 -20.072 -70.347 1.00 38.59 364 GLY A C 1
ATOM 2733 O O . GLY A 1 364 ? 19.325 -19.211 -69.752 1.00 38.59 364 GLY A O 1
ATOM 2734 N N . ASN A 1 365 ? 17.369 -20.261 -70.177 1.00 39.84 365 ASN A N 1
ATOM 2735 C CA . ASN A 1 365 ? 16.419 -19.730 -69.149 1.00 39.84 365 ASN A CA 1
ATOM 2736 C C . ASN A 1 365 ? 16.842 -18.605 -68.152 1.00 39.84 365 ASN A C 1
ATOM 2738 O O . ASN A 1 365 ? 17.859 -18.713 -67.482 1.00 39.84 365 ASN A O 1
ATOM 2742 N N . GLY A 1 366 ? 16.006 -17.605 -67.819 1.00 38.28 366 GLY A N 1
ATOM 2743 C CA . GLY A 1 366 ? 14.620 -17.311 -68.231 1.00 38.28 366 GLY A CA 1
ATOM 2744 C C . GLY A 1 366 ? 13.838 -16.445 -67.207 1.00 38.28 366 GLY A C 1
ATOM 2745 O O . GLY A 1 366 ? 14.390 -16.037 -66.193 1.00 38.28 366 GLY A O 1
ATOM 2746 N N . ASN A 1 367 ? 12.529 -16.278 -67.459 1.00 40.69 367 ASN A N 1
ATOM 2747 C CA . ASN A 1 367 ? 11.436 -15.899 -66.531 1.00 40.69 367 ASN A CA 1
ATOM 2748 C C . ASN A 1 367 ? 11.193 -14.415 -66.100 1.00 40.69 367 ASN A C 1
ATOM 2750 O O . ASN A 1 367 ? 11.956 -13.849 -65.330 1.00 40.69 367 ASN A O 1
ATOM 2754 N N . THR A 1 368 ? 10.013 -13.890 -66.500 1.00 38.75 368 THR A N 1
ATOM 2755 C CA . THR A 1 368 ? 9.054 -12.983 -65.782 1.00 38.75 368 THR A CA 1
ATOM 2756 C C . THR A 1 368 ? 9.522 -11.683 -65.085 1.00 38.75 368 THR A C 1
ATOM 2758 O O . THR A 1 368 ? 10.429 -11.715 -64.270 1.00 38.75 368 THR A O 1
ATOM 2761 N N . GLY A 1 369 ? 8.841 -10.528 -65.200 1.00 37.25 369 GLY A N 1
ATOM 2762 C CA . GLY A 1 369 ? 7.615 -10.159 -65.939 1.00 37.25 369 GLY A CA 1
ATOM 2763 C C . GLY A 1 369 ? 6.981 -8.846 -65.407 1.00 37.25 369 GLY A C 1
ATOM 2764 O O . GLY A 1 369 ? 7.351 -8.417 -64.321 1.00 37.25 369 GLY A O 1
ATOM 2765 N N . SER A 1 370 ? 6.002 -8.277 -66.139 1.00 37.97 370 SER A N 1
ATOM 2766 C CA . SER A 1 370 ? 5.045 -7.211 -65.719 1.00 37.97 370 SER A CA 1
ATOM 2767 C C . SER A 1 370 ? 5.606 -5.814 -65.333 1.00 37.97 370 SER A C 1
ATOM 2769 O O . SER A 1 370 ? 6.617 -5.722 -64.658 1.00 37.97 370 SER A O 1
ATOM 2771 N N . SER A 1 371 ? 5.009 -4.633 -65.560 1.00 41.00 371 SER A N 1
ATOM 2772 C CA . 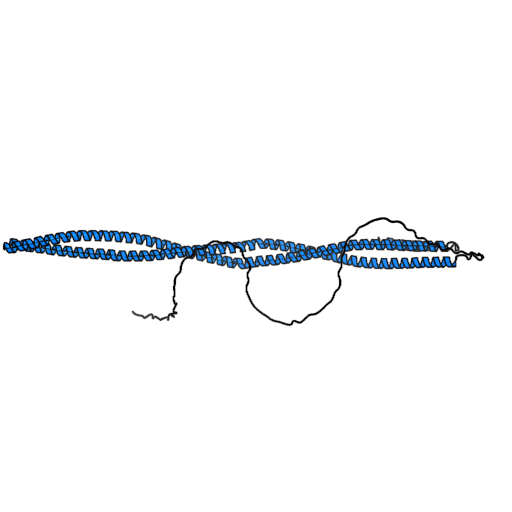SER A 1 371 ? 3.937 -4.035 -66.397 1.00 41.00 371 SER A CA 1
ATOM 2773 C C . SER A 1 371 ? 3.334 -2.856 -65.595 1.00 41.00 371 SER A C 1
ATOM 2775 O O . SER A 1 371 ? 3.073 -3.038 -64.408 1.00 41.00 371 SER A O 1
ATOM 2777 N N . GLY A 1 372 ? 3.015 -1.713 -66.219 1.00 34.12 372 GLY A N 1
ATOM 2778 C CA . GLY A 1 372 ? 2.246 -0.609 -65.597 1.00 34.12 372 GLY A CA 1
ATOM 2779 C C . GLY A 1 372 ? 3.005 0.729 -65.577 1.00 34.12 372 GLY A C 1
ATOM 2780 O O . GLY A 1 372 ? 3.922 0.899 -64.788 1.00 34.12 372 GLY A O 1
ATOM 2781 N N . SER A 1 373 ? 2.800 1.636 -66.536 1.00 38.88 373 SER A N 1
ATOM 2782 C CA . SER A 1 373 ? 1.644 2.549 -66.710 1.00 38.88 373 SER A CA 1
ATOM 2783 C C . SER A 1 373 ? 1.762 3.850 -65.906 1.00 38.88 373 SER A C 1
ATOM 2785 O O . SER A 1 373 ? 1.607 3.870 -64.690 1.00 38.88 373 SER A O 1
ATOM 2787 N N . THR A 1 374 ? 1.971 4.959 -66.619 1.00 44.88 374 THR A N 1
ATOM 2788 C CA . THR A 1 374 ? 1.903 6.339 -66.115 1.00 44.88 374 THR A CA 1
ATOM 2789 C C . THR A 1 374 ? 0.510 6.935 -66.359 1.00 44.88 374 THR A C 1
ATOM 2791 O O . THR A 1 374 ? -0.020 6.823 -67.462 1.00 44.88 374 THR A O 1
ATOM 2794 N N . GLY A 1 375 ? -0.088 7.592 -65.353 1.00 37.34 375 GLY A N 1
ATOM 2795 C CA . GLY A 1 375 ? -1.459 8.116 -65.464 1.00 37.34 375 GLY A CA 1
ATOM 2796 C C . GLY A 1 375 ? -1.886 9.140 -64.401 1.00 37.34 375 GLY A C 1
ATOM 2797 O O . GLY A 1 375 ? -2.415 8.763 -63.367 1.00 37.34 375 GLY A O 1
ATOM 2798 N N . THR A 1 376 ? -1.721 10.425 -64.747 1.00 38.38 376 THR A N 1
ATOM 2799 C CA . THR A 1 376 ? -2.634 11.579 -64.509 1.00 38.38 376 THR A CA 1
ATOM 2800 C C . THR A 1 376 ? -3.126 12.028 -63.112 1.00 38.38 376 THR A C 1
ATOM 2802 O O . THR A 1 376 ? -3.606 11.246 -62.303 1.00 38.38 376 THR A O 1
ATOM 2805 N N . SER A 1 377 ? -3.234 13.371 -62.998 1.00 32.88 377 SER A N 1
ATOM 2806 C CA . SER A 1 377 ? -4.138 14.200 -62.149 1.00 32.88 377 SER A CA 1
ATOM 2807 C C . SER A 1 377 ? -3.963 14.209 -60.613 1.00 32.88 377 SER A C 1
ATOM 2809 O O . SER A 1 377 ? -3.634 13.185 -60.039 1.00 32.88 377 SER A O 1
ATOM 2811 N N . SER A 1 378 ? -4.285 15.255 -59.826 1.00 40.19 378 SER A N 1
ATOM 2812 C CA . SER A 1 378 ? -4.310 16.749 -59.903 1.00 40.19 378 SER A CA 1
ATOM 2813 C C . SER A 1 378 ? -5.369 17.292 -58.914 1.00 40.19 378 SER A C 1
ATOM 2815 O O . SER A 1 378 ? -6.436 16.690 -58.829 1.00 40.19 378 SER A O 1
ATOM 2817 N N . SER A 1 379 ? -5.148 18.465 -58.284 1.00 36.47 379 SER A N 1
ATOM 2818 C CA . SER A 1 379 ? -5.974 19.092 -57.202 1.00 36.47 379 SER A CA 1
ATOM 2819 C C . SER A 1 379 ? -6.005 18.277 -55.888 1.00 36.47 379 SER A C 1
ATOM 2821 O O . SER A 1 379 ? -5.866 17.065 -55.939 1.00 36.47 379 SER A O 1
ATOM 2823 N N . GLY A 1 380 ? -6.119 18.803 -54.662 1.00 30.45 380 GLY A N 1
ATOM 2824 C CA . GLY A 1 380 ? -6.212 20.157 -54.071 1.00 3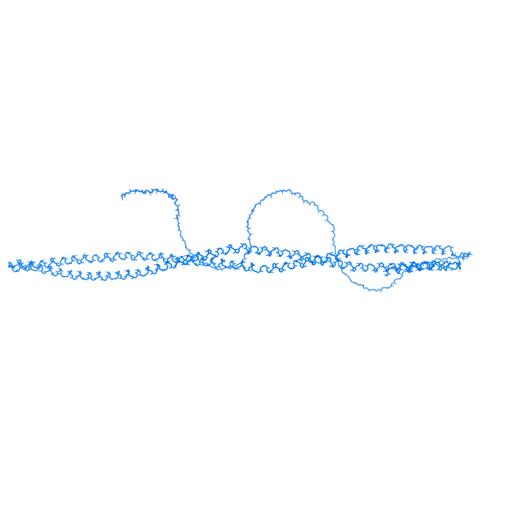0.45 380 GLY A CA 1
ATOM 2825 C C . GLY A 1 380 ? -6.183 19.997 -52.522 1.00 30.45 380 GLY A C 1
ATOM 2826 O O . GLY A 1 380 ? -5.972 18.880 -52.059 1.00 30.45 380 GLY A O 1
ATOM 2827 N N . SER A 1 381 ? -6.396 20.966 -51.620 1.00 31.94 381 SER A N 1
ATOM 2828 C CA . SER A 1 381 ? -6.499 22.441 -51.640 1.00 31.94 381 SER A CA 1
ATOM 2829 C C . SER A 1 381 ? -6.503 22.957 -50.176 1.00 31.94 381 SER A C 1
ATOM 2831 O O . SER A 1 381 ? -6.896 22.200 -49.299 1.00 31.94 381 SER A O 1
ATOM 2833 N N . SER A 1 382 ? -6.155 24.237 -49.930 1.00 36.16 382 SER A N 1
ATOM 2834 C CA . SER A 1 382 ? -6.525 25.093 -48.758 1.00 36.16 382 SER A CA 1
ATOM 2835 C C . SER A 1 382 ? -6.437 24.567 -47.302 1.00 36.16 382 SER A C 1
ATOM 2837 O O . SER A 1 382 ? -7.085 23.590 -46.950 1.00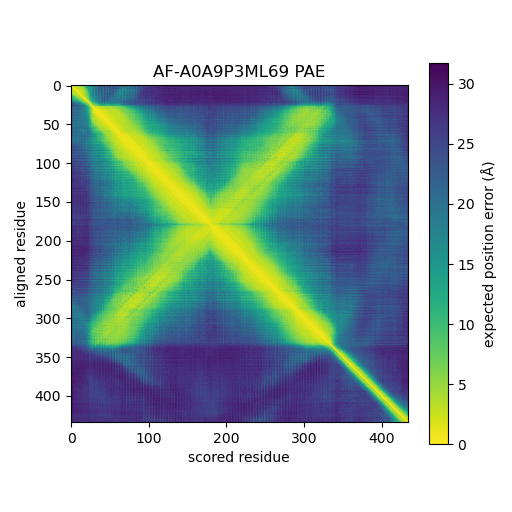 36.16 382 SER A O 1
ATOM 2839 N N . GLY A 1 383 ? -5.841 25.344 -46.379 1.00 30.66 383 GLY A N 1
ATOM 2840 C CA . GLY A 1 383 ? -6.085 25.137 -44.937 1.00 30.66 383 GLY A CA 1
ATOM 2841 C C . GLY A 1 383 ? -5.207 25.936 -43.968 1.00 30.66 383 GLY A C 1
ATOM 2842 O O . GLY A 1 383 ? -4.201 25.430 -43.483 1.00 30.66 383 GLY A O 1
ATOM 2843 N N . SER A 1 384 ? -5.599 27.169 -43.642 1.00 37.50 384 SER A N 1
ATOM 2844 C CA . SER A 1 384 ? -5.014 27.948 -42.536 1.00 37.50 384 SER A CA 1
ATOM 2845 C C . SER A 1 384 ? -5.433 27.388 -41.168 1.00 37.50 384 SER A C 1
ATOM 2847 O O . SER A 1 384 ? -6.583 26.981 -41.031 1.00 37.50 384 SER A O 1
ATOM 2849 N N . SER A 1 385 ? -4.590 27.499 -40.132 1.00 30.94 385 SER A N 1
ATOM 2850 C CA . SER A 1 385 ? -4.903 28.202 -38.859 1.00 30.94 385 SER A CA 1
ATOM 2851 C C . SER A 1 385 ? -4.022 27.791 -37.667 1.00 30.94 385 SER A C 1
ATOM 2853 O O . SER A 1 385 ? -3.547 26.669 -37.536 1.00 30.94 385 SER A O 1
ATOM 2855 N N . SER A 1 386 ? -3.826 28.761 -36.778 1.00 43.88 386 SER A N 1
ATOM 2856 C CA . SER A 1 386 ? -3.353 28.639 -35.396 1.00 43.88 386 SER A CA 1
ATOM 2857 C C . SER A 1 386 ? -4.420 28.069 -34.452 1.00 43.88 386 SER A C 1
ATOM 2859 O O . SER A 1 386 ? -5.591 28.380 -34.665 1.00 43.88 386 SER A O 1
ATOM 2861 N N . SER A 1 387 ? -4.041 27.445 -33.323 1.00 33.28 387 SER A N 1
ATOM 2862 C CA . SER A 1 387 ? -4.508 27.831 -31.960 1.00 33.28 387 SER A CA 1
ATOM 2863 C C . SER A 1 387 ? -4.125 26.838 -30.840 1.00 33.28 387 SER A C 1
ATOM 2865 O O . SER A 1 387 ? -3.759 25.693 -31.086 1.00 33.28 387 SER A O 1
ATOM 2867 N N . ASN A 1 388 ? -4.191 27.332 -29.595 1.00 40.47 388 ASN A N 1
ATOM 2868 C CA . ASN A 1 388 ? -4.110 26.582 -28.332 1.00 40.47 388 ASN A CA 1
ATOM 2869 C C . ASN A 1 388 ? -5.278 25.589 -28.153 1.00 40.47 388 ASN A C 1
ATOM 2871 O O . ASN A 1 388 ? -6.354 25.834 -28.691 1.00 40.47 388 ASN A O 1
ATOM 2875 N N . GLY A 1 389 ? -5.159 24.628 -27.222 1.00 32.84 389 GLY A N 1
ATOM 2876 C CA . GLY A 1 389 ? -6.358 24.125 -26.524 1.00 32.84 389 GLY A CA 1
ATOM 2877 C C . GLY A 1 389 ? -6.276 22.756 -25.840 1.00 32.84 389 GLY A C 1
ATOM 2878 O O . GLY A 1 389 ? -6.448 21.735 -26.484 1.00 32.84 389 GLY A O 1
ATOM 2879 N N . SER A 1 390 ? -6.068 22.779 -24.521 1.00 36.09 390 SER A N 1
ATOM 2880 C CA . SER A 1 390 ? -6.675 21.957 -23.452 1.00 36.09 390 SER A CA 1
ATOM 2881 C C . SER A 1 390 ? -7.492 20.677 -23.753 1.00 36.09 390 SER A C 1
ATOM 2883 O O . SER A 1 390 ? -8.432 20.731 -24.532 1.00 36.09 390 SER A O 1
ATOM 2885 N N . THR A 1 391 ? -7.322 19.660 -22.875 1.00 36.41 391 THR A N 1
ATOM 2886 C CA . THR A 1 391 ? -8.363 18.706 -22.358 1.00 36.41 391 THR A CA 1
ATOM 2887 C C . THR A 1 391 ? -9.079 17.776 -23.374 1.00 36.41 391 THR A C 1
ATOM 2889 O O . THR A 1 391 ? -9.311 18.154 -24.505 1.00 36.41 391 THR A O 1
ATOM 2892 N N . SER A 1 392 ? -9.509 16.536 -23.095 1.00 34.50 392 SER A N 1
ATOM 2893 C CA . SER A 1 392 ? -9.672 15.731 -21.865 1.00 34.50 392 SER A CA 1
ATOM 2894 C C . SER A 1 392 ? -10.015 14.260 -22.221 1.00 34.50 392 SER A C 1
ATOM 2896 O O . SER A 1 392 ? -10.499 14.000 -23.313 1.00 34.50 392 SER A O 1
ATOM 2898 N N . SER A 1 393 ? -9.814 13.333 -21.273 1.00 37.28 393 SER A N 1
ATOM 2899 C CA . SER A 1 393 ? -10.536 12.054 -21.020 1.00 37.28 393 SER A CA 1
ATOM 2900 C C . SER A 1 393 ? -11.318 11.274 -22.115 1.00 37.28 393 SER A C 1
ATOM 2902 O O . SER A 1 393 ? -12.252 11.808 -22.707 1.00 37.28 393 SER A O 1
ATOM 2904 N N . SER A 1 394 ? -11.144 9.934 -22.088 1.00 38.59 394 SER A N 1
ATOM 2905 C CA . SER A 1 394 ? -12.186 8.855 -22.037 1.00 38.59 394 SER A CA 1
ATOM 2906 C C . SER A 1 394 ? -12.173 7.757 -23.134 1.00 38.59 394 SER A C 1
ATOM 2908 O O . SER A 1 394 ? -11.754 8.000 -24.258 1.00 38.59 394 SER A O 1
ATOM 2910 N N . GLY A 1 395 ? -12.660 6.548 -22.775 1.00 32.69 395 GLY A N 1
ATOM 2911 C CA . GLY A 1 395 ? -12.944 5.388 -23.661 1.00 32.69 395 GLY A CA 1
ATOM 2912 C C . GLY A 1 395 ? -11.754 4.430 -23.900 1.00 32.69 395 GLY A C 1
ATOM 2913 O O . GLY A 1 395 ? -10.817 4.817 -24.578 1.00 32.69 395 GLY A O 1
ATOM 2914 N N . SER A 1 396 ? -11.602 3.218 -23.331 1.00 42.19 396 SER A N 1
ATOM 2915 C CA . SER A 1 396 ? -12.487 2.056 -23.036 1.00 42.19 396 SER A CA 1
ATOM 2916 C C . SER A 1 396 ? -12.720 1.071 -24.200 1.00 42.19 396 SER A C 1
ATOM 2918 O O . SER A 1 396 ? -13.446 1.386 -25.131 1.00 42.19 396 SER A O 1
ATOM 2920 N N . THR A 1 397 ? -12.138 -0.136 -24.095 1.00 36.19 397 THR A N 1
ATOM 2921 C CA . THR A 1 397 ? -12.502 -1.467 -24.677 1.00 36.19 397 THR A CA 1
ATOM 2922 C C . THR A 1 397 ? -11.389 -2.461 -24.270 1.00 36.19 397 THR A C 1
ATOM 2924 O O . THR A 1 397 ? -10.239 -2.043 -24.193 1.00 36.19 397 THR A O 1
ATOM 2927 N N . GLY A 1 398 ? -11.574 -3.754 -23.968 1.00 33.28 398 GLY A N 1
ATOM 2928 C CA . GLY A 1 398 ? -12.737 -4.606 -23.644 1.00 33.28 398 GLY A CA 1
ATOM 2929 C C . GLY A 1 398 ? -12.243 -5.754 -22.716 1.00 33.28 398 GLY A C 1
ATOM 2930 O O . GLY A 1 398 ? -11.045 -6.005 -22.658 1.00 33.28 398 GLY A O 1
ATOM 2931 N N . SER A 1 399 ? -13.037 -6.330 -21.808 1.00 36.97 399 SER A N 1
ATOM 2932 C CA . SER A 1 399 ? -14.098 -7.342 -22.023 1.00 36.97 399 SER A CA 1
ATOM 2933 C C . SER A 1 399 ? -13.626 -8.810 -22.042 1.00 36.97 399 SER A C 1
ATOM 2935 O O . SER A 1 399 ? -13.412 -9.371 -23.109 1.00 36.97 399 SER A O 1
ATOM 2937 N N . SER A 1 400 ? -13.587 -9.441 -20.857 1.00 36.75 400 SER A N 1
ATOM 2938 C CA . SER A 1 400 ? -13.779 -10.892 -20.607 1.00 36.75 400 SER A CA 1
ATOM 2939 C C . SER A 1 400 ? -13.637 -11.177 -19.095 1.00 36.75 400 SER A C 1
ATOM 2941 O O . SER A 1 400 ? -12.698 -10.654 -18.508 1.00 36.75 400 SER A O 1
ATOM 2943 N N . SER A 1 401 ? -14.385 -12.013 -18.366 1.00 37.41 401 SER A N 1
ATOM 2944 C CA . SER A 1 401 ? -15.713 -12.649 -18.477 1.00 37.41 401 SER A CA 1
ATOM 2945 C C . SER A 1 401 ? -15.761 -13.779 -17.422 1.00 37.41 401 SER A C 1
ATOM 2947 O O . SER A 1 401 ? -15.208 -14.848 -17.669 1.00 37.41 401 SER A O 1
ATOM 2949 N N . SER A 1 402 ? -16.393 -13.551 -16.265 1.00 37.28 402 SER A N 1
ATOM 2950 C CA . SER A 1 402 ? -16.831 -14.573 -15.280 1.00 37.28 402 SER A CA 1
ATOM 2951 C C . SER A 1 402 ? -17.611 -13.843 -14.168 1.00 37.28 402 SER A C 1
ATOM 2953 O O . SER A 1 402 ? -17.007 -13.049 -13.453 1.00 37.28 402 SER A O 1
ATOM 2955 N N . SER A 1 403 ? -18.945 -13.840 -14.120 1.00 41.12 403 SER A N 1
ATOM 2956 C CA . SER A 1 403 ? -19.884 -14.950 -13.845 1.00 41.12 403 SER A CA 1
ATOM 2957 C C . SER A 1 403 ? -19.939 -15.358 -12.366 1.00 41.12 403 SER A C 1
ATOM 2959 O O . SER A 1 403 ? -18.903 -15.638 -11.770 1.00 41.12 403 SER A O 1
ATOM 2961 N N . ASN A 1 404 ? -21.178 -15.470 -11.863 1.00 41.69 404 ASN A N 1
ATOM 2962 C CA . ASN A 1 404 ? -21.631 -15.878 -10.521 1.00 41.69 404 ASN A CA 1
ATOM 2963 C C . ASN A 1 404 ? -21.496 -14.824 -9.394 1.00 41.69 404 ASN A C 1
ATOM 2965 O O . ASN A 1 404 ? -20.484 -14.142 -9.294 1.00 41.69 404 ASN A O 1
ATOM 2969 N N . ASP A 1 405 ? -22.437 -14.709 -8.451 1.00 35.66 405 ASP A N 1
ATOM 2970 C CA . ASP A 1 405 ? -23.896 -14.867 -8.575 1.00 35.66 405 ASP A CA 1
ATOM 2971 C C . ASP A 1 405 ? -24.609 -14.093 -7.444 1.00 35.66 405 ASP A C 1
ATOM 2973 O O . ASP A 1 405 ? -24.046 -13.788 -6.395 1.00 35.66 405 ASP A O 1
ATOM 2977 N N . SER A 1 406 ? -25.870 -13.801 -7.705 1.00 44.50 406 SER A N 1
ATOM 2978 C CA . SER A 1 406 ? -26.920 -13.180 -6.906 1.00 44.50 406 SER A CA 1
ATOM 2979 C C . SER A 1 406 ? -26.989 -13.564 -5.413 1.00 44.50 406 SER A C 1
ATOM 2981 O O . SER A 1 406 ? -27.288 -14.708 -5.080 1.00 44.50 406 SER A O 1
ATOM 2983 N N . THR A 1 407 ? -26.969 -12.569 -4.515 1.00 39.50 407 THR A N 1
ATOM 2984 C CA . THR A 1 407 ? -27.865 -12.557 -3.336 1.00 39.50 407 THR A CA 1
ATOM 2985 C C . THR A 1 407 ? -28.445 -11.164 -3.083 1.00 39.50 407 THR A C 1
ATOM 2987 O O . THR A 1 407 ? -27.757 -10.194 -2.782 1.00 39.50 407 THR A O 1
ATOM 2990 N N . SER A 1 408 ? -29.765 -11.072 -3.209 1.00 46.25 408 SER A N 1
ATOM 2991 C CA . SER A 1 408 ? -30.576 -9.909 -2.853 1.00 46.25 408 SER A CA 1
ATOM 2992 C C . SER A 1 408 ? -30.834 -9.836 -1.347 1.00 46.25 408 SER A C 1
ATOM 2994 O O . SER A 1 408 ? 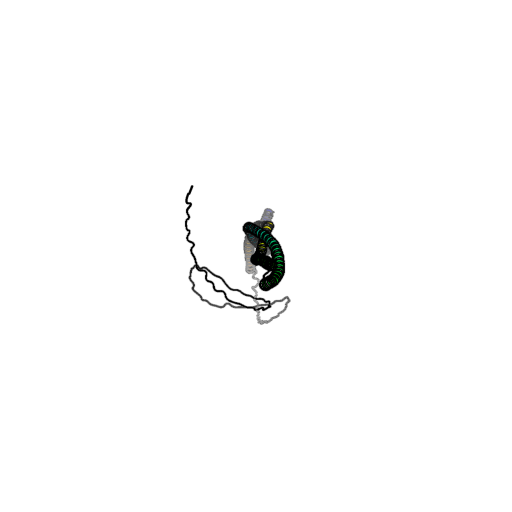-31.213 -10.852 -0.765 1.00 46.25 408 SER A O 1
ATOM 2996 N N . SER A 1 409 ? -30.811 -8.639 -0.752 1.00 38.22 409 SER A N 1
ATOM 2997 C CA . SER A 1 409 ? -31.711 -8.312 0.365 1.00 38.22 409 SER A CA 1
ATOM 2998 C C . SER A 1 409 ? -31.886 -6.800 0.564 1.00 38.22 409 SER A C 1
ATOM 3000 O O . SER A 1 409 ? -31.007 -6.009 0.237 1.00 38.22 409 SER A O 1
ATOM 3002 N N . SER A 1 410 ? -33.050 -6.438 1.103 1.00 41.03 410 SER A N 1
ATOM 3003 C CA . SER A 1 410 ? -33.468 -5.136 1.655 1.00 41.03 410 SER A CA 1
ATOM 3004 C C . SER A 1 410 ? -32.399 -4.405 2.491 1.00 41.03 410 SER A C 1
ATOM 3006 O O . SER A 1 410 ? -31.574 -5.059 3.115 1.00 41.03 410 SER A O 1
ATOM 3008 N N . GLY A 1 411 ? -32.422 -3.080 2.676 1.00 34.25 411 GLY A N 1
ATOM 3009 C CA . GLY A 1 411 ? -33.440 -2.069 2.356 1.00 34.25 411 GLY A CA 1
ATOM 3010 C C . GLY A 1 411 ? -33.477 -0.970 3.443 1.00 34.25 411 GLY A C 1
ATOM 3011 O O . GLY A 1 411 ? -32.718 -1.029 4.400 1.00 34.25 411 GLY A O 1
ATOM 3012 N N . ASN A 1 412 ? -34.424 -0.031 3.323 1.00 38.44 412 ASN A N 1
ATOM 3013 C CA . ASN A 1 412 ? -34.846 0.955 4.340 1.00 38.44 412 ASN A CA 1
ATOM 3014 C C . ASN A 1 412 ? -33.957 2.196 4.656 1.00 38.44 412 ASN A C 1
ATOM 3016 O O . ASN A 1 412 ? -32.941 2.121 5.331 1.00 38.44 412 ASN A O 1
ATOM 3020 N N . THR A 1 413 ? -34.490 3.365 4.259 1.00 41.16 413 THR A N 1
ATOM 3021 C CA . THR A 1 413 ? -34.713 4.599 5.065 1.00 41.16 413 THR A CA 1
ATOM 3022 C C . THR A 1 413 ? -33.615 5.217 5.948 1.00 41.16 413 THR A C 1
ATOM 3024 O O . THR A 1 413 ? -33.139 4.589 6.887 1.00 41.16 413 THR A O 1
ATOM 3027 N N . GLY A 1 414 ? -33.433 6.544 5.839 1.00 36.62 414 GLY A N 1
ATOM 3028 C CA . GLY A 1 414 ? -32.837 7.337 6.927 1.00 36.62 414 GLY A CA 1
ATOM 3029 C C . GLY A 1 414 ? -32.543 8.808 6.606 1.00 36.62 414 GLY A C 1
ATOM 3030 O O . GLY A 1 414 ? -31.397 9.165 6.360 1.00 36.62 414 GLY A O 1
ATOM 3031 N N . SER A 1 415 ? -33.551 9.685 6.640 1.00 45.47 415 SER A N 1
ATOM 3032 C CA . SER A 1 415 ? -33.346 11.144 6.562 1.00 45.47 415 SER A CA 1
ATOM 3033 C C . SER A 1 415 ? -32.732 11.712 7.850 1.00 45.47 415 SER A C 1
ATOM 3035 O O . SER A 1 415 ? -33.259 11.443 8.926 1.00 45.47 415 SER A O 1
ATOM 3037 N N . SER A 1 416 ? -31.714 12.576 7.745 1.00 38.84 416 SER A N 1
ATOM 3038 C CA . SER A 1 416 ? -31.363 13.680 8.678 1.00 38.84 416 SER A CA 1
ATOM 3039 C C . SER A 1 416 ? -30.202 14.475 8.051 1.00 38.84 416 SER A C 1
ATOM 3041 O O . SER A 1 416 ? -29.172 13.891 7.750 1.00 38.84 416 SER A O 1
ATOM 3043 N N . ASN A 1 417 ? -30.322 15.741 7.643 1.00 44.94 417 ASN A N 1
ATOM 3044 C CA . ASN A 1 417 ? -30.681 16.953 8.394 1.00 44.94 417 ASN A CA 1
ATOM 3045 C C . ASN A 1 417 ? -29.618 17.357 9.439 1.00 44.94 417 ASN A C 1
ATOM 3047 O O . ASN A 1 417 ? -29.780 17.112 10.631 1.00 44.94 417 ASN A O 1
ATOM 3051 N N . SER A 1 418 ? -28.540 18.006 8.986 1.00 40.91 418 SER A N 1
ATOM 3052 C CA . SER A 1 418 ? -27.496 18.607 9.827 1.00 40.91 418 SER A CA 1
ATOM 3053 C C . SER A 1 418 ? -27.588 20.137 9.792 1.00 40.91 418 SER A C 1
ATOM 3055 O O . SER A 1 418 ? -27.051 20.814 8.918 1.00 40.91 418 SER A O 1
ATOM 3057 N N . ASN A 1 419 ? -28.309 20.688 10.769 1.00 42.06 419 ASN A N 1
ATOM 3058 C CA . ASN A 1 419 ? -28.504 22.126 10.922 1.00 42.06 419 ASN A CA 1
ATOM 3059 C C . ASN A 1 419 ? -27.234 22.775 11.509 1.00 42.06 419 ASN A C 1
ATOM 3061 O O . ASN A 1 419 ? -26.777 22.389 12.587 1.00 42.06 419 ASN A O 1
ATOM 3065 N N . GLY A 1 420 ? -26.651 23.754 10.815 1.00 43.06 420 GLY A N 1
ATOM 3066 C CA . GLY A 1 420 ? -25.408 24.402 11.240 1.00 43.06 420 GLY A CA 1
ATOM 3067 C C . GLY A 1 420 ? -25.622 25.344 12.427 1.00 43.06 420 GLY A C 1
ATOM 3068 O O . GLY A 1 420 ? -26.224 26.401 12.269 1.00 43.06 420 GLY A O 1
ATOM 3069 N N . SER A 1 421 ? -25.094 24.994 13.603 1.00 43.28 421 SER A N 1
ATOM 3070 C CA . SER A 1 421 ? -25.090 25.868 14.787 1.00 43.28 421 SER A CA 1
ATOM 3071 C C . SER A 1 421 ? -23.691 26.413 15.064 1.00 43.28 421 SER A C 1
ATOM 3073 O O . SER A 1 421 ? -22.793 25.691 15.498 1.00 43.28 421 SER A O 1
ATOM 3075 N N . THR A 1 422 ? -23.516 27.711 14.832 1.00 43.69 422 THR A N 1
ATOM 3076 C CA . THR A 1 422 ? -22.321 28.472 15.203 1.00 43.69 422 THR A CA 1
ATOM 3077 C C . THR A 1 422 ? -22.168 28.525 16.726 1.00 43.69 422 THR A C 1
ATOM 3079 O O . THR A 1 422 ? -23.020 29.057 17.434 1.00 43.69 422 THR A O 1
ATOM 3082 N N . ARG A 1 423 ? -21.058 27.999 17.260 1.00 43.66 423 ARG A N 1
ATOM 3083 C CA . ARG A 1 423 ? -20.725 28.151 18.686 1.00 43.66 423 ARG A CA 1
ATOM 3084 C C . ARG A 1 423 ? -20.149 29.541 18.952 1.00 43.66 423 ARG A C 1
ATOM 3086 O O . ARG A 1 423 ? -19.016 29.829 18.578 1.00 43.66 423 ARG A O 1
ATOM 3093 N N . SER A 1 424 ? -20.919 30.380 19.637 1.00 43.75 424 SER A N 1
ATOM 3094 C CA . SER A 1 424 ? -20.441 31.641 20.208 1.00 43.75 424 SER A CA 1
ATOM 3095 C C . SER A 1 424 ? -19.486 31.375 21.376 1.00 43.75 424 SER A C 1
ATOM 3097 O O . SER A 1 424 ? -19.826 30.655 22.312 1.00 43.75 424 SER A O 1
ATOM 3099 N N . SER A 1 425 ? -18.300 31.980 21.349 1.00 46.09 425 SER A N 1
ATOM 3100 C CA . SER A 1 425 ? -17.328 31.924 22.443 1.00 46.09 425 SER A CA 1
ATOM 3101 C C . SER A 1 425 ? -17.710 32.897 23.566 1.00 46.09 425 SER A C 1
ATOM 3103 O O . SER A 1 425 ? -17.472 34.101 23.452 1.00 46.09 425 SER A O 1
ATOM 3105 N N . SER A 1 426 ? -18.292 32.393 24.656 1.00 45.19 426 SER A N 1
ATOM 3106 C CA . SER A 1 426 ? -18.616 33.196 25.841 1.00 45.19 426 SER A CA 1
ATOM 3107 C C . SER A 1 426 ? -17.456 33.238 26.838 1.00 45.19 426 SER A C 1
ATOM 3109 O O . SER A 1 426 ? -17.080 32.225 27.424 1.00 45.19 426 SER A O 1
ATOM 3111 N N . SER A 1 427 ? -16.935 34.445 27.045 1.00 53.59 427 SER A N 1
ATOM 3112 C CA . SER A 1 427 ? -15.986 34.808 28.098 1.00 53.59 427 SER A CA 1
ATOM 3113 C C . SER A 1 427 ? -16.495 34.479 29.511 1.00 53.59 427 SER A C 1
ATOM 3115 O O . SER A 1 427 ? -17.605 34.857 29.880 1.00 53.59 427 SER A O 1
ATOM 3117 N N . SER A 1 428 ? -15.627 33.876 30.324 1.00 51.25 428 SER A N 1
ATOM 3118 C CA . SER A 1 428 ? -15.656 33.933 31.791 1.00 51.25 428 SER A CA 1
ATOM 3119 C C . SER A 1 428 ? -14.197 33.901 32.269 1.00 51.25 428 SER A C 1
ATOM 3121 O O . SER A 1 428 ? -13.479 32.950 31.981 1.00 51.25 428 SER A O 1
ATOM 3123 N N . GLY A 1 429 ? -13.649 34.912 32.936 1.00 44.66 429 GLY A N 1
ATOM 3124 C CA . GLY A 1 429 ? -14.295 35.741 33.952 1.00 44.66 429 GLY A CA 1
ATOM 3125 C C . GLY A 1 429 ? -13.772 35.333 35.330 1.00 44.66 429 GLY A C 1
ATOM 3126 O O . GLY A 1 429 ? -14.549 34.924 36.184 1.00 44.66 429 GLY A O 1
ATOM 3127 N N . HIS A 1 430 ? -12.448 35.371 35.523 1.00 49.44 430 HIS A N 1
ATOM 3128 C CA . HIS A 1 430 ? -11.825 35.081 36.816 1.00 49.44 430 HIS A CA 1
ATOM 3129 C C . HIS A 1 430 ? -12.104 36.232 37.791 1.00 49.44 430 HIS A C 1
ATOM 3131 O O . HIS A 1 430 ? -11.449 37.272 37.756 1.00 49.44 430 HIS A O 1
ATOM 3137 N N . GLY A 1 431 ? -13.111 36.044 38.644 1.00 52.56 431 GLY A N 1
ATOM 3138 C CA . GLY A 1 431 ? -13.391 36.925 39.769 1.00 52.56 431 GLY A CA 1
ATOM 3139 C C . GLY A 1 431 ? -12.536 36.555 40.979 1.00 52.56 431 GLY A C 1
ATOM 3140 O O . GLY A 1 431 ? -12.597 35.425 41.457 1.00 52.56 431 GLY A O 1
ATOM 3141 N N . ASN A 1 432 ? -11.780 37.523 41.498 1.00 60.47 432 ASN A N 1
ATOM 3142 C CA . ASN A 1 432 ? -11.142 37.430 42.812 1.00 60.47 432 ASN A CA 1
ATOM 3143 C C . ASN A 1 432 ? -12.183 37.165 43.909 1.00 60.47 432 ASN A C 1
ATOM 3145 O O . ASN A 1 432 ? -13.241 37.798 43.899 1.00 60.47 432 ASN A O 1
ATOM 3149 N N . ASN A 1 433 ? -11.825 36.385 44.934 1.00 54.41 433 ASN A N 1
ATOM 3150 C CA . ASN A 1 433 ? -12.220 36.721 46.304 1.00 54.41 433 ASN A CA 1
ATOM 3151 C C . ASN A 1 433 ? -11.404 35.990 47.384 1.00 54.41 433 ASN A C 1
ATOM 3153 O O . ASN A 1 433 ? -11.434 34.766 47.438 1.00 54.41 433 ASN A O 1
ATOM 3157 N N . LYS A 1 434 ? -10.850 36.810 48.291 1.00 48.09 434 LYS A N 1
ATOM 3158 C CA . LYS A 1 434 ? -10.336 36.516 49.646 1.00 48.09 434 LYS A CA 1
ATOM 3159 C C . LYS A 1 434 ? -9.070 35.667 49.764 1.00 48.09 434 LYS A C 1
ATOM 3161 O O . LYS A 1 434 ? -9.174 34.427 49.748 1.00 48.09 434 LYS A O 1
#

Sequence (434 aa):
MTQLRDSFIALILVTGLVFSTLSAGANAQSYLAIKAKAARQAANDADALASAAIADYNDKFKAEAALQKILDDANADLAAAQTDLANKKKQLDDARANAEPARQDMIKSRKTLQEVQLFSDDLEMEAEEAASDEKEAAKDIADAQARSALSAQLLAEQNTIVKEATADSTFYARQAAKLKTPEARTRAVDAQTIRAQAVRIQADVVKQAQRAMERVANRQSDWTASKRDKADMRAMADEQKLVLSKAKKDADDATGLYFKYVNDAKTLPSAVKQLTVKATEAAKAVRDNKAPLAQAAAFRAQAEAKSKVLKARAETFRAAAQQAEADSAAYDKAHSPDWNTGKGSGNGNSNSNGNSDNNGNNNGNGNTGSSGSTGTSSSGSSGSSSSNGSTSSSGSTGSSSSSNDSTSSSGNTGSSNSNGSTRSSSSSGHGNNK

Mean predicted aligned error: 18.14 Å

Foldseek 3Di:
DVVVVVVVVVVVVVVVPPPDDPDPDPCPLVVLVVVLVVLVVVLVVLVVVLVVLVVVLVVLVVVLVVLVVLLVVLVVLLVVLVVVLVVLVVLLVVLVVVLVVLVVQLVVLVVVLVVLVVVLVVLVVVLVVLVVVLVVLVVVLVVLVVVLVVLVVVLVVLVVQLVVLVVQLVVLVVVCVVVVDPVSVVSNVVSVVSNVVSVVVSVVSVVVSVVSVVVSVVSVVVSVVSVVVSVVSVVVSVVSVVVSVVSVVSSVVSVVSSVVSVVSNVPSVVVSVVSVVSSVVSVVSSVVSVVVSVVSVVVSVVSVVVSVVSVVVSVVSVVVSVVSVVVSVVVCVVPVPPPDPDDDDDDDDDDDDDDDDDDDDDDDDDDDDDDDDDDDDDDDDDDDDDDDDDDDDDDDDDDDDDDDDDDDDDDDDDDDDDDDDDDDDDDDDDDDDD